Protein AF-A0A2H0A997-F1 (afdb_monomer)

pLDDT: mean 75.02, std 21.58, range [24.09, 98.62]

InterPro domains:
  IPR004137 Hydroxylamine reductase/Ni-containing CO dehydrogenase [PF03063] (21-68)
  IPR004137 Hydroxylamine reductase/Ni-containing CO dehydrogenase [PF03063] (237-419)
  IPR004137 Hydroxylamine reductase/Ni-containing CO dehydrogenase [PTHR30109] (268-456)
  IPR011254 Prismane-like superfamily [SSF56821] (10-433)
  IPR016099 Prismane-like, alpha/beta-sandwich [G3DSA:3.40.50.2030] (262-460)
  IPR016101 CO dehydrogenase, alpha-bundle [G3DSA:1.20.1270.30] (33-77)
  IPR016101 CO dehydrogenase, alpha-bundle [G3DSA:1.20.1270.30] (78-162)
  IPR026350 GxxExxY protein [PF13366] (475-545)
  IPR026350 GxxExxY protein [TIGR04256] (477-580)

Mean predicted aligned error: 15.92 Å

Solvent-accessible surface area (backbone atoms only — not comparable to full-atom values): 31860 Å² total; per-residue (Å²): 131,56,71,50,61,51,47,48,69,52,78,76,58,64,45,50,50,44,11,16,52,39,73,72,52,84,92,44,76,28,68,32,48,99,89,34,60,48,35,96,86,64,44,35,43,49,27,36,12,29,33,54,51,30,53,34,15,34,52,11,16,49,58,39,45,53,55,42,59,70,66,45,70,94,48,85,68,48,59,46,64,73,41,91,47,90,60,54,54,88,48,70,91,46,39,31,66,65,50,50,51,51,30,52,76,70,68,39,47,34,38,20,39,57,56,37,32,54,50,43,58,52,34,51,32,78,92,57,61,68,53,38,65,64,42,45,51,45,28,34,19,22,3,33,28,15,37,52,50,28,31,55,81,51,75,82,56,94,60,72,75,72,67,51,65,53,56,64,70,57,92,89,40,56,70,46,76,48,78,66,95,68,46,71,47,100,84,70,40,60,55,55,95,36,79,77,56,31,62,57,48,38,52,44,64,72,60,72,68,44,48,76,32,49,46,92,40,49,49,70,82,63,83,67,86,54,85,86,51,63,69,68,87,69,72,83,67,79,86,53,74,80,56,51,79,76,49,72,67,98,79,84,87,79,64,88,75,60,64,67,46,74,53,64,91,81,44,37,65,60,53,30,43,36,53,76,70,44,68,21,51,29,39,40,37,37,36,37,36,80,35,66,62,50,85,84,54,60,58,59,52,50,51,54,40,26,46,61,13,25,43,34,39,30,27,38,55,53,44,44,76,42,66,69,34,50,44,48,76,26,28,76,48,95,46,14,72,43,37,34,54,51,10,60,76,69,64,34,32,53,32,42,73,65,44,48,74,61,34,54,20,46,52,49,32,48,43,27,47,22,18,56,66,60,69,60,58,33,45,45,59,47,32,52,34,40,35,28,70,22,59,70,54,38,46,48,50,7,45,52,37,18,36,16,69,61,10,32,29,32,37,59,71,45,93,66,56,41,30,71,62,55,45,46,39,40,40,48,52,27,35,70,75,41,51,4,18,42,50,59,86,85,61,52,66,68,58,54,23,49,57,31,41,52,60,51,73,72,45,96,71,75,72,80,84,68,63,89,77,49,73,79,75,47,79,61,60,56,50,53,50,50,38,51,51,54,49,41,72,74,69,54,54,86,72,58,60,69,55,56,54,52,50,47,53,54,44,36,48,75,73,73,44,55,70,48,82,40,78,28,53,39,67,59,100,86,42,78,77,49,70,47,82,37,37,32,35,75,88,51,30,42,41,34,73,34,78,52,79,62,31,58,60,48,38,57,51,41,29,67,50,64,73,39,92,40,49,37,20,40,22,61,37,92,90,50,81,46,78,45,112

Sequence (581 aa):
MNFTEKLAKHKICPSYEEGGCCRACYMGPCRITDKVKEGVCGATGSTVSARNLGRMAAAGASSLSTAVLSILSKGQGMDWFSSQKEKGLDLSRILPTERVSLLNRLHLTPRNVHREIVELLHRVSIGVDQECDHILFQTIRTSLGGVLSAALLLMDEKSSIADIDTAVLSKEKPNVILFGNVQLSDDNRVNVVSVDSMLKLEALLTSGLVDVIFCDKIPLSVEYIVACYHTVCVSVSSEVVDKAIKSQSKRTQTMNFKGTISQPKLSPQILKNALMESNIRGIVWLAGCVNPRLEDERAKLVKELVSHDILVLVTGCSISQFIDSDLLHQPIAPTGEFLQEFCEKTGIPPVVYLGNCLKEGAVIKLLNELSGAAGIGDISSLPVSLILPSWRSERNISLLLGAIACGISVQVKSHLPINSEVRGFLENSCNEILLGHLLKEDVSILEYLNRKRERLSLSSSLNIYVPETVAIHDDYMDTVAAAAFSIYRELGHGLSMDVYRKALVVELKQLGLQSSTVKVPITYLGEIISECEELLVEDDAIICIGKDANVKKHLKNALAGTKKEKGMSIVFDREMLKIGR

Structure (mmCIF, N/CA/C/O backbone):
data_AF-A0A2H0A997-F1
#
_entry.id   AF-A0A2H0A997-F1
#
loop_
_atom_site.group_PDB
_atom_site.id
_atom_site.type_symbol
_atom_site.label_atom_id
_atom_site.label_alt_id
_atom_site.label_comp_id
_atom_site.label_asym_id
_atom_site.label_entity_id
_atom_site.label_seq_id
_atom_site.pdbx_PDB_ins_code
_atom_site.Cartn_x
_atom_site.Cartn_y
_atom_site.Cartn_z
_atom_site.occupancy
_atom_site.B_iso_or_equiv
_atom_site.auth_seq_id
_atom_site.auth_comp_id
_atom_site.auth_asym_id
_atom_site.auth_atom_id
_atom_site.pdbx_PDB_model_num
ATOM 1 N N . MET A 1 1 ? -1.963 36.386 5.181 1.00 52.53 1 MET A N 1
ATOM 2 C CA . MET A 1 1 ? -1.901 35.067 4.532 1.00 52.53 1 MET A CA 1
ATOM 3 C C . MET A 1 1 ? -1.035 34.155 5.385 1.00 52.53 1 MET A C 1
ATOM 5 O O . MET A 1 1 ? 0.165 34.426 5.482 1.00 52.53 1 MET A O 1
ATOM 9 N N . ASN A 1 2 ? -1.629 33.185 6.078 1.00 68.56 2 ASN A N 1
ATOM 10 C CA . ASN A 1 2 ? -0.889 32.236 6.918 1.00 68.56 2 ASN A CA 1
ATOM 11 C C . ASN A 1 2 ? -0.074 31.251 6.042 1.00 68.56 2 ASN A C 1
ATOM 13 O O . ASN A 1 2 ? -0.151 31.278 4.810 1.00 68.56 2 ASN A O 1
ATOM 17 N N . PHE A 1 3 ? 0.799 30.447 6.654 1.00 67.94 3 PHE A N 1
ATOM 18 C CA . PHE A 1 3 ? 1.685 29.530 5.921 1.00 67.94 3 PHE A CA 1
ATOM 19 C C . PHE A 1 3 ? 0.901 28.502 5.087 1.00 67.94 3 PHE A C 1
ATOM 21 O O . PHE A 1 3 ? 1.257 28.264 3.932 1.00 67.94 3 PHE A O 1
ATOM 28 N N . THR A 1 4 ? -0.198 27.978 5.630 1.00 66.19 4 THR A N 1
ATOM 29 C CA . THR A 1 4 ? -1.104 27.025 4.974 1.00 66.19 4 THR A CA 1
ATOM 30 C C . THR A 1 4 ? -1.745 27.635 3.721 1.00 66.19 4 THR A C 1
ATOM 32 O O . THR A 1 4 ? -1.656 27.067 2.636 1.00 66.19 4 THR A O 1
ATOM 35 N N . GLU A 1 5 ? -2.253 28.867 3.801 1.00 69.38 5 GLU A N 1
ATOM 36 C CA . GLU A 1 5 ? -2.812 29.604 2.658 1.00 69.38 5 GLU A CA 1
ATOM 37 C C . GLU A 1 5 ? -1.765 29.906 1.573 1.00 69.38 5 GLU A C 1
ATOM 39 O O . GLU A 1 5 ? -2.080 29.899 0.380 1.00 69.38 5 GLU A O 1
ATOM 44 N N . LYS A 1 6 ? -0.508 30.172 1.961 1.00 76.56 6 LYS A N 1
ATOM 45 C CA . LYS A 1 6 ? 0.597 30.340 1.000 1.00 76.56 6 LYS A CA 1
ATOM 46 C C . LYS A 1 6 ? 0.938 29.020 0.308 1.00 76.56 6 LYS A C 1
ATOM 48 O O . LYS A 1 6 ? 1.181 29.021 -0.897 1.00 76.56 6 LYS A O 1
ATOM 53 N N . LEU A 1 7 ? 0.954 27.910 1.049 1.00 76.31 7 LEU A N 1
ATOM 54 C CA . LEU A 1 7 ? 1.216 26.575 0.510 1.00 76.31 7 LEU A CA 1
ATOM 55 C C . LEU A 1 7 ? 0.119 26.110 -0.449 1.00 76.31 7 LEU A C 1
ATOM 57 O O . LEU A 1 7 ? 0.449 25.609 -1.524 1.00 76.31 7 LEU A O 1
ATOM 61 N N . ALA A 1 8 ? -1.150 26.315 -0.090 1.00 73.00 8 ALA A N 1
ATOM 62 C CA . ALA A 1 8 ? -2.303 25.965 -0.917 1.00 73.00 8 ALA A CA 1
ATOM 63 C C . ALA A 1 8 ? -2.297 26.709 -2.266 1.00 73.00 8 ALA A C 1
ATOM 65 O O . ALA A 1 8 ? -2.693 26.160 -3.288 1.00 73.00 8 ALA A O 1
ATOM 66 N N . LYS A 1 9 ? -1.773 27.943 -2.303 1.00 79.19 9 LYS A N 1
ATOM 67 C CA . LYS A 1 9 ? -1.643 28.738 -3.539 1.00 79.19 9 LYS A CA 1
ATOM 68 C C . LYS A 1 9 ? -0.388 28.423 -4.358 1.00 79.19 9 LYS A C 1
ATOM 70 O O . LYS A 1 9 ? -0.276 28.878 -5.498 1.00 79.19 9 LYS A O 1
ATOM 75 N N . HIS A 1 10 ? 0.575 27.688 -3.803 1.00 82.31 10 HIS A N 1
ATOM 76 C CA . HIS A 1 10 ? 1.838 27.416 -4.483 1.00 82.31 10 HIS A CA 1
ATOM 77 C C . HIS A 1 10 ? 1.711 26.232 -5.444 1.00 82.31 10 HIS A C 1
ATOM 79 O O . HIS A 1 10 ? 1.673 25.074 -5.013 1.00 82.31 10 HIS A O 1
ATOM 85 N N . LYS A 1 11 ? 1.713 26.534 -6.748 1.00 83.50 11 LYS A N 1
ATOM 86 C CA . LYS A 1 11 ? 1.660 25.537 -7.824 1.00 83.50 11 LYS A CA 1
ATOM 87 C C . LYS A 1 11 ? 2.831 24.560 -7.736 1.00 83.50 11 LYS A C 1
ATOM 89 O O . LYS A 1 11 ? 3.971 24.956 -7.491 1.00 83.50 11 LYS A O 1
ATOM 94 N N . ILE A 1 12 ? 2.541 23.281 -7.941 1.00 85.06 12 ILE A N 1
ATOM 95 C CA . ILE A 1 12 ? 3.562 22.238 -8.029 1.00 85.06 12 ILE A CA 1
ATOM 96 C C . ILE A 1 12 ? 4.287 22.379 -9.378 1.00 85.06 12 ILE A C 1
ATOM 98 O O . ILE A 1 12 ? 3.727 22.862 -10.360 1.00 85.06 12 ILE A O 1
ATOM 102 N N . CYS A 1 13 ? 5.574 22.024 -9.413 1.00 89.06 13 CYS A N 1
ATOM 103 C CA . CYS A 1 13 ? 6.336 21.978 -10.659 1.00 89.06 13 CYS A CA 1
ATOM 104 C C . CYS A 1 13 ? 5.739 20.893 -11.576 1.00 89.06 13 CYS A C 1
ATOM 106 O O . CYS A 1 13 ? 5.781 19.728 -11.172 1.00 89.06 13 CYS A O 1
ATOM 108 N N . PRO A 1 14 ? 5.286 21.217 -12.804 1.00 88.81 14 PRO A N 1
ATOM 109 C CA . PRO A 1 14 ? 4.594 20.254 -13.668 1.00 88.81 14 PRO A CA 1
ATOM 110 C C . PRO A 1 14 ? 5.412 18.989 -13.944 1.00 88.81 14 PRO A C 1
ATOM 112 O O . PRO A 1 14 ? 4.917 17.877 -13.877 1.00 88.81 14 PRO A O 1
ATOM 115 N N . SER A 1 15 ? 6.726 19.128 -14.131 1.00 87.88 15 SER A N 1
ATOM 116 C CA . SER A 1 15 ? 7.591 17.970 -14.391 1.00 87.88 15 SER A CA 1
ATOM 117 C C . SER A 1 15 ? 7.814 17.067 -13.181 1.00 87.88 15 SER A C 1
ATOM 119 O O . SER A 1 15 ? 8.237 15.929 -13.344 1.00 87.88 15 SER A O 1
ATOM 121 N N . TYR A 1 16 ? 7.616 17.577 -11.964 1.00 87.19 16 TYR A N 1
ATOM 122 C CA . TYR A 1 16 ? 7.563 16.722 -10.779 1.00 87.19 16 TYR A CA 1
ATOM 123 C C . TYR A 1 16 ? 6.187 16.068 -10.665 1.00 87.19 16 TYR A C 1
ATOM 125 O O . TYR A 1 16 ? 6.100 14.887 -10.360 1.00 87.19 16 TYR A O 1
ATOM 133 N N . GLU A 1 17 ? 5.133 16.837 -10.934 1.00 86.50 17 GLU A N 1
ATOM 134 C CA . GLU A 1 17 ? 3.747 16.376 -10.917 1.00 86.50 17 GLU A CA 1
ATOM 135 C C . GLU A 1 17 ? 3.529 15.193 -11.870 1.00 86.50 17 GLU A C 1
ATOM 137 O O . GLU A 1 17 ? 2.955 14.190 -11.472 1.00 86.50 17 GLU A O 1
ATOM 142 N N . GLU A 1 18 ? 4.096 15.239 -13.071 1.00 89.25 18 GLU A N 1
ATOM 143 C CA . GLU A 1 18 ? 4.025 14.156 -14.063 1.00 89.25 18 GLU A CA 1
ATOM 144 C C . GLU A 1 18 ? 5.049 13.027 -13.822 1.00 89.25 18 GLU A C 1
ATOM 146 O O . GLU A 1 18 ? 5.170 12.109 -14.629 1.00 89.25 18 GLU A O 1
ATOM 151 N N . GLY A 1 19 ? 5.857 13.103 -12.758 1.00 92.06 19 GLY A N 1
ATOM 152 C CA . GLY A 1 19 ? 6.913 12.125 -12.464 1.00 92.06 19 GLY A CA 1
ATOM 153 C C . GLY A 1 19 ? 8.135 12.179 -13.397 1.00 92.06 19 GLY A C 1
ATOM 154 O O . GLY A 1 19 ? 9.062 11.389 -13.229 1.00 92.06 19 GLY A O 1
ATOM 155 N N . GLY A 1 20 ? 8.189 13.122 -14.344 1.00 93.62 20 GLY A N 1
ATOM 156 C CA . GLY A 1 20 ? 9.201 13.219 -15.408 1.00 93.62 20 GLY A CA 1
ATOM 157 C C . GLY A 1 20 ? 10.516 13.930 -15.050 1.00 93.62 20 GLY A C 1
ATOM 158 O O . GLY A 1 20 ? 11.348 14.167 -15.925 1.0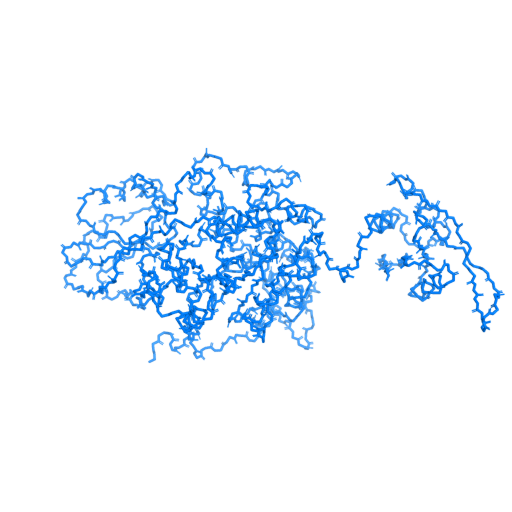0 93.62 20 GLY A O 1
ATOM 159 N N . CYS A 1 21 ? 10.743 14.317 -13.794 1.00 95.12 21 CYS A N 1
ATOM 160 C CA . CYS A 1 21 ? 11.973 14.994 -13.365 1.00 95.12 21 CYS A CA 1
ATOM 161 C C . CYS A 1 21 ? 12.979 14.001 -12.761 1.00 95.12 21 CYS A C 1
ATOM 163 O O . CYS A 1 21 ? 12.738 13.452 -11.686 1.00 95.12 21 CYS A O 1
ATOM 165 N N . CYS A 1 22 ? 14.136 13.810 -13.404 1.00 95.81 22 CYS A N 1
ATOM 166 C CA . CYS A 1 22 ? 15.206 12.936 -12.917 1.00 95.81 22 CYS A CA 1
ATOM 167 C C . CYS A 1 22 ? 16.392 13.738 -12.365 1.00 95.81 22 CYS A C 1
ATOM 169 O O . CYS A 1 22 ? 16.944 14.610 -13.040 1.00 95.81 22 CYS A O 1
ATOM 171 N N . ARG A 1 23 ? 16.826 13.391 -11.146 1.00 96.00 23 ARG A N 1
ATOM 172 C CA . ARG A 1 23 ? 17.987 13.980 -10.445 1.00 96.00 23 ARG A CA 1
ATOM 173 C C . ARG A 1 23 ? 18.983 12.923 -9.951 1.00 96.00 23 ARG A C 1
ATOM 175 O O . ARG A 1 23 ? 19.679 13.133 -8.967 1.00 96.00 23 ARG A O 1
ATOM 182 N N . ALA A 1 24 ? 19.026 11.765 -10.609 1.00 94.12 24 ALA A N 1
ATOM 183 C CA . ALA A 1 24 ? 19.813 10.619 -10.150 1.00 94.12 24 ALA A CA 1
ATOM 184 C C . ALA A 1 24 ? 21.336 10.763 -10.352 1.00 94.12 24 ALA A C 1
ATOM 186 O O . ALA A 1 24 ? 22.092 9.978 -9.788 1.00 94.12 24 ALA A O 1
ATOM 187 N N . CYS A 1 25 ? 21.800 11.721 -11.162 1.00 95.25 25 CYS A N 1
ATOM 188 C CA . CYS A 1 25 ? 23.223 11.926 -11.441 1.00 95.25 25 CYS A CA 1
ATOM 189 C C . CYS A 1 25 ? 23.536 13.382 -11.821 1.00 95.25 25 CYS A C 1
ATOM 191 O O . CYS A 1 25 ? 22.628 14.177 -12.072 1.00 95.25 25 CYS A O 1
ATOM 193 N N . TYR A 1 26 ? 24.830 13.690 -11.932 1.00 95.69 26 TYR A N 1
ATOM 194 C CA . TYR A 1 26 ? 25.345 15.012 -12.299 1.00 95.69 26 TYR A CA 1
ATOM 195 C C . TYR A 1 26 ? 25.114 15.405 -13.772 1.00 95.69 26 TYR A C 1
ATOM 197 O O . TYR A 1 26 ? 25.151 16.585 -14.091 1.00 95.69 26 TYR A O 1
ATOM 205 N N . MET A 1 27 ? 24.843 14.451 -14.674 1.00 95.31 27 MET A N 1
ATOM 206 C CA . MET A 1 27 ? 24.518 14.775 -16.078 1.00 95.31 27 MET A CA 1
ATOM 207 C C . MET A 1 27 ? 23.151 15.469 -16.217 1.00 95.31 27 MET A C 1
ATOM 209 O O . MET A 1 27 ? 22.865 16.067 -17.250 1.00 95.31 27 MET A O 1
ATOM 213 N N . GLY A 1 28 ? 22.287 15.335 -15.203 1.00 90.44 28 GLY A N 1
ATOM 214 C CA . GLY A 1 28 ? 20.998 16.018 -15.117 1.00 90.44 28 GLY A CA 1
ATOM 215 C C . GLY A 1 28 ? 21.085 17.407 -14.458 1.00 90.44 28 GLY A C 1
ATOM 216 O O . GLY A 1 28 ? 22.174 17.943 -14.279 1.00 90.44 28 GLY A O 1
ATOM 217 N N . PRO A 1 29 ? 19.945 18.000 -14.050 1.00 93.88 29 PRO A N 1
ATOM 218 C CA . PRO A 1 29 ? 18.608 17.406 -14.004 1.00 93.88 29 PRO A CA 1
ATOM 219 C C . PRO A 1 29 ? 18.025 17.161 -15.402 1.00 93.88 29 PRO A C 1
ATOM 221 O O . PRO A 1 29 ? 18.021 18.052 -16.244 1.00 93.88 29 PRO A O 1
ATOM 224 N N . CYS A 1 30 ? 17.495 15.959 -15.639 1.00 95.38 30 CYS A N 1
ATOM 225 C CA . CYS A 1 30 ? 16.752 15.661 -16.867 1.00 95.38 30 CYS A CA 1
ATOM 226 C C . CYS A 1 30 ? 15.263 15.941 -16.641 1.00 95.38 30 CYS A C 1
ATOM 228 O O . CYS A 1 30 ? 14.713 15.581 -15.596 1.00 95.38 30 CYS A O 1
ATOM 230 N N . ARG A 1 31 ? 14.609 16.553 -17.629 1.00 95.25 31 ARG A N 1
ATOM 231 C CA . ARG A 1 31 ? 13.170 16.826 -17.618 1.00 95.25 31 ARG A CA 1
ATOM 232 C C . ARG A 1 31 ? 12.524 16.152 -18.824 1.00 95.25 31 ARG A C 1
ATOM 234 O O . ARG A 1 31 ? 12.668 16.637 -19.943 1.00 95.25 31 ARG A O 1
ATOM 241 N N . ILE A 1 32 ? 11.819 15.058 -18.568 1.00 93.31 32 ILE A N 1
ATOM 242 C CA . ILE A 1 32 ? 11.063 14.315 -19.573 1.00 93.31 32 ILE A CA 1
ATOM 243 C C . ILE A 1 32 ? 9.743 15.045 -19.818 1.00 93.31 32 ILE A C 1
ATOM 245 O O . ILE A 1 32 ? 9.068 15.447 -18.873 1.00 93.31 32 ILE A O 1
ATOM 249 N N . THR A 1 33 ? 9.427 15.283 -21.086 1.00 89.56 33 THR A N 1
ATOM 250 C CA . THR A 1 33 ? 8.222 15.985 -21.552 1.00 89.56 33 THR A CA 1
ATOM 251 C C . THR A 1 33 ? 7.756 15.364 -22.862 1.00 89.56 33 THR A C 1
ATOM 253 O O . THR A 1 33 ? 8.440 14.521 -23.442 1.00 89.56 33 THR A O 1
ATOM 256 N N . ASP A 1 34 ? 6.658 15.857 -23.428 1.00 85.19 34 ASP A N 1
ATOM 257 C CA . ASP A 1 34 ? 6.242 15.425 -24.762 1.00 85.19 34 ASP A CA 1
ATOM 258 C C . ASP A 1 34 ? 7.247 15.721 -25.875 1.00 85.19 34 ASP A C 1
ATOM 260 O O . ASP A 1 34 ? 7.247 15.029 -26.890 1.00 85.19 34 ASP A O 1
ATOM 264 N N . LYS A 1 35 ? 8.128 16.708 -25.684 1.00 88.88 35 LYS A N 1
ATOM 265 C CA . LYS A 1 35 ? 9.177 17.057 -26.652 1.00 88.88 35 LYS A CA 1
ATOM 266 C C . LYS A 1 35 ? 10.503 16.350 -26.378 1.00 88.88 35 LYS A C 1
ATOM 268 O O . LYS A 1 35 ? 11.290 16.162 -27.296 1.00 88.88 35 LYS A O 1
ATOM 273 N N . VAL A 1 36 ? 10.757 15.986 -25.123 1.00 90.38 36 VAL A N 1
ATOM 274 C CA . VAL A 1 36 ? 12.004 15.357 -24.665 1.00 90.38 36 VAL A CA 1
ATOM 275 C C . VAL A 1 36 ? 11.639 14.016 -24.057 1.00 90.38 36 VAL A C 1
ATOM 277 O O . VAL A 1 36 ? 11.219 13.967 -22.906 1.00 90.38 36 VAL A O 1
ATOM 280 N N . LYS A 1 37 ? 11.749 12.943 -24.842 1.00 90.75 37 LYS A N 1
ATOM 281 C CA . LYS A 1 37 ? 11.238 11.616 -24.464 1.00 90.75 37 LYS A CA 1
ATOM 282 C C . LYS A 1 37 ? 12.174 10.823 -23.546 1.00 90.75 37 LYS A C 1
ATOM 284 O O . LYS A 1 37 ? 11.709 9.925 -22.848 1.00 90.75 37 LYS A O 1
ATOM 289 N N . GLU A 1 38 ? 13.453 11.190 -23.499 1.00 94.81 38 GLU A N 1
ATOM 290 C CA . GLU A 1 38 ? 14.491 10.468 -22.760 1.00 94.81 38 GLU A CA 1
ATOM 291 C C . GLU A 1 38 ? 15.449 11.420 -22.035 1.00 94.81 38 GLU A C 1
ATOM 293 O O . GLU A 1 38 ? 15.637 12.577 -22.421 1.00 94.81 38 GLU A O 1
ATOM 298 N N . GLY A 1 39 ? 16.046 10.931 -20.947 1.00 94.50 39 GLY A N 1
ATOM 299 C CA . GLY A 1 39 ? 17.133 11.609 -20.247 1.00 94.50 39 GLY A CA 1
ATOM 300 C C . GLY A 1 39 ? 18.477 11.422 -20.952 1.00 94.50 39 GLY A C 1
ATOM 301 O O . GLY A 1 39 ? 18.605 10.623 -21.871 1.00 94.50 39 GLY A O 1
ATOM 302 N N . VAL A 1 40 ? 19.521 12.100 -20.463 1.00 95.25 40 VAL A N 1
ATOM 303 C CA . VAL A 1 40 ? 20.876 12.045 -21.059 1.00 95.25 40 VAL A CA 1
ATOM 304 C C . VAL A 1 40 ? 21.440 10.615 -21.133 1.00 95.25 40 VAL A C 1
ATOM 306 O O . VAL A 1 40 ? 22.225 10.308 -22.021 1.00 95.25 40 VAL A O 1
ATOM 309 N N . CYS A 1 41 ? 21.026 9.727 -20.225 1.00 94.38 41 CYS A N 1
ATOM 310 C CA . CYS A 1 41 ? 21.433 8.320 -20.201 1.00 94.38 41 CYS A CA 1
ATOM 311 C C . CYS A 1 41 ? 20.462 7.358 -20.918 1.00 94.38 41 CYS A C 1
ATOM 313 O O . CYS A 1 41 ? 20.545 6.153 -20.687 1.00 94.38 41 CYS A O 1
ATOM 315 N N . GLY A 1 42 ? 19.505 7.871 -21.700 1.00 95.00 42 GLY A N 1
ATOM 316 C CA . GLY A 1 42 ? 18.492 7.075 -22.408 1.00 95.00 42 GLY A CA 1
ATOM 317 C C . GLY A 1 42 ? 17.300 6.624 -21.553 1.00 95.00 42 GLY A C 1
ATOM 318 O O . GLY A 1 42 ? 16.437 5.900 -22.028 1.00 95.00 42 GLY A O 1
ATOM 319 N N . ALA A 1 43 ? 17.218 7.029 -20.280 1.00 95.50 43 ALA A N 1
ATOM 320 C CA . ALA A 1 43 ? 16.079 6.667 -19.432 1.00 95.50 43 ALA A CA 1
ATOM 321 C C . ALA A 1 43 ? 14.788 7.344 -19.927 1.00 95.50 43 ALA A C 1
ATOM 323 O O . ALA A 1 43 ? 14.741 8.576 -20.008 1.00 95.50 43 ALA A O 1
ATOM 324 N N . THR A 1 44 ? 13.748 6.556 -20.201 1.00 95.12 44 THR A N 1
ATOM 325 C CA . THR A 1 44 ? 12.444 7.047 -20.667 1.00 95.12 44 THR A CA 1
ATOM 326 C C . THR A 1 44 ? 11.648 7.706 -19.535 1.00 95.12 44 THR A C 1
ATOM 328 O O . THR A 1 44 ? 12.006 7.632 -18.353 1.00 95.12 44 THR A O 1
ATOM 331 N N . GLY A 1 45 ? 10.522 8.339 -19.879 1.00 94.12 45 GLY A N 1
ATOM 332 C CA . GLY A 1 45 ? 9.590 8.893 -18.893 1.00 94.12 45 GLY A CA 1
ATOM 333 C C . GLY A 1 45 ? 9.085 7.864 -17.874 1.00 94.12 45 GLY A C 1
ATOM 334 O O . GLY A 1 45 ? 9.007 8.185 -16.687 1.00 94.12 45 GLY A O 1
ATOM 335 N N . SER A 1 46 ? 8.798 6.630 -18.299 1.00 94.44 46 SER A N 1
ATOM 336 C CA . SER A 1 46 ? 8.314 5.572 -17.407 1.00 94.44 46 SER A CA 1
ATOM 337 C C . SER A 1 46 ? 9.406 5.015 -16.508 1.00 94.44 46 SER A C 1
ATOM 339 O O . SER A 1 46 ? 9.176 4.870 -15.307 1.00 94.44 46 SER A O 1
ATOM 341 N N . THR A 1 47 ? 10.625 4.838 -17.021 1.00 96.12 47 THR A N 1
ATOM 342 C CA . THR A 1 47 ? 11.790 4.501 -16.196 1.00 96.12 47 THR A CA 1
ATOM 343 C C . THR A 1 47 ? 12.043 5.578 -15.139 1.00 96.12 47 THR A C 1
ATOM 345 O O . THR A 1 47 ? 12.235 5.270 -13.964 1.00 96.12 47 THR A O 1
ATOM 348 N N . VAL A 1 48 ? 12.028 6.863 -15.518 1.00 97.50 48 VAL A N 1
ATOM 349 C CA . VAL A 1 48 ? 12.234 7.977 -14.574 1.00 97.50 48 VAL A CA 1
ATOM 350 C C . VAL A 1 48 ? 11.134 8.016 -13.510 1.00 97.50 48 VAL A C 1
ATOM 352 O O . VAL A 1 48 ? 11.448 8.108 -12.322 1.00 97.50 48 VAL A O 1
ATOM 355 N N . SER A 1 49 ? 9.870 7.891 -13.918 1.00 97.38 49 SER A N 1
ATOM 356 C CA . SER A 1 49 ? 8.716 7.858 -13.015 1.00 97.38 49 SER A CA 1
ATOM 357 C C . SER A 1 49 ? 8.799 6.680 -12.031 1.00 97.38 49 SER A C 1
ATOM 359 O O . SER A 1 49 ? 8.691 6.878 -10.819 1.00 97.38 49 SER A O 1
ATOM 361 N N . ALA A 1 50 ? 9.109 5.472 -12.514 1.00 98.06 50 ALA A N 1
ATOM 362 C CA . ALA A 1 50 ? 9.272 4.284 -11.677 1.00 98.06 50 ALA A CA 1
ATOM 363 C C . ALA A 1 50 ? 10.444 4.417 -10.696 1.00 98.06 50 ALA A C 1
ATOM 365 O O . ALA A 1 50 ? 10.306 4.083 -9.521 1.00 98.06 50 ALA A O 1
ATOM 366 N N . ARG A 1 51 ? 11.585 4.978 -11.123 1.00 98.19 51 ARG A N 1
ATOM 367 C CA . ARG A 1 51 ? 12.725 5.248 -10.228 1.00 98.19 51 ARG A CA 1
ATOM 368 C C . ARG A 1 51 ? 12.379 6.250 -9.136 1.00 98.19 51 ARG A C 1
ATOM 370 O O . ARG A 1 51 ? 12.808 6.081 -7.995 1.00 98.19 51 ARG A O 1
ATOM 377 N N . ASN A 1 52 ? 11.628 7.295 -9.475 1.00 97.81 52 ASN A N 1
ATOM 378 C CA . ASN A 1 52 ? 11.174 8.289 -8.508 1.00 97.81 52 ASN A CA 1
ATOM 379 C C . ASN A 1 52 ? 10.250 7.646 -7.465 1.00 97.81 52 ASN A C 1
ATOM 381 O O . ASN A 1 52 ? 10.498 7.799 -6.267 1.00 97.81 52 ASN A O 1
ATOM 385 N N . LEU A 1 53 ? 9.272 6.848 -7.907 1.00 98.25 53 LEU A N 1
ATOM 386 C CA . LEU A 1 53 ? 8.406 6.074 -7.016 1.00 98.25 53 LEU A CA 1
ATOM 387 C C . LEU A 1 53 ? 9.212 5.094 -6.147 1.00 98.25 53 LEU A C 1
ATOM 389 O O . LEU A 1 53 ? 9.008 5.040 -4.937 1.00 98.25 53 LEU A O 1
ATOM 393 N N . GLY A 1 54 ? 10.181 4.385 -6.730 1.00 98.31 54 GLY A N 1
ATOM 394 C CA . GLY A 1 54 ? 11.054 3.451 -6.020 1.00 98.31 54 GLY A CA 1
ATOM 395 C C . GLY A 1 54 ? 11.906 4.120 -4.938 1.00 98.31 54 GLY A C 1
ATOM 396 O O . GLY A 1 54 ? 12.048 3.588 -3.840 1.00 98.31 54 GLY A O 1
ATOM 397 N N . ARG A 1 55 ? 12.418 5.336 -5.179 1.00 98.25 55 ARG A N 1
ATOM 398 C CA . ARG A 1 55 ? 13.131 6.117 -4.147 1.00 98.25 55 ARG A CA 1
ATOM 399 C C . ARG A 1 55 ? 12.215 6.508 -2.990 1.00 98.25 55 ARG A C 1
ATOM 401 O O . ARG A 1 55 ? 12.641 6.438 -1.838 1.00 98.25 55 ARG A O 1
ATOM 408 N N . MET A 1 56 ? 10.968 6.880 -3.281 1.00 97.50 56 MET A N 1
ATOM 409 C CA . MET A 1 56 ? 9.972 7.163 -2.245 1.00 97.50 56 MET A CA 1
ATOM 410 C C . MET A 1 56 ? 9.645 5.893 -1.453 1.00 97.50 56 MET A C 1
ATOM 412 O O . MET A 1 56 ? 9.728 5.889 -0.230 1.00 97.50 56 MET A O 1
ATOM 416 N N . ALA A 1 57 ? 9.374 4.779 -2.128 1.00 97.75 57 ALA A N 1
ATOM 417 C CA . ALA A 1 57 ? 9.134 3.493 -1.483 1.00 97.75 57 ALA A CA 1
ATOM 418 C C . ALA A 1 57 ? 10.302 3.059 -0.581 1.00 97.75 57 ALA A C 1
ATOM 420 O O . ALA A 1 57 ? 10.076 2.671 0.565 1.00 97.75 57 ALA A O 1
ATOM 421 N N . ALA A 1 58 ? 11.549 3.198 -1.048 1.00 97.31 58 ALA A N 1
ATOM 422 C CA . ALA A 1 58 ? 12.745 2.906 -0.259 1.00 97.31 58 ALA A CA 1
ATOM 423 C C . ALA A 1 58 ? 12.840 3.780 1.002 1.00 97.31 58 ALA A C 1
ATOM 425 O O . ALA A 1 58 ? 13.143 3.265 2.079 1.00 97.31 58 ALA A O 1
ATOM 426 N N . ALA A 1 59 ? 12.553 5.083 0.900 1.00 92.31 59 ALA A N 1
ATOM 427 C CA . ALA A 1 59 ? 12.547 5.993 2.047 1.00 92.31 59 ALA A CA 1
ATOM 428 C C . ALA A 1 59 ? 11.445 5.635 3.062 1.00 92.31 59 ALA A C 1
ATOM 430 O O . ALA A 1 59 ? 11.696 5.593 4.269 1.00 92.31 59 ALA A O 1
ATOM 431 N N . GLY A 1 60 ? 10.243 5.310 2.576 1.00 88.31 60 GLY A N 1
ATOM 432 C CA . GLY A 1 60 ? 9.128 4.857 3.404 1.00 88.31 60 GLY A CA 1
ATOM 433 C C . GLY A 1 60 ? 9.438 3.553 4.142 1.00 88.31 60 GLY A C 1
ATOM 434 O O . GLY A 1 60 ? 9.303 3.492 5.365 1.00 88.31 60 GLY A O 1
ATOM 435 N N . ALA A 1 61 ? 9.931 2.545 3.418 1.00 90.00 61 ALA A N 1
ATOM 436 C CA . ALA A 1 61 ? 10.337 1.261 3.982 1.00 90.00 61 ALA A CA 1
ATOM 437 C C . ALA A 1 61 ? 11.486 1.411 4.993 1.00 90.00 61 ALA A C 1
ATOM 439 O O . ALA A 1 61 ? 11.426 0.807 6.060 1.00 90.00 61 ALA A O 1
ATOM 440 N N . SER A 1 62 ? 12.479 2.269 4.717 1.00 85.25 62 SER A N 1
ATOM 441 C CA . SER A 1 62 ? 13.578 2.567 5.655 1.00 85.25 62 SER A CA 1
ATOM 442 C C . SER A 1 62 ? 13.075 3.186 6.956 1.00 85.25 62 SER A C 1
ATOM 444 O O . SER A 1 62 ? 13.546 2.853 8.044 1.00 85.25 62 SER A O 1
ATOM 446 N N . SER A 1 63 ? 12.102 4.098 6.860 1.00 78.88 63 SER A N 1
ATOM 447 C CA . SER A 1 63 ? 11.516 4.726 8.042 1.00 78.88 63 SER A CA 1
ATOM 448 C C . SER A 1 63 ? 10.755 3.726 8.915 1.00 78.88 63 SER A C 1
ATOM 450 O O . SER A 1 63 ? 10.769 3.885 10.135 1.00 78.88 63 SER A O 1
ATOM 452 N N . LEU A 1 64 ? 10.085 2.737 8.316 1.00 75.44 64 LEU A N 1
ATOM 453 C CA . LEU A 1 64 ? 9.403 1.660 9.038 1.00 75.44 64 LEU A CA 1
ATOM 454 C C . LEU A 1 64 ? 10.416 0.690 9.653 1.00 75.44 64 LEU A C 1
ATOM 456 O O . LEU A 1 64 ? 10.376 0.457 10.859 1.00 75.44 64 LEU A O 1
ATOM 460 N N . SER A 1 65 ? 11.370 0.199 8.855 1.00 77.56 65 SER A N 1
ATOM 461 C CA . SER A 1 65 ? 12.363 -0.791 9.286 1.00 77.56 65 SER A CA 1
ATOM 462 C C . SER A 1 65 ? 13.196 -0.300 10.468 1.00 77.56 65 SER A C 1
ATOM 464 O O . SER A 1 65 ? 13.409 -1.037 11.426 1.00 77.56 65 SER A O 1
ATOM 466 N N . THR A 1 66 ? 13.613 0.969 10.434 1.00 68.50 66 THR A N 1
ATOM 467 C CA . THR A 1 66 ? 14.418 1.586 11.497 1.00 68.50 66 THR A CA 1
ATOM 468 C C . THR A 1 66 ? 13.632 1.681 12.802 1.00 68.50 66 THR A C 1
ATOM 470 O O . THR A 1 66 ? 14.163 1.375 13.868 1.00 68.50 66 THR A O 1
ATOM 473 N N . ALA A 1 67 ? 12.355 2.071 12.726 1.00 64.38 67 ALA A N 1
ATOM 474 C CA . ALA A 1 67 ? 11.490 2.156 13.896 1.00 64.38 67 ALA A CA 1
ATOM 475 C C . ALA A 1 67 ? 11.242 0.767 14.506 1.00 64.38 67 ALA A C 1
ATOM 477 O O . ALA A 1 67 ? 11.427 0.587 15.706 1.00 64.38 67 ALA A O 1
ATOM 478 N N . VAL A 1 68 ? 10.923 -0.231 13.679 1.00 68.88 68 VAL A N 1
ATOM 479 C CA . VAL A 1 68 ? 10.712 -1.618 14.124 1.00 68.88 68 VAL A CA 1
ATOM 480 C C . VAL A 1 68 ? 11.969 -2.190 14.784 1.00 68.88 68 VAL A C 1
ATOM 482 O O . VAL A 1 68 ? 11.899 -2.702 15.899 1.00 68.88 68 VAL A O 1
ATOM 485 N N . LEU A 1 69 ? 13.135 -2.048 14.149 1.00 67.12 69 LEU A N 1
ATOM 486 C CA . LEU A 1 69 ? 14.407 -2.526 14.699 1.00 67.12 69 LEU A CA 1
ATOM 487 C C . LEU A 1 69 ? 14.764 -1.895 16.040 1.00 67.12 69 LEU A C 1
ATOM 489 O O . LEU A 1 69 ? 15.338 -2.567 16.894 1.00 67.12 69 LEU A O 1
ATOM 493 N N . SER A 1 70 ? 14.435 -0.615 16.225 1.00 60.69 70 SER A N 1
ATOM 494 C CA . SER A 1 70 ? 14.688 0.064 17.495 1.00 60.69 70 SER A CA 1
ATOM 495 C C . SER A 1 70 ? 13.865 -0.519 18.650 1.00 60.69 70 SER A C 1
ATOM 497 O O . SER A 1 70 ? 14.323 -0.486 19.787 1.00 60.69 70 SER A O 1
ATOM 499 N N . ILE A 1 71 ? 12.696 -1.101 18.354 1.00 61.56 71 ILE A N 1
ATOM 500 C CA . ILE A 1 71 ? 11.784 -1.691 19.343 1.00 61.56 71 ILE A CA 1
ATOM 501 C C . ILE A 1 71 ? 12.114 -3.170 19.595 1.00 61.56 71 ILE A C 1
ATOM 503 O O . ILE A 1 71 ? 12.112 -3.614 20.740 1.00 61.56 71 ILE A O 1
ATOM 507 N N . LEU A 1 72 ? 12.484 -3.930 18.556 1.00 64.94 72 LEU A N 1
ATOM 508 C CA . LEU A 1 72 ? 12.734 -5.381 18.630 1.00 64.94 72 LEU A CA 1
ATOM 509 C C . LEU A 1 72 ? 13.944 -5.813 19.493 1.00 64.94 72 LEU A C 1
ATOM 511 O O . LEU A 1 72 ? 14.281 -6.993 19.482 1.00 64.94 72 LEU A O 1
ATOM 515 N N . SER A 1 73 ? 14.606 -4.891 20.210 1.00 51.84 73 SER A N 1
ATOM 516 C CA . SER A 1 73 ? 15.636 -5.103 21.252 1.00 51.84 73 SER A CA 1
ATOM 517 C C . SER A 1 73 ? 16.235 -6.530 21.340 1.00 51.84 73 SER A C 1
ATOM 519 O O . SER A 1 73 ? 16.042 -7.262 22.301 1.00 51.84 73 SER A O 1
ATOM 521 N N . LYS A 1 74 ? 17.007 -6.936 20.315 1.00 51.12 74 LYS A N 1
ATOM 522 C CA . LYS A 1 74 ? 17.711 -8.239 20.211 1.00 51.12 74 LYS A CA 1
ATOM 523 C C . LYS A 1 74 ? 16.835 -9.500 20.429 1.00 51.12 74 LYS A C 1
ATOM 525 O O . LYS A 1 74 ? 17.303 -10.463 21.035 1.00 51.12 74 LYS A O 1
ATOM 530 N N . GLY A 1 75 ? 15.612 -9.524 19.895 1.00 55.88 75 GLY A N 1
ATOM 531 C CA . GLY A 1 75 ? 14.665 -10.646 20.009 1.00 55.88 75 GLY A CA 1
ATOM 532 C C . GLY A 1 75 ? 14.240 -11.318 18.690 1.00 55.88 75 GLY A C 1
ATOM 533 O O . GLY A 1 75 ? 14.963 -11.301 17.687 1.00 55.88 75 GLY A O 1
ATOM 534 N N . GLN A 1 76 ? 13.054 -11.947 18.711 1.00 59.66 76 GLN A N 1
ATOM 535 C CA . GLN A 1 76 ? 12.415 -12.597 17.554 1.00 59.66 76 GLN A CA 1
ATOM 536 C C . GLN A 1 76 ? 12.149 -11.593 16.417 1.00 59.66 76 GLN A C 1
ATOM 538 O O . GLN A 1 76 ? 11.919 -10.412 16.654 1.00 59.66 76 GLN A O 1
ATOM 543 N N . GLY A 1 77 ? 12.208 -12.047 15.162 1.00 71.94 77 GLY A N 1
ATOM 544 C CA . GLY A 1 77 ? 12.020 -11.190 13.983 1.00 71.94 77 GLY A CA 1
ATOM 545 C C . GLY A 1 77 ? 13.276 -10.435 13.531 1.00 71.94 77 GLY A C 1
ATOM 546 O O . GLY A 1 77 ? 13.290 -9.877 12.437 1.00 71.94 77 GLY A O 1
ATOM 547 N N . MET A 1 78 ? 14.376 -10.466 14.299 1.00 76.94 78 MET A N 1
ATOM 548 C CA . MET A 1 78 ? 15.670 -9.914 13.861 1.00 76.94 78 MET A CA 1
ATOM 549 C C . MET A 1 78 ? 16.187 -10.551 12.566 1.00 76.94 78 MET A C 1
ATOM 551 O O . MET A 1 78 ? 16.920 -9.911 11.811 1.00 76.94 78 MET A O 1
ATOM 555 N N . ASP A 1 79 ? 15.795 -11.791 12.277 1.00 79.56 79 ASP A N 1
ATOM 556 C CA . ASP A 1 79 ? 16.163 -12.499 11.056 1.00 79.56 79 ASP A CA 1
ATOM 557 C C . ASP A 1 79 ? 15.601 -11.835 9.787 1.00 79.56 79 ASP A C 1
ATOM 559 O O . ASP A 1 79 ? 16.210 -11.982 8.725 1.00 79.56 79 ASP A O 1
ATOM 563 N N . TRP A 1 80 ? 14.540 -11.026 9.897 1.00 86.00 80 TRP A N 1
ATOM 564 C CA . TRP A 1 80 ? 14.017 -10.196 8.803 1.00 86.00 80 TRP A CA 1
ATOM 565 C C . TRP A 1 80 ? 14.984 -9.087 8.363 1.00 86.00 80 TRP A C 1
ATOM 567 O O . TRP A 1 80 ? 14.856 -8.559 7.254 1.00 86.00 80 TRP A O 1
ATOM 577 N N . PHE A 1 81 ? 15.966 -8.753 9.208 1.00 84.06 81 PHE A N 1
ATOM 578 C CA . PHE A 1 81 ? 16.902 -7.647 9.001 1.00 84.06 81 PHE A CA 1
ATOM 579 C C . PHE A 1 81 ? 18.368 -8.082 8.958 1.00 84.06 81 PHE A C 1
ATOM 581 O O . PHE A 1 81 ? 19.153 -7.504 8.208 1.00 84.06 81 PHE A O 1
ATOM 588 N N . SER A 1 82 ? 18.763 -9.095 9.732 1.00 72.06 82 SER A N 1
ATOM 589 C CA . SER A 1 82 ? 20.172 -9.478 9.906 1.00 72.06 82 SER A CA 1
ATOM 590 C C . SER A 1 82 ? 20.637 -10.610 8.991 1.00 72.06 82 SER A C 1
ATOM 592 O O . SER A 1 82 ? 21.833 -10.734 8.735 1.00 72.06 82 SER A O 1
ATOM 594 N N . SER A 1 83 ? 19.720 -11.437 8.481 1.00 66.94 83 SER A N 1
ATOM 595 C CA . SER A 1 83 ? 20.091 -12.630 7.718 1.00 66.94 83 SER A CA 1
ATOM 596 C C . SER A 1 83 ? 20.095 -12.367 6.209 1.00 66.94 83 SER A C 1
ATOM 598 O O . SER A 1 83 ? 19.114 -11.877 5.646 1.00 66.94 83 SER A O 1
ATOM 600 N N . GLN A 1 84 ? 21.200 -12.691 5.530 1.00 64.56 84 GLN A N 1
ATOM 601 C CA . GLN A 1 84 ? 21.227 -12.770 4.067 1.00 64.56 84 GLN A CA 1
ATOM 602 C C . GLN A 1 84 ? 20.729 -14.150 3.639 1.00 64.56 84 GLN A C 1
ATOM 604 O O . GLN A 1 84 ? 21.511 -15.062 3.393 1.00 64.56 84 GLN A O 1
ATOM 609 N N . LYS A 1 85 ? 19.406 -14.321 3.600 1.00 61.41 85 LYS A N 1
ATOM 610 C CA . LYS A 1 85 ? 18.787 -15.549 3.095 1.00 61.41 85 LYS A CA 1
ATOM 611 C C . LYS A 1 85 ? 18.643 -15.466 1.569 1.00 61.41 85 LYS A C 1
ATOM 613 O O . LYS A 1 85 ? 18.263 -14.426 1.026 1.00 61.41 85 LYS A O 1
ATOM 618 N N . GLU A 1 86 ? 18.960 -16.557 0.869 1.00 60.12 86 GLU A N 1
ATOM 619 C CA . GLU A 1 86 ? 18.547 -16.745 -0.533 1.00 60.12 86 GLU A CA 1
ATOM 620 C C . GLU A 1 86 ? 17.056 -17.095 -0.625 1.00 60.12 86 GLU A C 1
ATOM 622 O O . GLU A 1 86 ? 16.370 -16.651 -1.543 1.00 60.12 86 GLU A O 1
ATOM 627 N N . LYS A 1 87 ? 16.538 -17.821 0.375 1.00 69.00 87 LYS A N 1
ATOM 628 C CA . LYS A 1 87 ? 15.104 -18.084 0.550 1.00 69.00 87 LYS A CA 1
ATOM 629 C C . LYS A 1 87 ? 14.393 -16.841 1.105 1.00 69.00 87 LYS A C 1
ATOM 631 O O . LYS A 1 87 ? 14.952 -16.136 1.943 1.00 69.00 87 LYS A O 1
ATOM 636 N N . GLY A 1 88 ? 13.177 -16.570 0.628 1.00 82.25 88 GLY A N 1
ATOM 637 C CA . GLY A 1 88 ? 12.346 -15.450 1.088 1.00 82.25 88 GLY A CA 1
ATOM 638 C C . GLY A 1 88 ? 12.008 -15.511 2.586 1.00 82.25 88 GLY A C 1
ATOM 639 O O . GLY A 1 88 ? 12.156 -16.554 3.225 1.00 82.25 88 GLY A O 1
ATOM 640 N N . LEU A 1 89 ? 11.559 -14.385 3.145 1.00 87.81 89 LEU A N 1
ATOM 641 C CA . LEU A 1 89 ? 11.031 -14.293 4.507 1.00 87.81 89 LEU A CA 1
ATOM 642 C C . LEU A 1 89 ? 9.765 -15.142 4.646 1.00 87.81 89 LEU A C 1
ATOM 644 O O . LEU A 1 89 ? 8.973 -15.253 3.711 1.00 87.81 89 LEU A O 1
ATOM 648 N N . ASP A 1 90 ? 9.569 -15.725 5.828 1.00 87.19 90 ASP A N 1
ATOM 649 C CA . ASP A 1 90 ? 8.352 -16.472 6.130 1.00 87.19 90 ASP A CA 1
ATOM 650 C C . ASP A 1 90 ? 7.205 -15.503 6.436 1.00 87.19 90 ASP A C 1
ATOM 652 O O . ASP A 1 90 ? 7.146 -14.890 7.502 1.00 87.19 90 ASP A O 1
ATOM 656 N N . LEU A 1 91 ? 6.296 -15.365 5.473 1.00 90.44 91 LEU A N 1
ATOM 657 C CA . LEU A 1 91 ? 5.133 -14.486 5.562 1.00 90.44 91 LEU A CA 1
ATOM 658 C C . LEU A 1 91 ? 3.876 -15.205 6.081 1.00 90.44 91 LEU A C 1
ATOM 660 O O . LEU A 1 91 ? 2.850 -14.554 6.276 1.00 90.44 91 LEU A O 1
ATOM 664 N N . SER A 1 92 ? 3.935 -16.521 6.323 1.00 87.00 92 SER A N 1
ATOM 665 C CA . SER A 1 92 ? 2.763 -17.363 6.629 1.00 87.00 92 SER A CA 1
ATOM 666 C C . SER A 1 92 ? 2.028 -16.976 7.915 1.00 87.00 92 SER A C 1
ATOM 668 O O . SER A 1 92 ? 0.838 -17.236 8.060 1.00 87.00 92 SER A O 1
ATOM 670 N N . ARG A 1 93 ? 2.720 -16.313 8.848 1.00 83.19 93 ARG A N 1
ATOM 671 C CA . ARG A 1 93 ? 2.125 -15.814 10.098 1.00 83.19 93 ARG A CA 1
ATOM 672 C C . ARG A 1 93 ? 1.341 -14.511 9.936 1.00 83.19 93 ARG A C 1
ATOM 674 O O . ARG A 1 93 ? 0.644 -14.114 10.865 1.00 83.19 93 ARG A O 1
ATOM 681 N N . ILE A 1 94 ? 1.504 -13.813 8.812 1.00 87.94 94 ILE A N 1
ATOM 682 C CA . ILE A 1 94 ? 0.934 -12.476 8.591 1.00 87.94 94 ILE A CA 1
ATOM 683 C C . ILE A 1 94 ? -0.042 -12.480 7.413 1.00 87.94 94 ILE A C 1
ATOM 685 O O . ILE A 1 94 ? -1.031 -11.752 7.456 1.00 87.94 94 ILE A O 1
ATOM 689 N N . LEU A 1 95 ? 0.207 -13.302 6.392 1.00 92.06 95 LEU A N 1
ATOM 690 C CA . LEU A 1 95 ? -0.586 -13.372 5.167 1.00 92.06 95 LEU A CA 1
ATOM 691 C C . LEU A 1 95 ? -1.190 -14.766 4.938 1.00 92.06 95 LEU A C 1
ATOM 693 O O . LEU A 1 95 ? -0.612 -15.753 5.402 1.00 92.06 95 LEU A O 1
ATOM 697 N N . PRO A 1 96 ? -2.296 -14.862 4.175 1.00 89.06 96 PRO A N 1
ATOM 698 C CA . PRO A 1 96 ? -2.893 -16.149 3.840 1.00 89.06 96 PRO A CA 1
ATOM 699 C C . PRO A 1 96 ? -1.973 -17.028 2.990 1.00 89.06 96 PRO A C 1
ATOM 701 O O . PRO A 1 96 ? -1.136 -16.527 2.235 1.00 89.06 96 PRO A O 1
ATOM 704 N N . THR A 1 97 ? -2.136 -18.349 3.068 1.00 86.06 97 THR A N 1
ATOM 705 C CA . THR A 1 97 ? -1.272 -19.308 2.360 1.00 86.06 97 THR A CA 1
ATOM 706 C C . THR A 1 97 ? -1.293 -19.101 0.844 1.00 86.06 97 THR A C 1
ATOM 708 O O . THR A 1 97 ? -0.241 -19.119 0.201 1.00 86.06 97 THR A O 1
ATOM 711 N N . GLU A 1 98 ? -2.462 -18.824 0.273 1.00 81.50 98 GLU A N 1
ATOM 712 C CA . GLU A 1 98 ? -2.666 -18.532 -1.146 1.00 81.50 98 GLU A CA 1
ATOM 713 C C . GLU A 1 98 ? -1.912 -17.264 -1.558 1.00 81.50 98 GLU A C 1
ATOM 715 O O . GLU A 1 98 ? -1.223 -17.252 -2.583 1.00 81.50 98 GLU A O 1
ATOM 720 N N . ARG A 1 99 ? -1.961 -16.224 -0.714 1.00 89.31 99 ARG A N 1
ATOM 721 C CA . ARG A 1 99 ? -1.232 -14.967 -0.914 1.00 89.31 99 ARG A CA 1
ATOM 722 C C . ARG A 1 99 ? 0.272 -15.180 -0.902 1.00 89.31 99 ARG A C 1
ATOM 724 O O . ARG A 1 99 ? 0.974 -14.678 -1.776 1.00 89.31 99 ARG A O 1
ATOM 731 N N . VAL A 1 100 ? 0.774 -15.929 0.079 1.00 87.56 100 VAL A N 1
ATOM 732 C CA . VAL A 1 100 ? 2.203 -16.256 0.186 1.00 87.56 100 VAL A CA 1
ATOM 733 C C . VAL A 1 100 ? 2.661 -17.062 -1.031 1.00 87.56 100 VAL A C 1
ATOM 735 O O . VAL A 1 100 ? 3.715 -16.776 -1.596 1.00 87.56 100 VAL A O 1
ATOM 738 N N . SER A 1 101 ? 1.851 -18.022 -1.483 1.00 81.94 101 SER A N 1
ATOM 739 C CA . SER A 1 101 ? 2.118 -18.811 -2.690 1.00 81.94 101 SER A CA 1
ATOM 740 C C . SER A 1 101 ? 2.200 -17.930 -3.942 1.00 81.94 101 SER A C 1
ATOM 742 O O . SER A 1 101 ? 3.163 -18.030 -4.703 1.00 81.94 101 SER A O 1
ATOM 744 N N . LEU A 1 102 ? 1.255 -16.998 -4.115 1.00 80.25 102 LEU A N 1
ATOM 745 C CA . LEU A 1 102 ? 1.267 -16.022 -5.208 1.00 80.25 102 LEU A CA 1
ATOM 746 C C . LEU A 1 102 ? 2.525 -15.141 -5.181 1.00 80.25 102 LEU A C 1
ATOM 748 O O . LEU A 1 102 ? 3.219 -15.028 -6.188 1.00 80.25 102 LEU A O 1
ATOM 752 N N . LEU A 1 103 ? 2.858 -14.558 -4.027 1.00 85.00 103 LEU A N 1
ATOM 753 C CA . LEU A 1 103 ? 4.038 -13.699 -3.877 1.00 85.00 103 LEU A CA 1
ATOM 754 C C . LEU A 1 103 ? 5.348 -14.452 -4.146 1.00 85.00 103 LEU A C 1
ATOM 756 O O . LEU A 1 103 ? 6.272 -13.879 -4.725 1.00 85.00 103 LEU A O 1
ATOM 760 N N . ASN A 1 104 ? 5.425 -15.733 -3.775 1.00 82.50 104 ASN A N 1
ATOM 761 C CA . ASN A 1 104 ? 6.573 -16.584 -4.079 1.00 82.50 104 ASN A CA 1
ATOM 762 C C . ASN A 1 104 ? 6.712 -16.840 -5.585 1.00 82.50 104 ASN A C 1
ATOM 764 O O . ASN A 1 104 ? 7.814 -16.678 -6.108 1.00 82.50 104 ASN A O 1
ATOM 768 N N . ARG A 1 105 ? 5.614 -17.182 -6.281 1.00 78.31 105 ARG A N 1
ATOM 769 C CA . ARG A 1 105 ? 5.611 -17.393 -7.743 1.00 78.31 105 ARG A CA 1
ATOM 770 C C . ARG A 1 105 ? 6.018 -16.138 -8.511 1.00 78.31 105 ARG A C 1
ATOM 772 O O . ARG A 1 105 ? 6.753 -16.225 -9.482 1.00 78.31 105 ARG A O 1
ATOM 779 N N . LEU A 1 106 ? 5.588 -14.970 -8.040 1.00 78.69 106 LEU A N 1
ATOM 780 C CA . LEU A 1 106 ? 5.924 -13.676 -8.640 1.00 78.69 106 LEU A CA 1
ATOM 781 C C . LEU A 1 106 ? 7.295 -13.131 -8.206 1.00 78.69 106 LEU A C 1
ATOM 783 O O . LEU A 1 106 ? 7.651 -12.012 -8.565 1.00 78.69 106 LEU A O 1
ATOM 787 N N . HIS A 1 107 ? 8.053 -13.869 -7.386 1.00 85.00 107 HIS A N 1
ATOM 788 C CA . HIS A 1 107 ? 9.319 -13.421 -6.793 1.00 85.00 107 HIS A CA 1
ATOM 789 C C . HIS A 1 107 ? 9.230 -12.102 -5.993 1.00 85.00 107 HIS A C 1
ATOM 791 O O . HIS A 1 107 ? 10.228 -11.402 -5.800 1.00 85.00 107 HIS A O 1
ATOM 797 N N . LEU A 1 108 ? 8.045 -11.792 -5.461 1.00 89.25 108 LEU A N 1
ATOM 798 C CA . LEU A 1 108 ? 7.760 -10.601 -4.658 1.00 89.25 108 LEU A CA 1
ATOM 799 C C . LEU A 1 108 ? 7.953 -10.812 -3.158 1.00 89.25 108 LEU A C 1
ATOM 801 O O . LEU A 1 108 ? 7.970 -9.840 -2.405 1.00 89.25 108 LEU A O 1
ATOM 805 N N . THR A 1 109 ? 8.146 -12.049 -2.702 1.00 93.12 109 THR A N 1
ATOM 806 C CA . THR A 1 109 ? 8.479 -12.323 -1.299 1.00 93.12 109 THR A CA 1
ATOM 807 C C . THR A 1 109 ? 9.812 -11.648 -0.934 1.00 93.12 109 THR A C 1
ATOM 809 O O . THR A 1 109 ? 10.847 -11.957 -1.544 1.00 93.12 109 THR A O 1
ATOM 812 N N . PRO A 1 110 ? 9.845 -10.712 0.035 1.00 93.56 110 PRO A N 1
ATOM 813 C CA . PRO A 1 110 ? 11.080 -10.051 0.454 1.00 93.56 110 PRO A CA 1
ATOM 814 C C . PRO A 1 110 ? 12.059 -11.082 1.019 1.00 93.56 110 PRO A C 1
ATOM 816 O O . PRO A 1 110 ? 11.632 -12.027 1.670 1.00 93.56 110 PRO A O 1
ATOM 819 N N . ARG A 1 111 ? 13.367 -10.929 0.791 1.00 90.69 111 ARG A N 1
ATO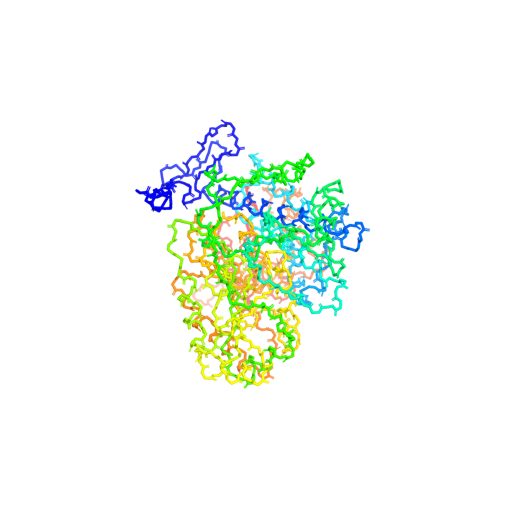M 820 C CA . ARG A 1 111 ? 14.400 -11.805 1.392 1.00 90.69 111 ARG A CA 1
ATOM 821 C C . ARG A 1 111 ? 14.891 -11.271 2.725 1.00 90.69 111 ARG A C 1
ATOM 823 O O . ARG A 1 111 ? 15.239 -12.035 3.615 1.00 90.69 111 ARG A O 1
ATOM 830 N N . ASN A 1 112 ? 14.970 -9.949 2.816 1.00 91.75 112 ASN A N 1
ATOM 831 C CA . ASN A 1 112 ? 15.431 -9.203 3.976 1.00 91.75 112 ASN A CA 1
ATOM 832 C C . ASN A 1 112 ? 15.071 -7.728 3.767 1.00 91.75 112 ASN A C 1
ATOM 834 O O . ASN A 1 112 ? 15.348 -7.180 2.701 1.00 91.75 112 ASN A O 1
ATOM 838 N N . VAL A 1 113 ? 14.488 -7.073 4.771 1.00 91.31 113 VAL A N 1
ATOM 839 C CA . VAL A 1 113 ? 13.942 -5.712 4.635 1.00 91.31 113 VAL A CA 1
ATOM 840 C C . VAL A 1 113 ? 15.011 -4.707 4.194 1.00 91.31 113 VAL A C 1
ATOM 842 O O . VAL A 1 113 ? 14.804 -3.952 3.246 1.00 91.31 113 VAL A O 1
ATOM 845 N N . HIS A 1 114 ? 16.187 -4.725 4.825 1.00 91.81 114 HIS A N 1
ATOM 846 C CA . HIS A 1 114 ? 17.287 -3.822 4.477 1.00 91.81 114 HIS A CA 1
ATOM 847 C C . HIS A 1 114 ? 17.918 -4.162 3.130 1.00 91.81 114 HIS A C 1
ATOM 849 O O . HIS A 1 114 ? 18.276 -3.256 2.378 1.00 91.81 114 HIS A O 1
ATOM 855 N N . ARG A 1 115 ? 18.008 -5.452 2.790 1.00 92.94 115 ARG A N 1
ATOM 856 C CA . ARG A 1 115 ? 18.476 -5.884 1.469 1.00 92.94 115 ARG A CA 1
ATOM 857 C C . ARG A 1 115 ? 17.582 -5.333 0.365 1.00 92.94 115 ARG A C 1
ATOM 859 O O . ARG A 1 115 ? 18.111 -4.795 -0.599 1.00 92.94 115 ARG A O 1
ATOM 866 N N . GLU A 1 116 ? 16.260 -5.427 0.509 1.00 95.81 116 GLU A N 1
ATOM 867 C CA . GLU A 1 116 ? 15.339 -4.927 -0.519 1.00 95.81 116 GLU A CA 1
ATOM 868 C C . GLU A 1 116 ? 15.401 -3.400 -0.661 1.00 95.81 116 GLU A C 1
ATOM 870 O O . GLU A 1 116 ? 15.285 -2.882 -1.772 1.00 95.81 116 GLU A O 1
ATOM 875 N N . ILE A 1 117 ? 15.629 -2.668 0.434 1.00 95.81 117 ILE A N 1
ATOM 876 C CA . ILE A 1 117 ? 15.854 -1.215 0.401 1.00 95.81 117 ILE A CA 1
ATOM 877 C C . ILE A 1 117 ? 17.136 -0.884 -0.370 1.00 95.81 117 ILE A C 1
ATOM 879 O O . ILE A 1 117 ? 17.110 -0.063 -1.287 1.00 95.81 117 ILE A O 1
ATOM 883 N N . VAL A 1 118 ? 18.255 -1.522 -0.016 1.00 95.94 118 VAL A N 1
ATOM 884 C CA . VAL A 1 118 ? 19.558 -1.263 -0.647 1.00 95.94 118 VAL A CA 1
ATOM 885 C C . VAL A 1 118 ? 19.550 -1.681 -2.117 1.00 95.94 118 VAL A C 1
ATOM 887 O O . VAL A 1 118 ? 20.033 -0.929 -2.961 1.00 95.94 118 VAL A O 1
ATOM 890 N N . GLU A 1 119 ? 18.961 -2.833 -2.449 1.00 96.19 119 GLU A N 1
ATOM 891 C CA . GLU A 1 119 ? 18.831 -3.284 -3.836 1.00 96.19 119 GLU A CA 1
ATOM 892 C C . GLU A 1 119 ? 17.962 -2.329 -4.658 1.00 96.19 119 GLU A C 1
ATOM 894 O O . GLU A 1 119 ? 18.340 -1.979 -5.774 1.00 96.19 119 GLU A O 1
ATOM 899 N N . LEU A 1 120 ? 16.841 -1.844 -4.113 1.00 98.31 120 LEU A N 1
ATOM 900 C CA . LEU A 1 120 ? 16.013 -0.866 -4.816 1.00 98.31 120 LEU A CA 1
ATOM 901 C C . LEU A 1 120 ? 16.781 0.437 -5.063 1.00 98.31 120 LEU A C 1
ATOM 903 O O . LEU A 1 120 ? 16.775 0.938 -6.184 1.00 98.31 120 LEU A O 1
ATOM 907 N N . LEU A 1 121 ? 17.500 0.956 -4.059 1.00 98.12 121 LEU A N 1
ATOM 908 C CA . LEU A 1 121 ? 18.349 2.145 -4.216 1.00 98.12 121 LEU A CA 1
ATOM 909 C C . LEU A 1 121 ? 19.457 1.942 -5.261 1.00 98.12 121 LEU A C 1
ATOM 911 O O . LEU A 1 121 ? 19.765 2.865 -6.023 1.00 98.12 121 LEU A O 1
ATOM 915 N N . HIS A 1 122 ? 20.025 0.738 -5.336 1.00 98.12 122 HIS A N 1
ATOM 916 C CA . HIS A 1 122 ? 20.970 0.365 -6.382 1.00 98.12 122 HIS A CA 1
ATOM 917 C C . HIS A 1 122 ? 20.303 0.376 -7.767 1.00 98.12 122 HIS A C 1
ATOM 919 O O . HIS A 1 122 ? 20.766 1.093 -8.651 1.00 98.12 122 HIS A O 1
ATOM 925 N N . ARG A 1 123 ? 19.172 -0.317 -7.944 1.00 97.31 123 ARG A N 1
ATOM 926 C CA . ARG A 1 123 ? 18.432 -0.393 -9.220 1.00 97.31 123 ARG A CA 1
ATOM 927 C C . ARG A 1 123 ? 17.996 0.965 -9.759 1.00 97.31 123 ARG A C 1
ATOM 929 O O . ARG A 1 123 ? 18.087 1.207 -10.958 1.00 97.31 123 ARG A O 1
ATOM 936 N N . VAL A 1 124 ? 17.574 1.882 -8.886 1.00 97.56 124 VAL A N 1
ATOM 937 C CA . VAL A 1 124 ? 17.140 3.236 -9.286 1.00 97.56 124 VAL A CA 1
ATOM 938 C C . VAL A 1 124 ? 18.295 4.223 -9.498 1.00 97.56 124 VAL A C 1
ATOM 940 O O . VAL A 1 124 ? 18.063 5.427 -9.683 1.00 97.56 124 VAL A O 1
ATOM 943 N N . SER A 1 125 ? 19.542 3.754 -9.440 1.00 95.69 125 SER A N 1
ATOM 944 C CA . SER A 1 125 ? 20.729 4.539 -9.784 1.00 95.69 125 SER A CA 1
ATOM 945 C C . SER A 1 125 ? 20.938 4.605 -11.299 1.00 95.69 125 SER A C 1
ATOM 947 O O . SER A 1 125 ? 20.380 3.824 -12.069 1.00 95.69 125 SER A O 1
ATOM 949 N N . ILE A 1 126 ? 21.714 5.594 -11.746 1.00 95.00 126 ILE A N 1
ATOM 950 C CA . ILE A 1 126 ? 22.011 5.763 -13.171 1.00 95.00 126 ILE A CA 1
ATOM 951 C C . ILE A 1 126 ? 22.703 4.515 -13.738 1.00 95.00 126 ILE A C 1
ATOM 953 O O . ILE A 1 126 ? 23.661 4.021 -13.153 1.00 95.00 126 ILE A O 1
ATOM 957 N N . GLY A 1 127 ? 22.234 4.045 -14.897 1.00 91.00 127 GLY A N 1
ATOM 958 C CA . GLY A 1 127 ? 22.874 2.956 -15.641 1.00 91.00 127 GLY A CA 1
ATOM 959 C C . GLY A 1 127 ? 22.680 1.562 -15.043 1.00 91.00 127 GLY A C 1
ATOM 960 O O . GLY A 1 127 ? 23.393 0.654 -15.452 1.00 91.00 127 GLY A O 1
ATOM 961 N N . VAL A 1 128 ? 21.755 1.395 -14.089 1.00 95.75 128 VAL A N 1
ATOM 962 C CA . VAL A 1 128 ? 21.435 0.088 -13.495 1.00 95.75 128 VAL A CA 1
ATOM 963 C C . VAL A 1 128 ? 20.156 -0.471 -14.122 1.00 95.75 128 VAL A C 1
ATOM 965 O O . VAL A 1 128 ? 20.198 -0.940 -15.254 1.00 95.75 128 VAL A O 1
ATOM 968 N N . ASP A 1 129 ? 19.011 -0.393 -13.445 1.00 93.94 129 ASP A N 1
ATOM 969 C CA . ASP A 1 129 ? 17.762 -0.955 -13.960 1.00 93.94 129 ASP A CA 1
ATOM 970 C C . ASP A 1 129 ? 17.047 0.085 -14.825 1.00 93.94 129 ASP A C 1
ATOM 972 O O . ASP A 1 129 ? 16.772 1.192 -14.348 1.00 93.94 129 ASP A O 1
ATOM 976 N N . GLN A 1 130 ? 16.821 -0.221 -16.103 1.00 92.19 130 GLN A N 1
ATOM 977 C CA . GLN A 1 130 ? 16.192 0.682 -17.078 1.00 92.19 130 GLN A CA 1
ATOM 978 C C . GLN A 1 130 ? 14.751 0.279 -17.412 1.00 92.19 130 GLN A C 1
ATOM 980 O O . GLN A 1 130 ? 14.027 1.093 -17.983 1.00 92.19 130 GLN A O 1
ATOM 985 N N . GLU A 1 131 ? 14.314 -0.915 -17.011 1.00 90.62 131 GLU A N 1
ATOM 986 C CA . GLU A 1 131 ? 12.986 -1.433 -17.335 1.00 90.62 131 GLU A CA 1
ATOM 987 C C . GLU A 1 131 ? 11.969 -0.998 -16.278 1.00 90.62 131 GLU A C 1
ATOM 989 O O . GLU A 1 131 ? 12.160 -1.223 -15.080 1.00 90.62 131 GLU A O 1
ATOM 994 N N . CYS A 1 132 ? 10.876 -0.362 -16.712 1.00 89.06 132 CYS A N 1
ATOM 995 C CA . CYS A 1 132 ? 9.863 0.181 -15.806 1.00 89.06 132 CYS A CA 1
ATOM 996 C C . CYS A 1 132 ? 9.290 -0.915 -14.891 1.00 89.06 132 CYS A C 1
ATOM 998 O O . CYS A 1 132 ? 9.348 -0.787 -13.667 1.00 89.06 132 CYS A O 1
ATOM 1000 N N . ASP A 1 133 ? 8.843 -2.028 -15.474 1.00 85.31 133 ASP A N 1
ATOM 1001 C CA . ASP A 1 133 ? 8.196 -3.121 -14.745 1.00 85.31 133 ASP A CA 1
ATOM 1002 C C . ASP A 1 133 ? 9.127 -3.769 -13.715 1.00 85.31 133 ASP A C 1
ATOM 1004 O O . ASP A 1 133 ? 8.721 -4.009 -12.578 1.00 85.31 133 ASP A O 1
ATOM 1008 N N . HIS A 1 134 ? 10.402 -3.987 -14.056 1.00 91.25 134 HIS A N 1
ATOM 1009 C CA . HIS A 1 134 ? 11.386 -4.551 -13.124 1.00 91.25 134 HIS A CA 1
ATOM 1010 C C . HIS A 1 134 ? 11.570 -3.662 -11.888 1.00 91.25 134 HIS A C 1
ATOM 1012 O O . HIS A 1 134 ? 11.587 -4.148 -10.750 1.00 91.25 134 HIS A O 1
ATOM 1018 N N . ILE A 1 135 ? 11.650 -2.345 -12.101 1.00 96.44 135 ILE A N 1
ATOM 1019 C CA . ILE A 1 135 ? 11.748 -1.363 -11.022 1.00 96.44 135 ILE A CA 1
ATOM 1020 C C . ILE A 1 135 ? 10.471 -1.377 -10.182 1.00 96.44 135 ILE A C 1
ATOM 1022 O O . ILE A 1 135 ? 10.565 -1.324 -8.955 1.00 96.44 135 ILE A O 1
ATOM 1026 N N . LEU A 1 136 ? 9.291 -1.467 -10.803 1.00 96.56 136 LEU A N 1
ATOM 1027 C CA . LEU A 1 136 ? 8.007 -1.478 -10.099 1.00 96.56 136 LEU A CA 1
ATOM 1028 C C . LEU A 1 136 ? 7.805 -2.754 -9.273 1.00 96.56 136 LEU A C 1
ATOM 1030 O O . LEU A 1 136 ? 7.409 -2.653 -8.112 1.00 96.56 136 LEU A O 1
ATOM 1034 N N . PHE A 1 137 ? 8.168 -3.932 -9.785 1.00 94.62 137 PHE A N 1
ATOM 1035 C CA . PHE A 1 137 ? 8.134 -5.171 -9.002 1.00 94.62 137 PHE A CA 1
ATOM 1036 C C . PHE A 1 137 ? 9.089 -5.116 -7.804 1.00 94.62 137 PHE A C 1
ATOM 1038 O O . PHE A 1 137 ? 8.680 -5.429 -6.683 1.00 94.62 137 PHE A O 1
ATOM 1045 N N . GLN A 1 138 ? 10.329 -4.636 -7.982 1.00 98.06 138 GLN A N 1
ATOM 1046 C CA . GLN A 1 138 ? 11.228 -4.444 -6.838 1.00 98.06 138 GLN A CA 1
ATOM 1047 C C . GLN A 1 138 ? 10.687 -3.384 -5.867 1.00 98.06 138 GLN A C 1
ATOM 1049 O O . GLN A 1 138 ? 10.799 -3.545 -4.655 1.00 98.06 138 GLN A O 1
ATOM 1054 N N . THR A 1 139 ? 10.067 -2.321 -6.377 1.00 98.62 139 THR A N 1
ATOM 1055 C CA . THR A 1 139 ? 9.441 -1.267 -5.569 1.00 98.62 139 THR A CA 1
ATOM 1056 C C . THR A 1 139 ? 8.334 -1.836 -4.678 1.00 98.62 139 THR A C 1
ATOM 1058 O O . THR A 1 139 ? 8.333 -1.590 -3.471 1.00 98.62 139 THR A O 1
ATOM 1061 N N . ILE A 1 140 ? 7.455 -2.676 -5.234 1.00 98.38 140 ILE A N 1
ATOM 1062 C CA . ILE A 1 140 ? 6.409 -3.388 -4.492 1.00 98.38 140 ILE A CA 1
ATOM 1063 C C . ILE A 1 140 ? 7.019 -4.331 -3.448 1.00 98.38 140 ILE A C 1
ATOM 1065 O O . ILE A 1 140 ? 6.610 -4.302 -2.287 1.00 98.38 140 ILE A O 1
ATOM 1069 N N . ARG A 1 141 ? 8.034 -5.119 -3.819 1.00 97.44 141 ARG A N 1
ATOM 1070 C CA . ARG A 1 141 ? 8.741 -6.031 -2.905 1.00 97.44 141 ARG A CA 1
ATOM 1071 C C . ARG A 1 141 ? 9.367 -5.302 -1.715 1.00 97.44 141 ARG A C 1
ATOM 1073 O O . ARG A 1 141 ? 9.213 -5.736 -0.572 1.00 97.44 141 ARG A O 1
ATOM 1080 N N . THR A 1 142 ? 10.053 -4.187 -1.958 1.00 98.06 142 THR A N 1
ATOM 1081 C CA . THR A 1 142 ? 10.657 -3.364 -0.900 1.00 98.06 142 THR A CA 1
ATOM 1082 C C . THR A 1 142 ? 9.590 -2.802 0.035 1.00 98.06 142 THR A C 1
ATOM 1084 O O . THR A 1 142 ? 9.747 -2.860 1.257 1.00 98.06 142 THR A O 1
ATOM 1087 N N . SER A 1 143 ? 8.480 -2.308 -0.518 1.00 98.12 143 SER A N 1
ATOM 1088 C CA . SER A 1 143 ? 7.358 -1.799 0.270 1.00 98.12 143 SER A CA 1
ATOM 1089 C C . SER A 1 143 ? 6.669 -2.875 1.105 1.00 98.12 143 SER A C 1
ATOM 1091 O O . SER A 1 143 ? 6.399 -2.638 2.282 1.00 98.12 143 SER A O 1
ATOM 1093 N N . LEU A 1 144 ? 6.453 -4.067 0.541 1.00 96.81 144 LEU A N 1
ATOM 1094 C CA . LEU A 1 144 ? 5.913 -5.224 1.251 1.00 96.81 144 LEU A CA 1
ATOM 1095 C C . LEU A 1 144 ? 6.789 -5.587 2.458 1.00 96.81 144 LEU A C 1
ATOM 1097 O O . LEU A 1 144 ? 6.277 -5.735 3.565 1.00 96.81 144 LEU A O 1
ATOM 1101 N N . GLY A 1 145 ? 8.113 -5.657 2.275 1.00 93.94 145 GLY A N 1
ATOM 1102 C CA . GLY A 1 145 ? 9.052 -5.920 3.370 1.00 93.94 145 GLY A CA 1
ATOM 1103 C C . GLY A 1 145 ? 8.982 -4.867 4.478 1.00 93.94 145 GLY A C 1
ATOM 1104 O O . GLY A 1 145 ? 8.903 -5.216 5.654 1.00 93.94 145 GLY A O 1
ATOM 1105 N N . GLY A 1 146 ? 8.954 -3.582 4.110 1.00 90.38 146 GLY A N 1
ATOM 1106 C CA . GLY A 1 146 ? 8.834 -2.482 5.068 1.00 90.38 146 GLY A CA 1
ATOM 1107 C C . GLY A 1 146 ? 7.537 -2.537 5.880 1.00 90.38 146 GLY A C 1
ATOM 1108 O O . GLY A 1 146 ? 7.581 -2.486 7.108 1.00 90.38 146 GLY A O 1
ATOM 1109 N N . VAL A 1 147 ? 6.392 -2.692 5.212 1.00 91.19 147 VAL A N 1
ATOM 1110 C CA . VAL A 1 147 ? 5.069 -2.704 5.858 1.00 91.19 147 VAL A CA 1
ATOM 1111 C C . VAL A 1 147 ? 4.883 -3.938 6.738 1.00 91.19 147 VAL A C 1
ATOM 1113 O O . VAL A 1 147 ? 4.482 -3.807 7.893 1.00 91.19 147 VAL A O 1
ATOM 1116 N N . LEU A 1 148 ? 5.215 -5.134 6.241 1.00 91.44 148 LEU A N 1
ATOM 1117 C CA . LEU A 1 148 ? 5.040 -6.363 7.020 1.00 91.44 148 LEU A CA 1
ATOM 1118 C C . LEU A 1 148 ? 6.005 -6.459 8.202 1.00 91.44 148 LEU A C 1
ATOM 1120 O O . LEU A 1 148 ? 5.665 -7.086 9.201 1.00 91.44 148 LEU A O 1
ATOM 1124 N N . SER A 1 149 ? 7.162 -5.789 8.147 1.00 85.69 149 SER A N 1
ATOM 1125 C CA . SER A 1 149 ? 8.056 -5.716 9.307 1.00 85.69 149 SER A CA 1
ATOM 1126 C C . SER A 1 149 ? 7.376 -5.082 10.526 1.00 85.69 149 SER A C 1
ATOM 1128 O O . SER A 1 149 ? 7.640 -5.483 11.654 1.00 85.69 149 SER A O 1
ATOM 1130 N N . ALA A 1 150 ? 6.428 -4.164 10.316 1.00 77.25 150 ALA A N 1
ATOM 1131 C CA . ALA A 1 150 ? 5.666 -3.549 11.397 1.00 77.25 150 ALA A CA 1
ATOM 1132 C C . ALA A 1 150 ? 4.734 -4.549 12.109 1.00 77.25 150 ALA A C 1
ATOM 1134 O O . ALA A 1 150 ? 4.457 -4.396 13.296 1.00 77.25 150 ALA A O 1
ATOM 1135 N N . ALA A 1 151 ? 4.310 -5.620 11.426 1.00 77.44 151 ALA A N 1
ATOM 1136 C CA . ALA A 1 151 ? 3.522 -6.688 12.040 1.00 77.44 151 ALA A CA 1
ATOM 1137 C C . ALA A 1 151 ? 4.338 -7.538 13.035 1.00 77.44 151 ALA A C 1
ATOM 1139 O O . ALA A 1 151 ? 3.749 -8.200 13.889 1.00 77.44 151 ALA A O 1
ATOM 1140 N N . LEU A 1 152 ? 5.679 -7.504 12.973 1.00 72.75 152 LEU A N 1
ATOM 1141 C CA . LEU A 1 152 ? 6.551 -8.223 13.914 1.00 72.75 152 LEU A CA 1
ATOM 1142 C C . LEU A 1 152 ? 6.407 -7.714 15.349 1.00 72.75 152 LEU A C 1
ATOM 1144 O O . LEU A 1 152 ? 6.540 -8.497 16.283 1.00 72.75 152 LEU A O 1
ATOM 1148 N N . LEU A 1 153 ? 6.067 -6.433 15.523 1.00 65.94 153 LEU A N 1
ATOM 1149 C CA . LEU A 1 153 ? 5.849 -5.814 16.837 1.00 65.94 153 LEU A CA 1
ATOM 1150 C C . LEU A 1 153 ? 4.659 -6.413 17.605 1.00 65.94 153 LEU A C 1
ATOM 1152 O O . LEU A 1 153 ? 4.416 -6.039 18.742 1.00 65.94 153 LEU A O 1
ATOM 1156 N N . LEU A 1 154 ? 3.900 -7.310 16.977 1.00 61.44 154 LEU A N 1
ATOM 1157 C CA . LEU A 1 154 ? 2.669 -7.894 17.508 1.00 61.44 154 LEU A CA 1
ATOM 1158 C C . LEU A 1 154 ? 2.778 -9.410 17.678 1.00 61.44 154 LEU A C 1
ATOM 1160 O O . LEU A 1 154 ? 1.814 -10.048 18.088 1.00 61.44 154 LEU A O 1
ATOM 1164 N N . MET A 1 155 ? 3.915 -10.012 17.309 1.00 51.59 155 MET A N 1
ATOM 1165 C CA . MET A 1 155 ? 4.092 -11.465 17.375 1.00 51.59 155 MET A CA 1
ATOM 1166 C C . MET A 1 155 ? 4.281 -11.988 18.808 1.00 51.59 155 MET A C 1
ATOM 1168 O O . MET A 1 155 ? 4.105 -13.187 19.014 1.00 51.59 155 MET A O 1
ATOM 1172 N N . ASP A 1 156 ? 4.569 -11.108 19.775 1.00 40.97 156 ASP A N 1
ATOM 1173 C CA . ASP A 1 156 ? 4.710 -11.441 21.205 1.00 40.97 156 ASP A CA 1
ATOM 1174 C C . ASP A 1 156 ? 3.533 -10.963 22.084 1.00 40.97 156 ASP A C 1
ATOM 1176 O O . ASP A 1 156 ? 3.379 -11.426 23.216 1.00 40.97 156 ASP A O 1
ATOM 1180 N N . GLU A 1 157 ? 2.650 -10.087 21.590 1.00 40.56 157 GLU A N 1
ATOM 1181 C CA . GLU A 1 157 ? 1.510 -9.602 22.376 1.00 40.56 157 GLU A CA 1
ATOM 1182 C C . GLU A 1 157 ? 0.360 -10.630 22.337 1.00 40.56 157 GLU A C 1
ATOM 1184 O O . GLU A 1 157 ? -0.389 -10.738 21.368 1.00 40.56 157 GLU A O 1
ATOM 1189 N N . LYS A 1 158 ? 0.156 -11.358 23.449 1.00 31.72 158 LYS A N 1
ATOM 1190 C CA . LYS A 1 158 ? -1.161 -11.949 23.798 1.00 31.72 158 LYS A CA 1
ATOM 1191 C C . LYS A 1 158 ? -2.207 -10.873 24.143 1.00 31.72 158 LYS A C 1
ATOM 1193 O O . LYS A 1 158 ? -3.336 -11.197 24.510 1.00 31.72 158 LYS A O 1
ATOM 1198 N N . SER A 1 159 ? -1.818 -9.609 24.065 1.00 30.25 159 SER A N 1
ATOM 1199 C CA . SER A 1 159 ? -2.532 -8.449 24.560 1.00 30.25 159 SER A CA 1
ATOM 1200 C C . SER A 1 159 ? -3.329 -7.802 23.435 1.00 30.25 159 SER A C 1
ATOM 1202 O O . SER A 1 159 ? -2.833 -7.569 22.336 1.00 30.25 159 SER A O 1
ATOM 1204 N N . SER A 1 160 ? -4.584 -7.494 23.736 1.00 33.81 160 SER A N 1
ATOM 1205 C CA . SER A 1 160 ? -5.378 -6.488 23.039 1.00 33.81 160 SER A CA 1
ATOM 1206 C C . SER A 1 160 ? -4.560 -5.230 22.745 1.00 33.81 160 SER A C 1
ATOM 1208 O O . SER A 1 160 ? -3.747 -4.824 23.572 1.00 33.81 160 SER A O 1
ATOM 1210 N N . ILE A 1 161 ? -4.835 -4.602 21.598 1.00 36.59 161 ILE A N 1
ATOM 1211 C CA . ILE A 1 161 ? -4.368 -3.256 21.240 1.00 36.59 161 ILE A CA 1
ATOM 1212 C C . ILE A 1 161 ? -4.534 -2.365 22.484 1.00 36.59 161 ILE A C 1
ATOM 1214 O O . ILE A 1 161 ? -5.648 -2.225 22.979 1.00 36.59 161 ILE A O 1
ATOM 1218 N N . ALA A 1 162 ? -3.432 -1.875 23.053 1.00 31.02 162 ALA A N 1
ATOM 1219 C CA . ALA A 1 162 ? -3.432 -1.157 24.327 1.00 31.02 162 ALA A CA 1
ATOM 1220 C C . ALA A 1 162 ? -4.161 0.197 24.233 1.00 31.02 162 ALA A C 1
ATOM 1222 O O . ALA A 1 162 ? -4.071 0.880 23.208 1.00 31.02 162 ALA A O 1
ATOM 1223 N N . ASP A 1 163 ? -4.861 0.580 25.307 1.00 30.27 163 ASP A N 1
ATOM 1224 C CA . ASP A 1 163 ? -5.628 1.826 25.414 1.00 30.27 163 ASP A CA 1
ATOM 1225 C C . ASP A 1 163 ? -4.767 3.067 25.129 1.00 30.27 163 ASP A C 1
ATOM 1227 O O . ASP A 1 163 ? -3.654 3.227 25.639 1.00 30.27 163 ASP A O 1
ATOM 1231 N N . ILE A 1 164 ? -5.295 3.981 24.311 1.00 34.53 164 ILE A N 1
ATOM 1232 C CA . ILE A 1 164 ? -4.624 5.239 23.975 1.00 34.53 164 ILE A CA 1
ATOM 1233 C C . ILE A 1 164 ? -5.376 6.364 24.685 1.00 34.53 164 ILE A C 1
ATOM 1235 O O . ILE A 1 164 ? -6.345 6.915 24.171 1.00 34.53 164 ILE A O 1
ATOM 1239 N N . ASP A 1 165 ? -4.907 6.734 25.877 1.00 33.03 165 ASP A N 1
ATOM 1240 C CA . ASP A 1 165 ? -5.372 7.947 26.561 1.00 33.03 165 ASP A CA 1
ATOM 1241 C C . ASP A 1 165 ? -5.061 9.181 25.710 1.00 33.03 165 ASP A C 1
ATOM 1243 O O . ASP A 1 165 ? -3.888 9.449 25.449 1.00 33.03 165 ASP A O 1
ATOM 1247 N N . THR A 1 166 ? -6.059 9.968 25.309 1.00 33.56 166 THR A N 1
ATOM 1248 C CA . THR A 1 166 ? -5.825 11.314 24.767 1.00 33.56 166 THR A CA 1
ATOM 1249 C C . THR A 1 166 ? -5.349 12.209 25.904 1.00 33.56 166 THR A C 1
ATOM 1251 O O . THR A 1 166 ? -6.063 12.397 26.888 1.00 33.56 166 THR A O 1
ATOM 1254 N N . ALA A 1 167 ? -4.137 12.751 25.810 1.00 37.41 167 ALA A N 1
ATOM 1255 C CA . ALA A 1 167 ? -3.598 13.554 26.899 1.00 37.41 167 ALA A CA 1
ATOM 1256 C C . ALA A 1 167 ? -4.068 15.014 26.790 1.00 37.41 167 ALA A C 1
ATOM 1258 O O . ALA A 1 167 ? -3.949 15.653 25.743 1.00 37.41 167 ALA A O 1
ATOM 1259 N N . VAL A 1 168 ? -4.595 15.540 27.895 1.00 38.47 168 VAL A N 1
ATOM 1260 C CA . VAL A 1 168 ? -5.016 16.937 28.047 1.00 38.47 168 VAL A CA 1
ATOM 1261 C C . VAL A 1 168 ? -3.839 17.745 28.594 1.00 38.47 168 VAL A C 1
ATOM 1263 O O . VAL A 1 168 ? -3.199 17.329 29.557 1.00 38.47 168 VAL A O 1
ATOM 1266 N N . LEU A 1 169 ? -3.551 18.910 28.001 1.00 43.22 169 LEU A N 1
ATOM 1267 C CA . LEU A 1 169 ? -2.551 19.838 28.541 1.00 43.22 169 LEU A CA 1
ATOM 1268 C C . LEU A 1 169 ? -3.010 20.352 29.911 1.00 43.22 169 LEU A C 1
ATOM 1270 O O . LEU A 1 169 ? -4.001 21.081 30.012 1.00 43.22 169 LEU A O 1
ATOM 1274 N N . SER A 1 170 ? -2.266 20.015 30.958 1.00 40.41 170 SER A N 1
ATOM 1275 C CA . SER A 1 170 ? -2.541 20.484 32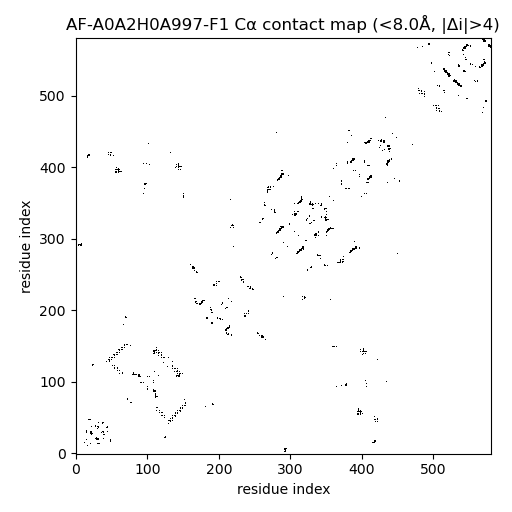.311 1.00 40.41 170 SER A CA 1
ATOM 1276 C C . SER A 1 170 ? -2.170 21.949 32.480 1.00 40.41 170 SER A C 1
ATOM 1278 O O . SER A 1 170 ? -1.147 22.428 31.984 1.00 40.41 170 SER A O 1
ATOM 1280 N N . LYS A 1 171 ? -3.012 22.677 33.216 1.00 43.84 171 LYS A N 1
ATOM 1281 C CA . LYS A 1 171 ? -2.722 24.048 33.655 1.00 43.84 171 LYS A CA 1
ATOM 1282 C C . LYS A 1 171 ? -1.841 24.092 34.904 1.00 43.84 171 LYS A C 1
ATOM 1284 O O . LYS A 1 171 ? -1.251 25.133 35.180 1.00 43.84 171 LYS A O 1
ATOM 1289 N N . GLU A 1 172 ? -1.803 23.004 35.667 1.00 44.88 172 GLU A N 1
ATOM 1290 C CA . GLU A 1 172 ? -1.228 22.961 37.016 1.00 44.88 172 GLU A CA 1
ATOM 1291 C C . GLU A 1 172 ? 0.192 22.390 37.030 1.00 44.88 172 GLU A C 1
ATOM 1293 O O . GLU A 1 172 ? 0.952 22.659 37.961 1.00 44.88 172 GLU A O 1
ATOM 1298 N N . LYS A 1 173 ? 0.570 21.652 35.978 1.00 49.47 173 LYS A N 1
ATOM 1299 C CA . LYS A 1 173 ? 1.884 21.021 35.833 1.00 49.47 173 LYS A CA 1
ATOM 1300 C C . LYS A 1 173 ? 2.569 21.425 34.520 1.00 49.47 173 LYS A C 1
ATOM 1302 O O . LYS A 1 173 ? 1.895 21.767 33.546 1.00 49.47 173 LYS A O 1
ATOM 1307 N N . PRO A 1 174 ? 3.912 21.386 34.462 1.00 44.75 174 PRO A N 1
ATOM 1308 C CA . PRO A 1 174 ? 4.647 21.448 33.205 1.00 44.75 174 PRO A CA 1
ATOM 1309 C C . PRO A 1 174 ? 4.177 20.343 32.252 1.00 44.75 174 PRO A C 1
ATOM 1311 O O . PRO A 1 174 ? 3.969 19.211 32.679 1.00 44.75 174 PRO A O 1
ATOM 1314 N N . ASN A 1 175 ? 4.053 20.666 30.964 1.00 49.59 175 ASN A N 1
ATOM 1315 C CA . ASN A 1 175 ? 3.685 19.704 29.926 1.00 49.59 175 ASN A CA 1
ATOM 1316 C C . ASN A 1 175 ? 4.906 19.397 29.052 1.00 49.59 175 ASN A C 1
ATOM 1318 O O . ASN A 1 175 ? 5.553 20.321 28.553 1.00 49.59 175 ASN A O 1
ATOM 1322 N N . VAL A 1 176 ? 5.198 18.119 28.832 1.00 49.72 176 VAL A N 1
ATOM 1323 C CA . VAL A 1 176 ? 6.243 17.644 27.919 1.00 49.72 176 VAL A CA 1
ATOM 1324 C C . VAL A 1 176 ? 5.580 16.947 26.744 1.00 49.72 176 VAL A C 1
ATOM 1326 O O . VAL A 1 176 ? 4.929 15.923 26.907 1.00 49.72 176 VAL A O 1
ATOM 1329 N N . ILE A 1 177 ? 5.762 17.493 25.545 1.00 51.53 177 ILE A N 1
ATOM 1330 C CA . ILE A 1 177 ? 5.245 16.893 24.316 1.00 51.53 177 ILE A CA 1
ATOM 1331 C C . ILE A 1 177 ? 6.339 16.028 23.684 1.00 51.53 177 ILE A C 1
ATOM 1333 O O . ILE A 1 177 ? 7.391 16.533 23.293 1.00 51.53 177 ILE A O 1
ATOM 1337 N N . LEU A 1 178 ? 6.080 14.731 23.557 1.00 48.88 178 LEU A N 1
ATOM 1338 C CA . LEU A 1 178 ? 6.925 13.776 22.853 1.00 48.88 178 LEU A CA 1
ATOM 1339 C C . LEU A 1 178 ? 6.528 13.722 21.382 1.00 48.88 178 LEU A C 1
ATOM 1341 O O . LEU A 1 178 ? 5.511 13.140 21.006 1.00 48.88 178 LEU A O 1
ATOM 1345 N N . PHE A 1 179 ? 7.359 14.341 20.545 1.00 48.62 179 PHE A N 1
ATOM 1346 C CA . PHE A 1 179 ? 7.176 14.393 19.099 1.00 48.62 179 PHE A CA 1
ATOM 1347 C C . PHE A 1 179 ? 8.022 13.325 18.391 1.00 48.62 179 PHE A C 1
ATOM 1349 O O . PHE A 1 179 ? 9.246 13.338 18.503 1.00 48.62 179 PHE A O 1
ATOM 1356 N N . GLY A 1 180 ? 7.388 12.398 17.662 1.00 48.19 180 GLY A N 1
ATOM 1357 C CA . GLY A 1 180 ? 8.067 11.312 16.939 1.00 48.19 180 GLY A CA 1
ATOM 1358 C C . GLY A 1 180 ? 7.330 9.967 16.998 1.00 48.19 180 GLY A C 1
ATOM 1359 O O . GLY A 1 180 ? 6.237 9.874 17.548 1.00 48.19 180 GLY A O 1
ATOM 1360 N N . ASN A 1 181 ? 7.933 8.915 16.432 1.00 46.75 181 ASN A N 1
ATOM 1361 C CA . ASN A 1 181 ? 7.430 7.537 16.530 1.00 46.75 181 ASN A CA 1
ATOM 1362 C C . ASN A 1 181 ? 7.871 6.919 17.868 1.00 46.75 181 ASN A C 1
ATOM 1364 O O . ASN A 1 181 ? 8.806 6.124 17.904 1.00 46.75 181 ASN A O 1
ATOM 1368 N N . VAL A 1 182 ? 7.251 7.341 18.964 1.00 42.78 182 VAL A N 1
ATOM 1369 C CA . VAL A 1 182 ? 7.557 6.856 20.313 1.00 42.78 182 VAL A CA 1
ATOM 1370 C C . VAL A 1 182 ? 6.494 5.843 20.742 1.00 42.78 182 VAL A C 1
ATOM 1372 O O . VAL A 1 182 ? 5.312 6.149 20.632 1.00 42.78 182 VAL A O 1
ATOM 1375 N N . GLN A 1 183 ? 6.891 4.668 21.240 1.00 40.72 183 GLN A N 1
ATOM 1376 C CA . GLN A 1 183 ? 5.974 3.708 21.875 1.00 40.72 183 GLN A CA 1
ATOM 1377 C C . GLN A 1 183 ? 6.305 3.551 23.363 1.00 40.72 183 GLN A C 1
ATOM 1379 O O . GLN A 1 183 ? 7.477 3.553 23.740 1.00 40.72 183 GLN A O 1
ATOM 1384 N N . LEU A 1 184 ? 5.272 3.417 24.197 1.00 37.69 184 LEU A N 1
ATOM 1385 C CA . LEU A 1 184 ? 5.399 2.954 25.580 1.00 37.69 184 LEU A CA 1
ATOM 1386 C C . LEU A 1 184 ? 5.251 1.429 25.610 1.00 37.69 184 LEU A C 1
ATOM 1388 O O . LEU A 1 184 ? 4.412 0.897 24.886 1.00 37.69 184 LEU A O 1
ATOM 1392 N N . SER A 1 185 ? 6.043 0.735 26.421 1.00 38.47 185 SER A N 1
ATOM 1393 C CA . SER A 1 185 ? 5.772 -0.658 26.798 1.00 38.47 185 SER A CA 1
ATOM 1394 C C . SER A 1 185 ? 4.768 -0.735 27.953 1.00 38.47 185 SER A C 1
ATOM 1396 O O . SER A 1 185 ? 4.559 0.244 28.671 1.00 38.47 185 SER A O 1
ATOM 1398 N N . ASP A 1 186 ? 4.178 -1.919 28.150 1.00 35.78 186 ASP A N 1
ATOM 1399 C CA . ASP A 1 186 ? 3.175 -2.220 29.188 1.00 35.78 186 ASP A CA 1
ATOM 1400 C C . ASP A 1 186 ? 3.635 -1.902 30.630 1.00 35.78 186 ASP A C 1
ATOM 1402 O O . ASP A 1 186 ? 2.816 -1.775 31.538 1.00 35.78 186 ASP A O 1
ATOM 1406 N N . ASP A 1 187 ? 4.942 -1.742 30.858 1.00 32.62 187 ASP A N 1
ATOM 1407 C CA . ASP A 1 187 ? 5.556 -1.348 32.132 1.00 32.62 187 ASP A CA 1
ATOM 1408 C C . ASP A 1 187 ? 5.838 0.167 32.249 1.00 32.62 187 ASP A C 1
ATOM 1410 O O . ASP A 1 187 ? 6.624 0.582 33.101 1.00 32.62 187 ASP A O 1
ATOM 1414 N N . ASN A 1 188 ? 5.197 1.005 31.420 1.00 34.50 188 ASN A N 1
ATOM 1415 C CA . ASN A 1 188 ? 5.394 2.462 31.344 1.00 34.50 188 ASN A CA 1
ATOM 1416 C C . ASN A 1 188 ? 6.813 2.906 30.932 1.00 34.50 188 ASN A C 1
ATOM 1418 O O . ASN A 1 188 ? 7.182 4.068 31.140 1.00 34.50 188 ASN A O 1
ATOM 1422 N N . ARG A 1 189 ? 7.612 2.035 30.301 1.00 30.11 189 ARG A N 1
ATOM 1423 C CA . ARG A 1 189 ? 8.912 2.442 29.745 1.00 30.11 189 ARG A CA 1
ATOM 1424 C C . ARG A 1 189 ? 8.779 3.038 28.355 1.00 30.11 189 ARG A C 1
ATOM 1426 O O . ARG A 1 189 ? 7.977 2.606 27.535 1.00 30.11 189 ARG A O 1
ATOM 1433 N N . VAL A 1 190 ? 9.594 4.052 28.084 1.00 33.66 190 VAL A N 1
ATOM 1434 C CA . VAL A 1 190 ? 9.625 4.774 26.807 1.00 33.66 190 VAL A CA 1
ATOM 1435 C C . VAL A 1 190 ? 10.612 4.104 25.862 1.00 33.66 190 VAL A C 1
ATOM 1437 O O . VAL A 1 190 ? 11.817 4.214 26.056 1.00 33.66 190 VAL A O 1
ATOM 1440 N N . ASN A 1 191 ? 10.124 3.491 24.787 1.00 33.66 191 ASN A N 1
ATOM 1441 C CA . ASN A 1 191 ? 10.968 2.956 23.722 1.00 33.66 191 ASN A CA 1
ATOM 1442 C C . ASN A 1 191 ? 11.282 4.081 22.714 1.00 33.66 191 ASN A C 1
ATOM 1444 O O . ASN A 1 191 ? 10.559 4.288 21.738 1.00 33.66 191 ASN A O 1
ATOM 1448 N N . VAL A 1 192 ? 12.338 4.867 22.984 1.00 33.75 192 VAL A N 1
ATOM 1449 C CA . VAL A 1 192 ? 12.867 5.928 22.092 1.00 33.75 192 VAL A CA 1
ATOM 1450 C C . VAL A 1 192 ? 14.367 5.764 21.864 1.00 33.75 192 VAL A C 1
ATOM 1452 O O . VAL A 1 192 ? 15.104 5.307 22.729 1.00 33.75 192 VAL A O 1
ATOM 1455 N N . VAL A 1 193 ? 14.797 6.207 20.680 1.00 34.88 193 VAL A N 1
ATOM 1456 C CA . VAL A 1 193 ? 16.067 6.037 19.942 1.00 34.88 193 VAL A CA 1
ATOM 1457 C C . VAL A 1 193 ? 17.381 6.433 20.668 1.00 34.88 193 VAL A C 1
ATOM 1459 O O . VAL A 1 193 ? 18.429 6.500 20.036 1.00 34.88 193 VAL A O 1
ATOM 1462 N N . SER A 1 194 ? 17.436 6.624 21.989 1.00 33.19 194 SER A N 1
ATOM 1463 C CA . SER A 1 194 ? 18.742 6.622 22.682 1.00 33.19 194 SER A CA 1
ATOM 1464 C C . SER A 1 194 ? 18.646 6.162 24.135 1.00 33.19 194 SER A C 1
ATOM 1466 O O . SER A 1 194 ? 17.869 6.708 24.918 1.00 33.19 194 SER A O 1
ATOM 1468 N N . VAL A 1 195 ? 19.491 5.187 24.485 1.00 29.88 195 VAL A N 1
ATOM 1469 C CA . VAL A 1 195 ? 19.550 4.517 25.797 1.00 29.88 195 VAL A CA 1
ATOM 1470 C C . VAL A 1 195 ? 19.755 5.515 26.951 1.00 29.88 195 VAL A C 1
ATOM 1472 O O . VAL A 1 195 ? 19.118 5.382 27.992 1.00 29.88 195 VAL A O 1
ATOM 1475 N N . ASP A 1 196 ? 20.542 6.578 26.746 1.00 31.67 196 ASP A N 1
ATOM 1476 C CA . ASP A 1 196 ? 20.812 7.602 27.774 1.00 31.67 196 ASP A CA 1
ATOM 1477 C C . ASP A 1 196 ? 19.648 8.575 28.020 1.00 31.67 196 ASP A C 1
ATOM 1479 O O . ASP A 1 196 ? 19.465 9.072 29.134 1.00 31.67 196 ASP A O 1
ATOM 1483 N N . SER A 1 197 ? 18.831 8.856 27.002 1.00 40.44 197 SER A N 1
ATOM 1484 C CA . SER A 1 197 ? 17.658 9.728 27.171 1.00 40.44 197 SER A CA 1
ATOM 1485 C C . SER A 1 197 ? 16.481 8.985 27.809 1.00 40.44 197 SER A C 1
ATOM 1487 O O . SER A 1 197 ? 15.592 9.624 28.367 1.00 40.44 197 SER A O 1
ATOM 1489 N N . MET A 1 198 ? 16.500 7.650 27.749 1.00 37.50 198 MET A N 1
ATOM 1490 C CA . MET A 1 198 ? 15.448 6.745 28.210 1.00 37.50 198 MET A CA 1
ATOM 1491 C C . MET A 1 198 ? 15.281 6.779 29.735 1.00 37.50 198 MET A C 1
ATOM 1493 O O . MET A 1 198 ? 14.187 7.048 30.221 1.00 37.50 198 MET A O 1
ATOM 1497 N N . LEU A 1 199 ? 16.379 6.635 30.489 1.00 38.50 199 LEU A N 1
ATOM 1498 C CA . LEU A 1 199 ? 16.366 6.640 31.961 1.00 38.50 199 LEU A CA 1
ATOM 1499 C C . LEU A 1 199 ? 15.884 7.979 32.541 1.00 38.50 199 LEU A C 1
ATOM 1501 O O . LEU A 1 199 ? 15.179 8.011 33.547 1.00 38.50 199 LEU A O 1
ATOM 1505 N N . LYS A 1 200 ? 16.228 9.099 31.889 1.00 45.31 200 LYS A N 1
ATOM 1506 C CA . LYS A 1 200 ? 15.776 10.440 32.296 1.00 45.31 200 LYS A CA 1
ATOM 1507 C C . LYS A 1 200 ? 14.291 10.668 31.993 1.00 45.31 200 LYS A C 1
ATOM 1509 O O . LYS A 1 200 ? 13.606 11.320 32.776 1.00 45.31 200 LYS A O 1
ATOM 1514 N N . LEU A 1 201 ? 13.794 10.135 30.875 1.00 45.31 201 LEU A N 1
ATOM 1515 C CA . LEU A 1 201 ? 12.381 10.204 30.487 1.00 45.31 201 LEU A CA 1
ATOM 1516 C C . LEU A 1 201 ? 11.492 9.311 31.357 1.00 45.31 201 LEU A C 1
ATOM 1518 O O . LEU A 1 201 ? 10.433 9.754 31.790 1.00 45.31 201 LEU A O 1
ATOM 1522 N N . GLU A 1 202 ? 11.944 8.098 31.660 1.00 41.06 202 GLU A N 1
ATOM 1523 C CA . GLU A 1 202 ? 11.275 7.157 32.563 1.00 41.06 202 GLU A CA 1
ATOM 1524 C C . GLU A 1 202 ? 11.212 7.721 33.993 1.00 41.06 202 GLU A C 1
ATOM 1526 O O . GLU A 1 202 ? 10.152 7.697 34.618 1.00 41.06 202 GLU A O 1
ATOM 1531 N N . ALA A 1 203 ? 12.293 8.352 34.474 1.00 44.97 203 ALA A N 1
ATOM 1532 C CA . ALA A 1 203 ? 12.311 9.072 35.752 1.00 44.97 203 ALA A CA 1
ATOM 1533 C C . ALA A 1 203 ? 11.339 10.270 35.784 1.00 44.97 203 ALA A C 1
ATOM 1535 O O . ALA A 1 203 ? 10.712 10.536 36.808 1.00 44.97 203 ALA A O 1
ATOM 1536 N N . LEU A 1 204 ? 11.177 10.992 34.669 1.00 48.56 204 LEU A N 1
ATOM 1537 C CA . LEU A 1 204 ? 10.205 12.085 34.557 1.00 48.56 204 LEU A CA 1
ATOM 1538 C C . LEU A 1 204 ? 8.759 11.581 34.546 1.00 48.56 204 LEU A C 1
ATOM 1540 O O . LEU A 1 204 ? 7.933 12.131 35.273 1.00 48.56 204 LEU A O 1
ATOM 1544 N N . LEU A 1 205 ? 8.468 10.527 33.781 1.00 44.94 205 LEU A N 1
ATOM 1545 C CA . LEU A 1 205 ? 7.150 9.883 33.729 1.00 44.94 205 LEU A CA 1
ATOM 1546 C C . LEU A 1 205 ? 6.721 9.332 35.091 1.00 44.94 205 LEU A C 1
ATOM 1548 O O . LEU A 1 205 ? 5.577 9.509 35.499 1.00 44.94 205 LEU A O 1
ATOM 1552 N N . THR A 1 206 ? 7.651 8.721 35.823 1.00 40.97 206 THR A N 1
ATOM 1553 C CA . THR A 1 206 ? 7.395 8.172 37.164 1.00 40.97 206 THR A CA 1
ATOM 1554 C C . THR A 1 206 ? 7.353 9.236 38.264 1.00 40.97 206 THR A C 1
ATOM 1556 O O . THR A 1 206 ? 6.801 8.980 39.331 1.00 40.97 206 THR A O 1
ATOM 1559 N N . SER A 1 207 ? 7.873 10.448 38.021 1.00 50.38 207 SER A N 1
ATOM 1560 C CA . SER A 1 207 ? 7.915 11.514 39.035 1.00 50.38 207 SER A CA 1
ATOM 1561 C C . SER A 1 207 ? 6.551 12.133 39.366 1.00 50.38 207 SER A C 1
ATOM 1563 O O . SER A 1 207 ? 6.401 12.747 40.420 1.00 50.38 207 SER A O 1
ATOM 1565 N N . GLY A 1 208 ? 5.570 12.047 38.458 1.00 50.16 208 GLY A N 1
ATOM 1566 C CA . GLY A 1 208 ? 4.264 12.708 38.594 1.00 50.16 208 GLY A CA 1
ATOM 1567 C C . GLY A 1 208 ? 4.305 14.248 38.591 1.00 50.16 208 GLY A C 1
ATOM 1568 O O . GLY A 1 208 ? 3.258 14.886 38.750 1.00 50.16 208 GLY A O 1
ATOM 1569 N N . LEU A 1 209 ? 5.490 14.849 38.404 1.00 43.78 209 LEU A N 1
ATOM 1570 C CA . LEU A 1 209 ? 5.736 16.296 38.428 1.00 43.78 209 LEU A CA 1
ATOM 1571 C C . LEU A 1 209 ? 5.438 16.988 37.090 1.00 43.78 209 LEU A C 1
ATOM 1573 O O . LEU A 1 209 ? 5.403 18.215 37.044 1.00 43.78 209 LEU A O 1
ATOM 1577 N N . VAL A 1 210 ? 5.255 16.225 36.011 1.00 43.91 210 VAL A N 1
ATOM 1578 C CA . VAL A 1 210 ? 5.120 16.701 34.627 1.00 43.91 210 VAL A CA 1
ATOM 1579 C C . VAL A 1 210 ? 4.076 15.845 33.913 1.00 43.91 210 VAL A C 1
ATOM 1581 O O . VAL A 1 210 ? 4.064 14.632 34.104 1.00 43.91 210 VAL A O 1
ATOM 1584 N N . ASP A 1 211 ? 3.246 16.454 33.069 1.00 45.19 211 ASP A N 1
ATOM 1585 C CA . ASP A 1 211 ? 2.321 15.727 32.195 1.00 45.19 211 ASP A CA 1
ATOM 1586 C C . ASP A 1 211 ? 2.968 15.490 30.826 1.00 45.19 211 ASP A C 1
ATOM 1588 O O . ASP A 1 211 ? 3.413 16.424 30.156 1.00 45.19 211 ASP A O 1
ATOM 1592 N N . VAL A 1 212 ? 3.066 14.224 30.415 1.00 44.56 212 VAL A N 1
ATOM 1593 C CA . VAL A 1 212 ? 3.730 13.817 29.170 1.00 44.56 212 VAL A CA 1
ATOM 1594 C C . VAL A 1 212 ? 2.690 13.477 28.104 1.00 44.56 212 VAL A C 1
ATOM 1596 O O . VAL A 1 212 ? 1.814 12.643 28.314 1.00 44.56 212 VAL A O 1
ATOM 1599 N N . ILE A 1 213 ? 2.799 14.113 26.939 1.00 46.91 213 ILE A N 1
ATOM 1600 C CA . ILE A 1 213 ? 1.832 14.040 25.841 1.00 46.91 213 ILE A CA 1
ATOM 1601 C C . ILE A 1 213 ? 2.522 13.502 24.592 1.00 46.91 213 ILE A C 1
ATOM 1603 O O . ILE A 1 213 ? 3.478 14.100 24.113 1.00 46.91 213 ILE A O 1
ATOM 1607 N N . PHE A 1 214 ? 2.031 12.406 24.023 1.00 47.69 214 PHE A N 1
ATOM 1608 C CA . PHE A 1 214 ? 2.599 11.828 22.802 1.00 47.69 214 PHE A CA 1
ATOM 1609 C C . PHE A 1 214 ? 1.996 12.470 21.547 1.00 47.69 214 PHE A C 1
ATOM 1611 O O . PHE A 1 214 ? 0.841 12.883 21.537 1.00 47.69 214 PHE A O 1
ATOM 1618 N N . CYS A 1 215 ? 2.773 12.567 20.469 1.00 43.47 215 CYS A N 1
ATOM 1619 C CA . CYS A 1 215 ? 2.341 13.199 19.219 1.00 43.47 215 CYS A CA 1
ATOM 1620 C C . CYS A 1 215 ? 1.139 12.522 18.557 1.00 43.47 215 CYS A C 1
ATOM 1622 O O . CYS A 1 215 ? 0.363 13.193 17.884 1.00 43.47 215 CYS A O 1
ATOM 1624 N N . ASP A 1 216 ? 0.981 11.211 18.726 1.00 41.81 216 ASP A N 1
ATOM 1625 C CA . ASP A 1 216 ? -0.191 10.467 18.260 1.00 41.81 216 ASP A CA 1
ATOM 1626 C C . ASP A 1 216 ? -1.444 10.725 19.114 1.00 41.81 216 ASP A C 1
ATOM 1628 O O . ASP A 1 216 ? -2.545 10.372 18.700 1.00 41.81 216 ASP A O 1
ATOM 1632 N N . LYS A 1 217 ? -1.280 11.396 20.262 1.00 41.78 217 LYS A N 1
ATOM 1633 C CA . LYS A 1 217 ? -2.340 11.856 21.169 1.00 41.78 217 LYS A CA 1
ATOM 1634 C C . LYS A 1 217 ? -2.674 13.344 21.007 1.00 41.78 217 LYS A C 1
ATOM 1636 O O . LYS A 1 217 ? -3.573 13.830 21.686 1.00 41.78 217 LYS A O 1
ATOM 1641 N N . ILE A 1 218 ? -1.972 14.074 20.132 1.00 39.22 218 ILE A N 1
ATOM 1642 C CA . ILE A 1 218 ? -2.254 15.484 19.828 1.00 39.22 218 ILE A CA 1
ATOM 1643 C C . ILE A 1 218 ? -2.980 15.557 18.482 1.00 39.22 218 ILE A C 1
ATOM 1645 O O . ILE A 1 218 ? -2.397 15.188 17.458 1.00 39.22 218 ILE A O 1
ATOM 1649 N N . PRO A 1 219 ? -4.216 16.075 18.419 1.00 36.47 219 PRO A N 1
ATOM 1650 C CA . PRO A 1 219 ? -4.817 16.391 17.136 1.00 36.47 219 PRO A CA 1
ATOM 1651 C C . PRO A 1 219 ? -3.997 17.486 16.445 1.00 36.47 219 PRO A C 1
ATOM 1653 O O . PRO A 1 219 ? -3.685 18.531 17.016 1.00 36.47 219 PRO A O 1
ATOM 1656 N N . LEU A 1 220 ? -3.651 17.247 15.179 1.00 35.44 220 LEU A N 1
ATOM 1657 C CA . LEU A 1 220 ? -2.853 18.144 14.328 1.00 35.44 220 LEU A CA 1
ATOM 1658 C C . LEU A 1 220 ? -3.489 19.530 14.093 1.00 35.44 220 LEU A C 1
ATOM 1660 O O . LEU A 1 220 ? -2.880 20.367 13.435 1.00 35.44 220 LEU A O 1
ATOM 1664 N N . SER A 1 221 ? -4.663 19.807 14.672 1.00 32.50 221 SER A N 1
ATOM 1665 C CA . SER A 1 221 ? -5.242 21.149 14.788 1.00 32.50 221 SER A CA 1
ATOM 1666 C C . SER A 1 221 ? -4.386 22.116 15.616 1.00 32.50 221 SER A C 1
ATOM 1668 O O . SER A 1 221 ? -4.667 23.313 15.635 1.00 32.50 221 SER A O 1
ATOM 1670 N N . VAL A 1 222 ? -3.315 21.647 16.269 1.00 33.00 222 VAL A N 1
ATOM 1671 C CA . VAL A 1 222 ? -2.254 22.518 16.794 1.00 33.00 222 VAL A CA 1
ATOM 1672 C C . VAL A 1 222 ? -1.365 22.995 15.633 1.00 33.00 222 VAL A C 1
ATOM 1674 O O . VAL A 1 222 ? -0.186 22.665 15.538 1.00 33.00 222 VAL A O 1
ATOM 1677 N N . GLU A 1 223 ? -1.923 23.821 14.742 1.00 28.31 223 GLU A N 1
ATOM 1678 C CA . GLU A 1 223 ? -1.197 24.495 13.646 1.00 28.31 223 GLU A CA 1
ATOM 1679 C C . GLU A 1 223 ? -0.138 25.505 14.146 1.00 28.31 223 GLU A C 1
ATOM 1681 O O . GLU A 1 223 ? 0.557 26.142 13.355 1.00 28.31 223 GLU A O 1
ATOM 1686 N N . TYR A 1 224 ? 0.028 25.659 15.461 1.00 28.77 224 TYR A N 1
ATOM 1687 C CA . TYR A 1 224 ? 0.837 26.716 16.053 1.00 28.77 224 TYR A CA 1
ATOM 1688 C C . TYR A 1 224 ? 1.532 26.265 17.349 1.00 28.77 224 TYR A C 1
ATOM 1690 O O . TYR A 1 224 ? 1.326 26.858 18.405 1.00 28.77 224 TYR A O 1
ATOM 1698 N N . ILE A 1 225 ? 2.456 25.295 17.286 1.00 29.08 225 ILE A N 1
ATOM 1699 C CA . ILE A 1 225 ? 3.596 25.318 18.228 1.00 29.08 225 ILE A CA 1
ATOM 1700 C C . ILE A 1 225 ? 4.597 26.329 17.671 1.00 29.08 225 ILE A C 1
ATOM 1702 O O . ILE A 1 225 ? 5.588 26.011 17.016 1.00 29.08 225 ILE A O 1
ATOM 1706 N N . VAL A 1 226 ? 4.247 27.599 17.847 1.00 25.14 226 VAL A N 1
ATOM 1707 C CA . VAL A 1 226 ? 5.066 28.732 17.433 1.00 25.14 226 VAL A CA 1
ATOM 1708 C C . VAL A 1 226 ? 6.268 28.801 18.361 1.00 25.14 226 VAL A C 1
ATOM 1710 O O . VAL A 1 226 ? 6.107 28.833 19.581 1.00 25.14 226 VAL A O 1
ATOM 1713 N N . ALA A 1 227 ? 7.463 28.954 17.796 1.00 24.89 227 ALA A N 1
ATOM 1714 C CA . ALA A 1 227 ? 8.694 29.304 18.511 1.00 24.89 227 ALA A CA 1
ATOM 1715 C C . ALA A 1 227 ? 8.630 30.664 19.262 1.00 24.89 227 ALA A C 1
ATOM 1717 O O . ALA A 1 227 ? 9.641 31.154 19.750 1.00 24.89 227 ALA A O 1
ATOM 1718 N N . CYS A 1 228 ? 7.451 31.292 19.347 1.00 24.36 228 CYS A N 1
ATOM 1719 C CA . CYS A 1 228 ? 7.190 32.552 20.044 1.00 24.36 228 CYS A CA 1
ATOM 1720 C C . CYS A 1 228 ? 6.766 32.372 21.517 1.00 24.36 228 CYS A C 1
ATOM 1722 O O . CYS A 1 228 ? 6.440 33.360 22.171 1.00 24.36 228 CYS A O 1
ATOM 1724 N N . TYR A 1 229 ? 6.760 31.144 22.046 1.00 34.78 229 TYR A N 1
ATOM 1725 C CA . TYR A 1 229 ? 6.493 30.847 23.461 1.00 34.78 229 TYR A CA 1
ATOM 1726 C C . TYR A 1 229 ? 7.735 30.259 24.147 1.00 34.78 229 TYR A C 1
ATOM 1728 O O . TYR A 1 229 ? 8.700 29.889 23.487 1.00 34.78 229 TYR A O 1
ATOM 1736 N N . HIS A 1 230 ? 7.688 30.078 25.470 1.00 36.06 230 HIS A N 1
ATOM 1737 C CA . HIS A 1 230 ? 8.725 29.396 26.270 1.00 36.06 230 HIS A CA 1
ATOM 1738 C C . HIS A 1 230 ? 8.816 27.878 25.992 1.00 36.06 230 HIS A C 1
ATOM 1740 O O . HIS A 1 230 ? 9.292 27.117 26.829 1.00 36.06 230 HIS A O 1
ATOM 1746 N N . THR A 1 231 ? 8.305 27.414 24.847 1.00 38.78 231 THR A N 1
ATOM 1747 C CA . THR A 1 231 ? 8.321 26.002 24.456 1.00 38.78 231 THR A CA 1
ATOM 1748 C C . THR A 1 231 ? 9.716 25.653 23.959 1.00 38.78 231 THR A C 1
ATOM 1750 O O . THR A 1 231 ? 10.152 26.149 22.921 1.00 38.78 231 THR A O 1
ATOM 1753 N N . VAL A 1 232 ? 10.422 24.795 24.692 1.00 41.12 232 VAL A N 1
ATOM 1754 C CA . VAL A 1 232 ? 11.741 24.306 24.284 1.00 41.12 232 VAL A CA 1
ATOM 1755 C C . VAL A 1 232 ? 11.559 23.056 23.436 1.00 41.12 232 VAL A C 1
ATOM 1757 O O . VAL A 1 232 ? 11.172 22.004 23.936 1.00 41.12 232 VAL A O 1
ATOM 1760 N N . CYS A 1 233 ? 11.857 23.171 22.143 1.00 38.34 233 CYS A N 1
ATOM 1761 C CA . CYS A 1 233 ? 11.941 22.015 21.261 1.00 38.34 233 CYS A CA 1
ATOM 1762 C C . CYS A 1 233 ? 13.271 21.297 21.507 1.00 38.34 233 CYS A C 1
ATOM 1764 O O . CYS A 1 233 ? 14.341 21.859 21.270 1.00 38.34 233 CYS A O 1
ATOM 1766 N N . VAL A 1 234 ? 13.201 20.056 21.982 1.00 44.47 234 VAL A N 1
ATOM 1767 C CA . VAL A 1 234 ? 14.372 19.231 22.279 1.00 44.47 234 VAL A CA 1
ATOM 1768 C C . VAL A 1 234 ? 14.422 18.054 21.310 1.00 44.47 234 VAL A C 1
ATOM 1770 O O . VAL A 1 234 ? 13.556 17.186 21.346 1.00 44.47 234 VAL A O 1
ATOM 1773 N N . SER A 1 235 ? 15.445 18.010 20.452 1.00 40.62 235 SER A N 1
ATOM 1774 C CA . SER A 1 235 ? 15.755 16.802 19.679 1.00 40.62 235 SER A CA 1
ATOM 1775 C C . SER A 1 235 ? 16.364 15.765 20.617 1.00 40.62 235 SER A C 1
ATOM 1777 O O . SER A 1 235 ? 17.416 16.009 21.209 1.00 40.62 235 SER A O 1
ATOM 1779 N N . VAL A 1 236 ? 15.718 14.608 20.756 1.00 46.81 236 VAL A N 1
ATOM 1780 C CA . VAL A 1 236 ? 16.234 13.481 21.546 1.00 46.81 236 VAL A CA 1
ATOM 1781 C C . VAL A 1 236 ? 17.213 12.673 20.690 1.00 46.81 236 VAL A C 1
ATOM 1783 O O . VAL A 1 236 ? 16.995 11.515 20.356 1.00 46.81 236 VAL A O 1
ATOM 1786 N N . SER A 1 237 ? 18.302 13.324 20.303 1.00 37.78 237 SER A N 1
ATOM 1787 C CA . SER A 1 237 ? 19.542 12.673 19.898 1.00 37.78 237 SER A CA 1
ATOM 1788 C C . SER A 1 237 ? 20.579 13.141 20.911 1.00 37.78 237 SER A C 1
ATOM 1790 O O . SER A 1 237 ? 21.114 14.228 20.726 1.00 37.78 237 SER A O 1
ATOM 1792 N N . SER A 1 238 ? 20.709 12.387 22.017 1.00 36.22 238 SER A N 1
ATOM 1793 C CA . SER A 1 238 ? 21.663 12.548 23.138 1.00 36.22 238 SER A CA 1
ATOM 1794 C C . SER A 1 238 ? 21.959 14.001 23.542 1.00 36.22 238 SER A C 1
ATOM 1796 O O . SER A 1 238 ? 22.677 14.679 22.814 1.00 36.22 238 SER A O 1
ATOM 1798 N N . GLU A 1 239 ? 21.465 14.491 24.696 1.00 40.56 239 GLU A N 1
ATOM 1799 C CA . GLU A 1 239 ? 21.746 15.892 25.076 1.00 40.56 239 GLU A CA 1
ATOM 1800 C C . GLU A 1 239 ? 20.867 16.664 26.098 1.00 40.56 239 GLU A C 1
ATOM 1802 O O . GLU A 1 239 ? 21.418 17.432 26.865 1.00 40.56 239 GLU A O 1
ATOM 1807 N N . VAL A 1 240 ? 19.520 16.702 26.067 1.00 44.31 240 VAL A N 1
ATOM 1808 C CA . VAL A 1 240 ? 18.881 18.033 26.375 1.00 44.31 240 VAL A CA 1
ATOM 1809 C C . VAL A 1 240 ? 17.637 18.070 27.295 1.00 44.31 240 VAL A C 1
ATOM 1811 O O . VAL A 1 240 ? 17.029 19.125 27.473 1.00 44.31 240 VAL A O 1
ATOM 1814 N N . VAL A 1 241 ? 17.277 16.994 27.997 1.00 42.19 241 VAL A N 1
ATOM 1815 C CA . VAL A 1 241 ? 16.074 16.981 28.875 1.00 42.19 241 VAL A CA 1
ATOM 1816 C C . VAL A 1 241 ? 16.126 18.030 30.013 1.00 42.19 241 VAL A C 1
ATOM 1818 O O . VAL A 1 241 ? 15.129 18.698 30.293 1.00 42.19 241 VAL A O 1
ATOM 1821 N N . ASP A 1 242 ? 17.303 18.287 30.594 1.00 42.44 242 ASP A N 1
ATOM 1822 C CA . ASP A 1 242 ? 17.470 19.201 31.740 1.00 42.44 242 ASP A CA 1
ATOM 1823 C C . ASP A 1 242 ? 17.243 20.695 31.410 1.00 42.44 242 ASP A C 1
ATOM 1825 O O . ASP A 1 242 ? 17.023 21.511 32.311 1.00 42.44 242 ASP A O 1
ATOM 1829 N N . LYS A 1 243 ? 17.278 21.088 30.126 1.00 46.09 243 LYS A N 1
ATOM 1830 C CA . LYS A 1 243 ? 17.044 22.484 29.698 1.00 46.09 243 LYS A CA 1
ATOM 1831 C C . LYS A 1 243 ? 15.561 22.833 29.578 1.00 46.09 243 LYS A C 1
ATOM 1833 O O . LYS A 1 243 ? 15.201 23.981 29.835 1.00 46.09 243 LYS A O 1
ATOM 1838 N N . ALA A 1 244 ? 14.709 21.871 29.222 1.00 42.84 244 ALA A N 1
ATOM 1839 C CA . ALA A 1 244 ? 13.274 22.107 29.062 1.00 42.84 244 ALA A CA 1
ATOM 1840 C C . ALA A 1 244 ? 12.618 22.499 30.399 1.00 42.84 244 ALA A C 1
ATOM 1842 O O . ALA A 1 244 ? 11.883 23.485 30.458 1.00 42.84 244 ALA A O 1
ATOM 1843 N N . ILE A 1 245 ? 12.989 21.817 31.489 1.00 44.22 245 ILE A N 1
ATOM 1844 C CA . ILE A 1 245 ? 12.451 22.038 32.844 1.00 44.22 245 ILE A CA 1
ATOM 1845 C C . ILE A 1 245 ? 12.749 23.456 33.364 1.00 44.22 245 ILE A C 1
ATOM 1847 O O . ILE A 1 245 ? 11.930 24.055 34.055 1.00 44.22 245 ILE A O 1
ATOM 1851 N N . LYS A 1 246 ? 13.900 24.036 33.005 1.00 45.84 246 LYS A N 1
ATOM 1852 C CA . LYS A 1 246 ? 14.364 25.331 33.540 1.00 45.84 246 LYS A CA 1
ATOM 1853 C C . LYS A 1 246 ? 13.772 26.566 32.844 1.00 45.84 246 LYS A C 1
ATOM 1855 O O . LYS A 1 246 ? 14.046 27.681 33.272 1.00 45.84 246 LYS A O 1
ATOM 1860 N N . SER A 1 247 ? 13.014 26.395 31.762 1.00 45.69 247 SER A N 1
ATOM 1861 C CA . SER A 1 247 ? 12.764 27.469 30.785 1.00 45.69 247 SER A CA 1
ATOM 1862 C C . SER A 1 247 ? 11.380 28.134 30.822 1.00 45.69 247 SER A C 1
ATOM 1864 O O . SER A 1 247 ? 11.170 29.115 30.108 1.00 45.69 247 SER A O 1
ATOM 1866 N N . GLN A 1 248 ? 10.419 27.658 31.622 1.00 41.16 248 GLN A N 1
ATOM 1867 C CA . GLN A 1 248 ? 9.044 28.163 31.518 1.00 41.16 248 GLN A CA 1
ATOM 1868 C C . GLN A 1 248 ? 8.791 29.483 32.260 1.00 41.16 248 GLN A C 1
ATOM 1870 O O . GLN A 1 248 ? 9.010 29.598 33.465 1.00 41.16 248 GLN A O 1
ATOM 1875 N N . SER A 1 249 ? 8.196 30.445 31.541 1.00 33.91 249 SER A N 1
ATOM 1876 C CA . SER A 1 249 ? 7.459 31.567 32.123 1.00 33.91 249 SER A CA 1
ATOM 1877 C C . SER A 1 249 ? 5.974 31.534 31.719 1.00 33.91 249 SER A C 1
ATOM 1879 O O . SER A 1 249 ? 5.587 31.021 30.666 1.00 33.91 249 SER A O 1
ATOM 1881 N N . LYS A 1 250 ? 5.142 32.035 32.639 1.00 33.28 250 LYS A N 1
ATOM 1882 C CA . LYS A 1 250 ? 3.683 31.885 32.745 1.00 33.28 250 LYS A CA 1
ATOM 1883 C C . LYS A 1 250 ? 2.922 32.442 31.532 1.00 33.28 250 LYS A C 1
ATOM 1885 O O . LYS A 1 250 ? 2.658 33.640 31.496 1.00 33.28 250 LYS A O 1
ATOM 1890 N N . ARG A 1 251 ? 2.502 31.591 30.588 1.00 27.72 251 ARG A N 1
ATOM 1891 C CA . ARG A 1 251 ? 1.330 31.798 29.703 1.00 27.72 251 ARG A CA 1
ATOM 1892 C C . ARG A 1 251 ? 1.038 30.502 28.938 1.00 27.72 251 ARG A C 1
ATOM 1894 O O . ARG A 1 251 ? 1.792 30.152 28.036 1.00 27.72 251 ARG A O 1
ATOM 1901 N N . THR A 1 252 ? -0.066 29.833 29.273 1.00 28.88 252 THR A N 1
ATOM 1902 C CA . THR A 1 252 ? -0.502 28.580 28.628 1.00 28.88 252 THR A CA 1
ATOM 1903 C C . THR A 1 252 ? -1.984 28.683 28.258 1.00 28.88 252 THR A C 1
ATOM 1905 O O . THR A 1 252 ? -2.787 29.154 29.065 1.00 28.88 252 THR A O 1
ATOM 1908 N N . GLN A 1 253 ? -2.339 28.277 27.035 1.00 25.34 253 GLN A N 1
ATOM 1909 C CA . GLN A 1 253 ? -3.722 28.087 26.576 1.00 25.34 253 GLN A CA 1
ATOM 1910 C C . GLN A 1 253 ? -4.140 26.624 26.773 1.00 25.34 253 GLN A C 1
ATOM 1912 O O . GLN A 1 253 ? -3.300 25.730 26.744 1.00 25.34 253 GLN A O 1
ATOM 1917 N N . THR A 1 254 ? -5.436 26.382 26.961 1.00 25.38 254 THR A N 1
ATOM 1918 C CA . THR A 1 254 ? -6.002 25.047 27.213 1.00 25.38 254 THR A CA 1
ATOM 1919 C C . THR A 1 254 ? -6.913 24.638 26.073 1.00 25.38 254 THR A C 1
ATOM 1921 O O . THR A 1 254 ? -7.743 25.436 25.645 1.00 25.38 254 THR A O 1
ATOM 1924 N N . MET A 1 255 ? -6.782 23.389 25.631 1.00 29.42 255 MET A N 1
ATOM 1925 C CA . MET A 1 255 ? -7.747 22.707 24.772 1.00 29.42 255 MET A CA 1
ATOM 1926 C C . MET A 1 255 ? -8.207 21.454 25.523 1.00 29.42 255 MET A C 1
ATOM 1928 O O . MET A 1 255 ? -7.373 20.652 25.938 1.00 29.42 255 MET A O 1
ATOM 1932 N N . ASN A 1 256 ? -9.513 21.338 25.762 1.00 28.75 256 ASN A N 1
ATOM 1933 C CA . ASN A 1 256 ? -10.120 20.161 26.382 1.00 28.75 256 ASN A CA 1
ATOM 1934 C C . ASN A 1 256 ? -10.553 19.206 25.265 1.00 28.75 256 ASN A C 1
ATOM 1936 O O . ASN A 1 256 ? -11.357 19.607 24.427 1.00 28.75 256 ASN A O 1
ATOM 1940 N N . PHE A 1 257 ? -10.048 17.973 25.285 1.00 35.94 257 PHE A N 1
ATOM 1941 C CA . PHE A 1 257 ? -10.476 16.883 24.402 1.00 35.94 257 PHE A CA 1
ATOM 1942 C C . PHE A 1 257 ? -11.402 15.927 25.175 1.00 35.94 257 PHE A C 1
ATOM 1944 O O . PHE A 1 257 ? -11.265 15.780 26.394 1.00 35.94 257 PHE A O 1
ATOM 1951 N N . LYS A 1 258 ? -12.382 15.322 24.500 1.00 35.03 258 LYS A N 1
ATOM 1952 C CA . LYS A 1 258 ? -13.327 14.360 25.084 1.00 35.03 258 LYS A CA 1
ATOM 1953 C C . LYS A 1 258 ? -12.678 12.968 25.178 1.00 35.03 258 LYS A C 1
ATOM 1955 O O . LYS A 1 258 ? -12.554 12.300 24.164 1.00 35.03 258 LYS A O 1
ATOM 1960 N N . GLY A 1 259 ? -12.411 12.515 26.408 1.00 41.34 259 GLY A N 1
ATOM 1961 C CA . GLY A 1 259 ? -12.385 11.094 26.806 1.00 41.34 259 GLY A CA 1
ATOM 1962 C C . GLY A 1 259 ? -11.185 10.234 26.374 1.00 41.34 259 GLY A C 1
ATOM 1963 O O . GLY A 1 259 ? -10.598 10.416 25.318 1.00 41.34 259 GLY A O 1
ATOM 1964 N N . THR A 1 260 ? -10.847 9.242 27.202 1.00 42.72 260 THR A N 1
ATOM 1965 C CA . THR A 1 260 ? -9.930 8.138 26.867 1.00 42.72 260 THR A CA 1
ATOM 1966 C C . THR A 1 260 ? -10.471 7.338 25.677 1.00 42.72 260 THR A C 1
ATOM 1968 O O . THR A 1 260 ? -11.631 6.930 25.703 1.00 42.72 260 THR A O 1
ATOM 1971 N N . ILE A 1 261 ? -9.644 7.071 24.656 1.00 49.88 261 ILE A N 1
ATOM 1972 C CA . ILE A 1 261 ? -10.018 6.169 23.556 1.00 49.88 261 ILE A CA 1
ATOM 1973 C C . ILE A 1 261 ? -9.858 4.739 24.071 1.00 49.88 261 ILE A C 1
ATOM 1975 O O . ILE A 1 261 ? -8.744 4.209 24.118 1.00 49.88 261 ILE A O 1
ATOM 1979 N N . SER A 1 262 ? -10.972 4.124 24.465 1.00 50.06 262 SER A N 1
ATOM 1980 C CA . SER A 1 262 ? -11.005 2.705 24.817 1.00 50.06 262 SER A CA 1
ATOM 1981 C C . SER A 1 262 ? -10.793 1.859 23.566 1.00 50.06 262 SER A C 1
ATOM 1983 O O . SER A 1 262 ? -11.527 2.024 22.587 1.00 50.06 262 SER A O 1
ATOM 1985 N N . GLN A 1 263 ? -9.829 0.942 23.585 1.00 57.53 263 GLN A N 1
ATOM 1986 C CA . GLN A 1 263 ? -9.600 0.049 22.452 1.00 57.53 263 GLN A CA 1
ATOM 1987 C C . GLN A 1 263 ? -10.662 -1.059 22.421 1.00 57.53 263 GLN A C 1
ATOM 1989 O O . GLN A 1 263 ? -10.727 -1.884 23.340 1.00 57.53 263 GLN A O 1
ATOM 1994 N N . PRO A 1 264 ? -11.520 -1.123 21.386 1.00 59.62 264 PRO A N 1
ATOM 1995 C CA . PRO A 1 264 ? -12.529 -2.166 21.319 1.00 59.62 264 PRO A CA 1
ATOM 1996 C C . PRO A 1 264 ? -11.860 -3.533 21.141 1.00 59.62 264 PRO A C 1
ATOM 1998 O O . PRO A 1 264 ? -10.875 -3.676 20.413 1.00 59.62 264 PRO A O 1
ATOM 2001 N N . LYS A 1 265 ? -12.428 -4.575 21.765 1.00 66.12 265 LYS A N 1
ATOM 2002 C CA . LYS A 1 265 ? -12.026 -5.975 21.542 1.00 66.12 265 LYS A CA 1
ATOM 2003 C C . LYS A 1 265 ? -12.467 -6.432 20.149 1.00 66.12 265 LYS A C 1
ATOM 2005 O O . LYS A 1 265 ? -13.428 -7.182 19.992 1.00 66.12 265 LYS A O 1
ATOM 2010 N N . LEU A 1 266 ? -11.761 -5.957 19.130 1.00 75.25 266 LEU A N 1
ATOM 2011 C CA . LEU A 1 266 ? -11.964 -6.345 17.744 1.00 75.25 266 LEU A CA 1
ATOM 2012 C C . LEU A 1 266 ? -11.427 -7.773 17.566 1.00 75.25 266 LEU A C 1
ATOM 2014 O O . LEU A 1 266 ? -10.238 -8.018 17.761 1.00 75.25 266 LEU A O 1
ATOM 2018 N N . SER A 1 267 ? -12.298 -8.726 17.226 1.00 81.31 267 SER A N 1
ATOM 2019 C CA . SER A 1 267 ? -11.884 -10.095 16.897 1.00 81.31 267 SER A CA 1
ATOM 2020 C C . SER A 1 267 ? -12.273 -10.452 15.461 1.00 81.31 267 SER A C 1
ATOM 2022 O O . SER A 1 267 ? -13.304 -9.971 14.976 1.00 81.31 267 SER A O 1
ATOM 2024 N N . PRO A 1 268 ? -11.509 -11.333 14.789 1.00 83.06 268 PRO A N 1
ATOM 2025 C CA . PRO A 1 268 ? -11.846 -11.813 13.450 1.00 83.06 268 PRO A CA 1
ATOM 2026 C C . PRO A 1 268 ? -13.263 -12.390 13.360 1.00 83.06 268 PRO A C 1
ATOM 2028 O O . PRO A 1 268 ? -13.959 -12.172 12.375 1.00 83.06 268 PRO A O 1
ATOM 2031 N N . GLN A 1 269 ? -13.725 -13.068 14.416 1.00 83.81 269 GLN A N 1
ATOM 2032 C CA . GLN A 1 269 ? -15.065 -13.651 14.466 1.00 83.81 269 GLN A CA 1
ATOM 2033 C C . GLN A 1 269 ? -16.166 -12.583 14.523 1.00 83.81 269 GLN A C 1
ATOM 2035 O O . GLN A 1 269 ? -17.175 -12.711 13.837 1.00 83.81 269 GLN A O 1
ATOM 2040 N N . ILE A 1 270 ? -15.967 -11.514 15.301 1.00 85.62 270 ILE A N 1
ATOM 2041 C CA . ILE A 1 270 ? -16.922 -10.397 15.366 1.00 85.62 270 ILE A CA 1
ATOM 2042 C C . ILE A 1 270 ? -17.015 -9.703 14.002 1.00 85.62 270 ILE A C 1
ATOM 2044 O O . ILE A 1 270 ? -18.115 -9.459 13.511 1.00 85.62 270 ILE A O 1
ATOM 2048 N N . LEU A 1 271 ? -15.871 -9.436 13.362 1.00 85.06 271 LEU A N 1
ATOM 2049 C CA . LEU A 1 271 ? -15.823 -8.803 12.040 1.00 85.06 271 LEU A CA 1
ATOM 2050 C C . LEU A 1 271 ? -16.402 -9.695 10.934 1.00 85.06 271 LEU A C 1
ATOM 2052 O O . LEU A 1 271 ? -17.054 -9.197 10.019 1.00 85.06 271 LEU A O 1
ATOM 2056 N N . LYS A 1 272 ? -16.207 -11.015 11.021 1.00 85.38 272 LYS A N 1
ATOM 2057 C CA . LYS A 1 272 ? -16.841 -11.973 10.112 1.00 85.38 272 LYS A CA 1
ATOM 2058 C C . LYS A 1 272 ? -18.358 -11.868 10.205 1.00 85.38 272 LYS A C 1
ATOM 2060 O O . LYS A 1 272 ? -19.009 -11.701 9.179 1.00 85.38 272 LYS A O 1
ATOM 2065 N N . ASN A 1 273 ? -18.910 -11.952 11.415 1.00 79.69 273 ASN A N 1
ATOM 2066 C CA . ASN A 1 273 ? -20.355 -11.875 11.617 1.00 79.69 273 ASN A CA 1
ATOM 2067 C C . ASN A 1 273 ? -20.894 -10.527 11.107 1.00 79.69 273 ASN A C 1
ATOM 2069 O O . ASN A 1 273 ? -21.915 -10.489 10.432 1.00 79.69 273 ASN A O 1
ATOM 2073 N N . ALA A 1 274 ? -20.152 -9.436 11.317 1.00 76.75 274 ALA A N 1
ATOM 2074 C CA . ALA A 1 274 ? -20.491 -8.117 10.787 1.00 76.75 274 ALA A CA 1
ATOM 2075 C C . ALA A 1 274 ? -20.665 -8.117 9.256 1.00 76.75 274 ALA A C 1
ATOM 2077 O O . ALA A 1 274 ? -21.681 -7.664 8.731 1.00 76.75 274 ALA A O 1
ATOM 2078 N N . LEU A 1 275 ? -19.671 -8.650 8.538 1.00 81.12 275 LEU A N 1
ATOM 2079 C CA . LEU A 1 275 ? -19.634 -8.630 7.075 1.00 81.12 275 LEU A CA 1
ATOM 2080 C C . LEU A 1 275 ? -20.602 -9.626 6.431 1.00 81.12 275 LEU A C 1
ATOM 2082 O O . LEU A 1 275 ? -21.180 -9.318 5.383 1.00 81.12 275 LEU A O 1
ATOM 2086 N N . MET A 1 276 ? -20.745 -10.802 7.047 1.00 75.38 276 MET A N 1
ATOM 2087 C CA . MET A 1 276 ? -21.455 -11.949 6.478 1.00 75.38 276 MET A CA 1
ATOM 2088 C C . MET A 1 276 ? -22.899 -12.080 6.983 1.00 75.38 276 MET A C 1
ATOM 2090 O O . MET A 1 276 ? -23.739 -12.576 6.242 1.00 75.38 276 MET A O 1
ATOM 2094 N N . GLU A 1 277 ? -23.202 -11.642 8.210 1.00 67.62 277 GLU A N 1
ATOM 2095 C CA . GLU A 1 277 ? -24.514 -11.824 8.859 1.00 67.62 277 GLU A CA 1
ATOM 2096 C C . GLU A 1 277 ? -25.246 -10.490 9.090 1.00 67.62 277 GLU A C 1
ATOM 2098 O O . GLU A 1 277 ? -26.447 -10.406 8.853 1.00 67.62 277 GLU A O 1
ATOM 2103 N N . SER A 1 278 ? -24.544 -9.433 9.521 1.00 59.81 278 SER A N 1
ATOM 2104 C CA . SER A 1 278 ? -25.142 -8.141 9.918 1.00 59.81 278 SER A CA 1
ATOM 2105 C C . SER A 1 278 ? -25.289 -7.120 8.782 1.00 59.81 278 SER A C 1
ATOM 2107 O O . SER A 1 278 ? -25.481 -5.943 9.053 1.00 59.81 278 SER A O 1
ATOM 2109 N N . ASN A 1 279 ? -25.177 -7.526 7.513 1.00 73.81 279 ASN A N 1
ATOM 2110 C CA . ASN A 1 279 ? -25.325 -6.660 6.328 1.00 73.81 279 ASN A CA 1
ATOM 2111 C C . ASN A 1 279 ? -24.430 -5.399 6.253 1.00 73.81 279 ASN A C 1
ATOM 2113 O O . ASN A 1 279 ? -24.612 -4.595 5.336 1.00 73.81 279 ASN A O 1
ATOM 2117 N N . ILE A 1 280 ? -23.414 -5.243 7.113 1.00 85.69 280 ILE A N 1
ATOM 2118 C CA . ILE A 1 280 ? -22.416 -4.165 6.987 1.00 85.69 280 ILE A CA 1
ATOM 2119 C C . ILE A 1 280 ? -21.737 -4.295 5.631 1.00 85.69 280 ILE A C 1
ATOM 2121 O O . ILE A 1 280 ? -21.196 -5.354 5.312 1.00 85.69 280 ILE A O 1
ATOM 2125 N N . ARG A 1 281 ? -21.742 -3.224 4.828 1.00 87.06 281 ARG A N 1
ATOM 2126 C CA . ARG A 1 281 ? -21.325 -3.282 3.418 1.00 87.06 281 ARG A CA 1
ATOM 2127 C C . ARG A 1 281 ? -19.861 -3.664 3.262 1.00 87.06 281 ARG A C 1
ATOM 2129 O O . ARG A 1 281 ? -19.496 -4.417 2.363 1.00 87.06 281 ARG A O 1
ATOM 2136 N N . GLY A 1 282 ? -19.012 -3.173 4.144 1.00 92.31 282 GLY A N 1
ATOM 2137 C CA . GLY A 1 282 ? -17.596 -3.463 4.076 1.00 92.31 282 GLY A CA 1
ATOM 2138 C C . GLY A 1 282 ? -16.820 -2.754 5.159 1.00 92.31 282 GLY A C 1
ATOM 2139 O O . GLY A 1 282 ? -17.383 -2.113 6.049 1.00 92.31 282 GLY A O 1
ATOM 2140 N N . ILE A 1 283 ? -15.505 -2.868 5.041 1.00 95.12 283 ILE A N 1
ATOM 2141 C CA . ILE A 1 283 ? -14.557 -2.194 5.914 1.00 95.12 283 ILE A CA 1
ATOM 2142 C C . ILE A 1 283 ? -13.718 -1.238 5.071 1.00 95.12 283 ILE A C 1
ATOM 2144 O O . ILE A 1 283 ? -13.127 -1.626 4.063 1.00 95.12 283 ILE A O 1
ATOM 2148 N N . VAL A 1 284 ? -13.619 0.013 5.508 1.00 97.50 284 VAL A N 1
ATOM 2149 C CA . VAL A 1 284 ? -12.664 0.968 4.942 1.00 97.50 284 VAL A CA 1
ATOM 2150 C C . VAL A 1 284 ? -11.559 1.218 5.949 1.00 97.50 284 VAL A C 1
ATOM 2152 O O . VAL A 1 284 ? -11.801 1.696 7.054 1.00 97.50 284 VAL A O 1
ATOM 2155 N N . TRP A 1 285 ? -10.327 0.925 5.547 1.00 97.00 285 TRP A N 1
ATOM 2156 C CA . TRP A 1 285 ? -9.142 1.318 6.289 1.00 97.00 285 TRP A CA 1
ATOM 2157 C C . TRP A 1 285 ? -8.714 2.720 5.854 1.00 97.00 285 TRP A C 1
ATOM 2159 O O . TRP A 1 285 ? -8.280 2.930 4.728 1.00 97.00 285 TRP A O 1
ATOM 2169 N N . LEU A 1 286 ? -8.842 3.693 6.747 1.00 94.12 286 LEU A N 1
ATOM 2170 C CA . LEU A 1 286 ? -8.418 5.069 6.556 1.00 94.12 286 LEU A CA 1
ATOM 2171 C C . LEU A 1 286 ? -7.027 5.288 7.167 1.00 94.12 286 LEU A C 1
ATOM 2173 O O . LEU A 1 286 ? -6.870 5.357 8.388 1.00 94.12 286 LEU A O 1
ATOM 2177 N N . ALA A 1 287 ? -6.021 5.472 6.318 1.00 89.69 287 ALA A N 1
ATOM 2178 C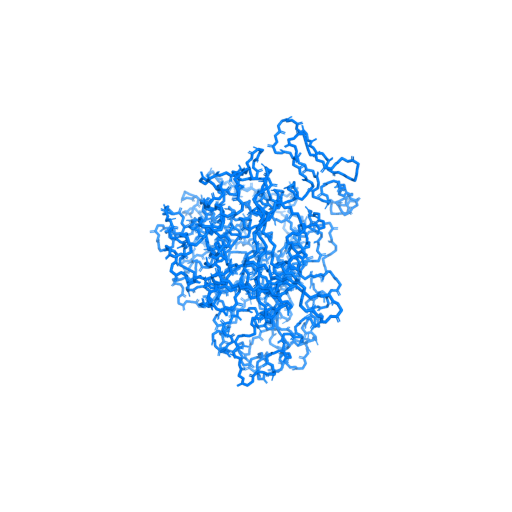 CA . ALA A 1 287 ? -4.664 5.844 6.723 1.00 89.69 287 ALA A CA 1
ATOM 2179 C C . ALA A 1 287 ? -4.236 7.130 6.003 1.00 89.69 287 ALA A C 1
ATOM 2181 O O . ALA A 1 287 ? -4.977 7.667 5.179 1.00 89.69 287 ALA A O 1
ATOM 2182 N N . GLY A 1 288 ? -3.052 7.653 6.311 1.00 80.62 288 GLY A N 1
ATOM 2183 C CA . GLY A 1 288 ? -2.534 8.842 5.635 1.00 80.62 288 GLY A CA 1
ATOM 2184 C C . GLY A 1 288 ? -1.954 9.892 6.568 1.00 80.62 288 GLY A C 1
ATOM 2185 O O . GLY A 1 288 ? -1.827 9.711 7.779 1.00 80.62 288 GLY A O 1
ATOM 2186 N N . CYS A 1 289 ? -1.583 11.016 5.966 1.00 78.88 289 CYS A N 1
ATOM 2187 C CA . CYS A 1 289 ? -1.082 12.197 6.660 1.00 78.88 289 CYS A CA 1
ATOM 2188 C C . CYS A 1 289 ? -2.038 13.371 6.459 1.00 78.88 289 CYS A C 1
ATOM 2190 O O . CYS A 1 289 ? -2.845 13.366 5.534 1.00 78.88 289 CYS A O 1
ATOM 2192 N N . VAL A 1 290 ? -1.877 14.428 7.254 1.00 75.25 290 VAL A N 1
ATOM 2193 C CA . VAL A 1 290 ? -2.448 15.741 6.928 1.00 75.25 290 VAL A CA 1
ATOM 2194 C C . VAL A 1 290 ? -1.587 16.396 5.846 1.00 75.25 290 VAL A C 1
ATOM 2196 O O . VAL A 1 290 ? -0.360 16.466 5.974 1.00 75.25 290 VAL A O 1
ATOM 2199 N N . ASN A 1 291 ? -2.221 16.870 4.773 1.00 78.62 291 ASN A N 1
ATOM 2200 C CA . ASN A 1 291 ? -1.552 17.627 3.722 1.00 78.62 291 ASN A CA 1
ATOM 2201 C C . ASN A 1 291 ? -2.061 19.078 3.721 1.00 78.62 291 ASN A C 1
ATOM 2203 O O . ASN A 1 291 ? -3.174 19.311 3.264 1.00 78.62 291 ASN A O 1
ATOM 2207 N N . PRO A 1 292 ? -1.251 20.062 4.154 1.00 77.19 292 PRO A N 1
ATOM 2208 C CA . PRO A 1 292 ? -1.678 21.462 4.263 1.00 77.19 292 PRO A CA 1
ATOM 2209 C C . PRO A 1 292 ? -1.971 22.138 2.912 1.00 77.19 292 PRO A C 1
ATOM 2211 O O . PRO A 1 292 ? -2.379 23.294 2.882 1.00 77.19 292 PRO A O 1
ATOM 2214 N N . ARG A 1 293 ? -1.714 21.465 1.782 1.00 77.62 293 ARG A N 1
ATOM 2215 C CA . ARG A 1 293 ? -2.104 21.954 0.451 1.00 77.62 293 ARG A CA 1
ATOM 2216 C C . ARG A 1 293 ? -3.548 21.639 0.091 1.00 77.62 293 ARG A C 1
ATOM 2218 O O . ARG A 1 293 ? -4.057 22.233 -0.853 1.00 77.62 293 ARG A O 1
ATOM 2225 N N . LEU A 1 294 ? -4.149 20.672 0.773 1.00 79.31 294 LEU A N 1
ATOM 2226 C CA . LEU A 1 294 ? -5.482 20.176 0.480 1.00 79.31 294 LEU A CA 1
ATOM 2227 C C . LEU A 1 294 ? -6.413 20.564 1.618 1.00 79.31 294 LEU A C 1
ATOM 2229 O O . LEU A 1 294 ? -6.006 20.619 2.779 1.00 79.31 294 LEU A O 1
ATOM 2233 N N . GLU A 1 295 ? -7.665 20.820 1.268 1.00 80.81 295 GLU A N 1
ATOM 2234 C CA . GLU A 1 295 ? -8.718 20.887 2.265 1.00 80.81 295 GLU A CA 1
ATOM 2235 C C . GLU A 1 295 ? -8.881 19.505 2.905 1.00 80.81 295 GLU A C 1
ATOM 2237 O O . GLU A 1 295 ? -8.853 18.472 2.231 1.00 80.81 295 GLU A O 1
ATOM 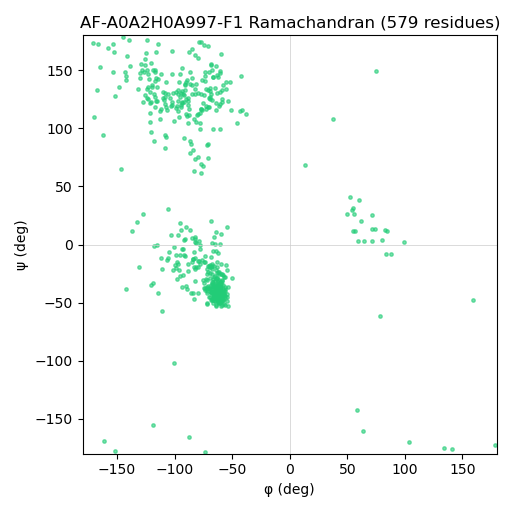2242 N N . ASP A 1 296 ? -8.986 19.476 4.229 1.00 79.19 296 ASP A N 1
ATOM 2243 C CA . ASP A 1 296 ? -9.057 18.228 4.970 1.00 79.19 296 ASP A CA 1
ATOM 2244 C C . ASP A 1 296 ? -10.510 17.745 5.066 1.00 79.19 296 ASP A C 1
ATOM 2246 O O . ASP A 1 296 ? -11.236 18.074 6.004 1.00 79.19 296 ASP A O 1
ATOM 2250 N N . GLU A 1 297 ? -10.934 16.963 4.072 1.00 84.62 297 GLU A N 1
ATOM 2251 C CA . GLU A 1 297 ? -12.291 16.411 3.972 1.00 84.62 297 GLU A CA 1
ATOM 2252 C C . GLU A 1 297 ? -12.483 15.074 4.721 1.00 84.62 297 GLU A C 1
ATOM 2254 O O . GLU A 1 297 ? -13.504 14.405 4.540 1.00 84.62 297 GLU A O 1
ATOM 2259 N N . ARG A 1 298 ? -11.541 14.644 5.579 1.00 86.38 298 ARG A N 1
ATOM 2260 C CA . ARG A 1 298 ? -11.620 13.325 6.244 1.00 86.38 298 ARG A CA 1
ATOM 2261 C C . ARG A 1 298 ? -12.896 13.136 7.058 1.00 86.38 298 ARG A C 1
ATOM 2263 O O . ARG A 1 298 ? -13.518 12.084 6.960 1.00 86.38 298 ARG A O 1
ATOM 2270 N N . ALA A 1 299 ? -13.315 14.137 7.826 1.00 86.69 299 ALA A N 1
ATOM 2271 C CA . ALA A 1 299 ? -14.533 14.068 8.627 1.00 86.69 299 ALA A CA 1
ATOM 2272 C C . ALA A 1 299 ? -15.785 13.894 7.758 1.00 86.69 299 ALA A C 1
ATOM 2274 O O . ALA A 1 299 ? -16.696 13.159 8.133 1.00 86.69 299 ALA A O 1
ATOM 2275 N N . LYS A 1 300 ? -15.828 14.555 6.596 1.00 91.00 300 LYS A N 1
ATOM 2276 C CA . LYS A 1 300 ? -16.923 14.427 5.627 1.00 91.00 300 LYS A CA 1
ATOM 2277 C C . LYS A 1 300 ? -16.941 13.025 5.021 1.00 91.00 300 LYS A C 1
ATOM 2279 O O . LYS A 1 300 ? -17.987 12.387 5.045 1.00 91.00 300 LYS A O 1
ATOM 2284 N N . LEU A 1 301 ? -15.782 12.527 4.587 1.00 92.25 301 LEU A N 1
ATOM 2285 C CA . LEU A 1 301 ? -15.631 11.167 4.067 1.00 92.25 301 LEU A CA 1
ATOM 2286 C C . LEU A 1 301 ? -16.057 10.112 5.098 1.00 92.25 301 LEU A C 1
ATOM 2288 O O . LEU A 1 301 ? -16.820 9.215 4.771 1.00 92.25 301 LEU A O 1
ATOM 2292 N N . VAL A 1 302 ? -15.610 10.218 6.353 1.00 93.62 302 VAL A N 1
ATOM 2293 C CA . VAL A 1 302 ? -15.988 9.259 7.406 1.00 93.62 302 VAL A CA 1
ATOM 2294 C C . VAL A 1 302 ? -17.491 9.286 7.660 1.00 93.62 302 VAL A C 1
ATOM 2296 O O . VAL A 1 302 ? -18.098 8.222 7.713 1.00 93.62 302 VAL A O 1
ATOM 2299 N N . LYS A 1 303 ? -18.105 10.473 7.763 1.00 94.00 303 LYS A N 1
ATOM 2300 C CA . LYS A 1 303 ? -19.564 10.608 7.923 1.00 94.00 303 LYS A CA 1
ATOM 2301 C C . LYS A 1 303 ? -20.329 9.966 6.766 1.00 94.00 303 LYS A C 1
ATOM 2303 O O . LYS A 1 303 ? -21.317 9.280 7.000 1.00 94.00 303 LYS A O 1
ATOM 2308 N N . GLU A 1 304 ? -19.859 10.160 5.537 1.00 94.31 304 GLU A N 1
ATOM 2309 C CA . GLU A 1 304 ? -20.438 9.518 4.358 1.00 94.31 304 GLU A CA 1
ATOM 2310 C C . GLU A 1 304 ? -20.329 7.991 4.455 1.00 94.31 304 GLU A C 1
ATOM 2312 O O . GLU A 1 304 ? -21.339 7.304 4.335 1.00 94.31 304 GLU A O 1
ATOM 2317 N N . LEU A 1 305 ? -19.146 7.451 4.752 1.00 95.38 305 LEU A N 1
ATOM 2318 C CA . LEU A 1 305 ? -18.924 6.005 4.855 1.00 95.38 305 LEU A CA 1
ATOM 2319 C C . LEU A 1 305 ? -19.814 5.356 5.923 1.00 95.38 305 LEU A C 1
ATOM 2321 O O . LEU A 1 305 ? -20.542 4.411 5.621 1.00 95.38 305 LEU A O 1
ATOM 2325 N N . VAL A 1 306 ? -19.812 5.883 7.150 1.00 95.56 306 VAL A N 1
ATOM 2326 C CA . VAL A 1 306 ? -20.592 5.296 8.254 1.00 95.56 306 VAL A CA 1
ATOM 2327 C C . VAL A 1 306 ? -22.101 5.409 8.024 1.00 95.56 306 VAL A C 1
ATOM 2329 O O . VAL A 1 306 ? -22.842 4.526 8.447 1.00 95.56 306 VAL A O 1
ATOM 2332 N N . SER A 1 307 ? -22.568 6.443 7.309 1.00 94.81 307 SER A N 1
ATOM 2333 C CA . SER A 1 307 ? -23.981 6.569 6.910 1.00 94.81 307 SER A CA 1
ATOM 2334 C C . SER A 1 307 ? -24.426 5.514 5.888 1.00 94.81 307 SER A C 1
ATOM 2336 O O . SER A 1 307 ? -25.617 5.257 5.755 1.00 94.81 307 SER A O 1
ATOM 2338 N N . HIS A 1 308 ? -23.473 4.871 5.205 1.00 93.62 308 HIS A N 1
ATOM 2339 C CA . HIS A 1 308 ? -23.702 3.788 4.248 1.00 93.62 308 HIS A CA 1
ATOM 2340 C C . HIS A 1 308 ? -23.299 2.419 4.813 1.00 93.62 308 HIS A C 1
ATOM 2342 O O . HIS A 1 308 ? -22.899 1.535 4.058 1.00 93.62 308 HIS A O 1
ATOM 2348 N N . ASP A 1 309 ? -23.400 2.221 6.127 1.00 93.31 309 ASP A N 1
ATOM 2349 C CA . ASP A 1 309 ? -23.150 0.932 6.783 1.00 93.31 309 ASP A CA 1
ATOM 2350 C C . ASP A 1 309 ? -21.723 0.391 6.570 1.00 93.31 309 ASP A C 1
ATOM 2352 O O . ASP A 1 309 ? -21.526 -0.807 6.351 1.00 93.31 309 ASP A O 1
ATOM 2356 N N . ILE A 1 310 ? -20.716 1.269 6.573 1.00 94.50 310 ILE A N 1
ATOM 2357 C CA . ILE A 1 310 ? -19.302 0.889 6.442 1.00 94.50 310 ILE A CA 1
ATOM 2358 C C . ILE A 1 310 ? -18.587 1.100 7.769 1.00 94.50 310 ILE A C 1
ATOM 2360 O O . ILE A 1 310 ? -18.533 2.217 8.284 1.00 94.50 310 ILE A O 1
ATOM 2364 N N . LEU A 1 311 ? -17.965 0.034 8.274 1.00 94.25 311 LEU A N 1
ATOM 2365 C CA . LEU A 1 311 ? -17.078 0.109 9.431 1.00 94.25 311 LEU A CA 1
ATOM 2366 C C . LEU A 1 311 ? -15.748 0.751 9.015 1.00 94.25 311 LEU A C 1
ATOM 2368 O O . LEU A 1 311 ? -15.112 0.313 8.051 1.00 94.25 311 LEU A O 1
ATOM 2372 N N . VAL A 1 312 ? -15.299 1.769 9.750 1.00 95.12 312 VAL A N 1
ATOM 2373 C CA . VAL A 1 312 ? -14.065 2.493 9.419 1.00 95.12 312 VAL A CA 1
ATOM 2374 C C . VAL A 1 312 ? -12.957 2.136 10.407 1.00 95.12 312 VAL A C 1
ATOM 2376 O O . VAL A 1 312 ? -13.054 2.424 11.596 1.00 95.12 312 VAL A O 1
ATOM 2379 N N . LEU A 1 313 ? -11.868 1.551 9.908 1.00 92.75 313 LEU A N 1
ATOM 2380 C CA . LEU A 1 313 ? -10.636 1.340 10.672 1.00 92.75 313 LEU A CA 1
ATOM 2381 C C . LEU A 1 313 ? -9.692 2.509 10.416 1.00 92.75 313 LEU A C 1
ATOM 2383 O O . LEU A 1 313 ? -9.459 2.862 9.266 1.00 92.75 313 LEU A O 1
ATOM 2387 N N . VAL A 1 314 ? -9.113 3.103 11.451 1.00 84.62 314 VAL A N 1
ATOM 2388 C CA . VAL A 1 314 ? -8.284 4.305 11.320 1.00 84.62 314 VAL A CA 1
ATOM 2389 C C . VAL A 1 314 ? -6.899 4.064 11.889 1.00 84.62 314 VAL A C 1
ATOM 2391 O O . VAL A 1 314 ? -6.761 3.533 12.989 1.00 84.62 314 VAL A O 1
ATOM 2394 N N . THR A 1 315 ? -5.871 4.509 11.166 1.00 80.25 315 THR A N 1
ATOM 2395 C CA . THR A 1 315 ? -4.489 4.537 11.660 1.00 80.25 315 THR A CA 1
ATOM 2396 C C . THR A 1 315 ? -3.833 5.903 11.468 1.00 80.25 315 THR A C 1
ATOM 2398 O O . THR A 1 315 ? -4.195 6.691 10.589 1.00 80.25 315 THR A O 1
ATOM 2401 N N . GLY A 1 316 ? -2.826 6.184 12.295 1.00 74.81 316 GLY A N 1
ATOM 2402 C CA . GLY A 1 316 ? -1.975 7.366 12.169 1.00 74.81 316 GLY A CA 1
ATOM 2403 C C . GLY A 1 316 ? -2.745 8.688 12.235 1.00 74.81 316 GLY A C 1
ATOM 2404 O O . GLY A 1 316 ? -3.703 8.842 12.987 1.00 74.81 316 GLY A O 1
ATOM 2405 N N . CYS A 1 317 ? -2.322 9.665 11.431 1.00 74.12 317 CYS A N 1
ATOM 2406 C CA . CYS A 1 317 ? -2.857 11.030 11.470 1.00 74.12 317 CYS A CA 1
ATOM 2407 C C . CYS A 1 317 ? -4.314 11.149 11.000 1.00 74.12 317 CYS A C 1
ATOM 2409 O O . CYS A 1 317 ? -4.926 12.208 11.177 1.00 74.12 317 CYS A O 1
ATOM 2411 N N . SER A 1 318 ? -4.880 10.091 10.413 1.00 75.62 318 SER A N 1
ATOM 2412 C CA . SER A 1 318 ? -6.265 10.098 9.955 1.00 75.62 318 SER A CA 1
ATOM 2413 C C . SER A 1 318 ? -7.253 10.317 11.100 1.00 75.62 318 SER A C 1
ATOM 2415 O O . SER A 1 318 ? -8.292 10.910 10.844 1.00 75.62 318 SER A O 1
ATOM 2417 N N . ILE A 1 319 ? -6.899 9.979 12.350 1.00 72.31 319 ILE A N 1
ATOM 2418 C CA . ILE A 1 319 ? -7.747 10.196 13.539 1.00 72.31 319 ILE A CA 1
ATOM 2419 C C . ILE A 1 319 ? -8.045 11.668 13.850 1.00 72.31 319 ILE A C 1
ATOM 2421 O O . ILE A 1 319 ? -9.049 11.990 14.484 1.00 72.31 319 ILE A O 1
ATOM 2425 N N . SER A 1 320 ? -7.179 12.578 13.401 1.00 67.81 320 SER A N 1
ATOM 2426 C CA . SER A 1 320 ? -7.091 13.944 13.933 1.00 67.81 320 SER A CA 1
ATOM 2427 C C . SER A 1 320 ? -8.393 14.757 13.893 1.00 67.81 320 SER A C 1
ATOM 2429 O O . SER A 1 320 ? -8.578 15.616 14.748 1.00 67.81 320 SER A O 1
ATOM 2431 N N . GLN A 1 321 ? -9.302 14.488 12.950 1.00 68.62 321 GLN A N 1
ATOM 2432 C CA . GLN A 1 321 ? -10.561 15.233 12.808 1.00 68.62 321 GLN A CA 1
ATOM 2433 C C . GLN A 1 321 ? -11.758 14.650 13.569 1.00 68.62 321 GLN A C 1
ATOM 2435 O O . GLN A 1 321 ? -12.816 15.274 13.610 1.00 68.62 321 GLN A O 1
ATOM 2440 N N . PHE A 1 322 ? -11.633 13.457 14.139 1.00 70.75 322 PHE A N 1
ATOM 2441 C CA . PHE A 1 322 ? -12.739 12.782 14.824 1.00 70.75 322 PHE A CA 1
ATOM 2442 C C . PHE A 1 322 ? -12.329 12.233 16.190 1.00 70.75 322 PHE A C 1
ATOM 2444 O O . PHE A 1 322 ? -13.041 11.415 16.761 1.00 70.75 322 PHE A O 1
ATOM 2451 N N . ILE A 1 323 ? -11.227 12.749 16.741 1.00 64.81 323 ILE A N 1
ATOM 2452 C CA . ILE A 1 323 ? -10.745 12.417 18.084 1.00 64.81 323 ILE A CA 1
ATOM 2453 C C . ILE A 1 323 ? -11.771 12.731 19.181 1.00 64.81 323 ILE A C 1
ATOM 2455 O O . ILE A 1 323 ? -11.828 12.005 20.157 1.00 64.81 323 ILE A O 1
ATOM 2459 N N . ASP A 1 324 ? -12.613 13.755 19.003 1.00 62.97 324 ASP A N 1
ATOM 2460 C CA . ASP A 1 324 ? -13.689 14.124 19.942 1.00 62.97 324 ASP A CA 1
ATOM 2461 C C . ASP A 1 324 ? -15.081 13.675 19.463 1.00 62.97 324 ASP A C 1
ATOM 2463 O O . ASP A 1 324 ? -16.107 14.098 20.005 1.00 62.97 324 ASP A O 1
ATOM 2467 N N . SER A 1 325 ? -15.137 12.884 18.390 1.00 76.12 325 SER A N 1
ATOM 2468 C CA . SER A 1 325 ? -16.391 12.481 17.761 1.00 76.12 325 SER A CA 1
ATOM 2469 C C . SER A 1 325 ? -17.020 11.311 18.502 1.00 76.12 325 SER A C 1
ATOM 2471 O O . SER A 1 325 ? -16.344 10.327 18.801 1.00 76.12 325 SER A O 1
ATOM 2473 N N . ASP A 1 326 ? -18.339 11.350 18.684 1.00 85.00 326 ASP A N 1
ATOM 2474 C CA . ASP A 1 326 ? -19.085 10.212 19.226 1.00 85.00 326 ASP A CA 1
ATOM 2475 C C . ASP A 1 326 ? -18.930 8.965 18.329 1.00 85.00 326 ASP A C 1
ATOM 2477 O O . ASP A 1 326 ? -18.944 7.852 18.833 1.00 85.00 326 ASP A O 1
ATOM 2481 N N . LEU A 1 327 ? -18.642 9.136 17.028 1.00 87.50 327 LEU A N 1
ATOM 2482 C CA . LEU A 1 327 ? -18.324 8.031 16.107 1.00 87.50 327 LEU A CA 1
ATOM 2483 C C . LEU A 1 327 ? -17.109 7.187 16.536 1.00 87.50 327 LEU A C 1
ATOM 2485 O O . LEU A 1 327 ? -16.994 6.043 16.109 1.00 87.50 327 LEU A O 1
ATOM 2489 N N . LEU A 1 328 ? -16.183 7.756 17.311 1.00 79.81 328 LEU A N 1
ATOM 2490 C CA . LEU A 1 328 ? -14.985 7.068 17.799 1.00 79.81 328 LEU A CA 1
ATOM 2491 C C . LEU A 1 328 ? -15.182 6.491 19.210 1.00 79.81 328 LEU A C 1
ATOM 2493 O O . LEU A 1 328 ? -14.523 5.523 19.576 1.00 79.81 328 LEU A O 1
ATOM 2497 N N . HIS A 1 329 ? -16.072 7.092 20.002 1.00 79.69 329 HIS A N 1
ATOM 2498 C CA . HIS A 1 329 ? -16.185 6.835 21.443 1.00 79.69 329 HIS A CA 1
ATOM 2499 C C . HIS A 1 329 ? -17.456 6.103 21.855 1.00 79.69 329 HIS A C 1
ATOM 2501 O O . HIS A 1 329 ? -17.513 5.555 22.952 1.00 79.69 329 HIS A O 1
ATOM 2507 N N . GLN A 1 330 ? -18.499 6.141 21.028 1.00 84.56 330 GLN A N 1
ATOM 2508 C CA . GLN A 1 330 ? -19.821 5.639 21.372 1.00 84.56 330 GLN A CA 1
ATOM 2509 C C . GLN A 1 330 ? -20.280 4.597 20.345 1.00 84.56 330 GLN A C 1
ATOM 2511 O O . GLN A 1 330 ? -20.209 4.846 19.140 1.00 84.56 330 GLN A O 1
ATOM 2516 N N . PRO A 1 331 ? -20.816 3.449 20.797 1.00 84.94 331 PRO A N 1
ATOM 2517 C CA . PRO A 1 331 ? -21.503 2.509 19.913 1.00 84.94 331 PRO A CA 1
ATOM 2518 C C . PRO A 1 331 ? -22.820 3.076 19.360 1.00 84.94 331 PRO A C 1
ATOM 2520 O O . PRO A 1 331 ? -23.318 2.620 18.337 1.00 84.94 331 PRO A O 1
ATOM 2523 N N . ILE A 1 332 ? -23.390 4.080 20.035 1.00 88.56 332 ILE A N 1
ATOM 2524 C CA . ILE A 1 332 ? -24.576 4.803 19.574 1.00 88.56 332 ILE A CA 1
ATOM 2525 C C . ILE A 1 332 ? -24.143 6.124 18.950 1.00 88.56 332 ILE A C 1
ATOM 2527 O O . ILE A 1 332 ? -23.753 7.048 19.665 1.00 88.56 332 ILE A O 1
ATOM 2531 N N . ALA A 1 333 ? -24.200 6.212 17.619 1.00 87.06 333 ALA A N 1
ATOM 2532 C CA . ALA A 1 333 ? -23.767 7.390 16.873 1.00 87.06 333 ALA A CA 1
ATOM 2533 C C . ALA A 1 333 ? -24.515 7.527 15.527 1.00 87.06 333 ALA A C 1
ATOM 2535 O O . ALA A 1 333 ? -25.155 6.586 15.075 1.00 87.06 333 ALA A O 1
ATOM 2536 N N . PRO A 1 334 ? -24.464 8.684 14.839 1.00 90.38 334 PRO A N 1
ATOM 2537 C CA . PRO A 1 334 ? -25.142 8.847 13.549 1.00 90.38 334 PRO A CA 1
ATOM 2538 C C . PRO A 1 334 ? -24.517 7.965 12.450 1.00 90.38 334 PRO A C 1
ATOM 2540 O O . PRO A 1 334 ? -23.493 8.327 11.866 1.00 90.38 334 PRO A O 1
ATOM 2543 N N . THR A 1 335 ? -25.130 6.814 12.170 1.00 93.38 335 THR A N 1
ATOM 2544 C CA . THR A 1 335 ? -24.670 5.812 11.193 1.00 93.38 335 THR A CA 1
ATOM 2545 C C . THR A 1 335 ? -25.841 5.233 10.389 1.00 93.38 335 THR A C 1
ATOM 2547 O O . THR A 1 335 ? -26.995 5.602 10.616 1.00 93.38 335 THR A O 1
ATOM 2550 N N . GLY A 1 336 ? -25.549 4.378 9.405 1.00 92.19 336 GLY A N 1
ATOM 2551 C CA . GLY A 1 336 ? -26.564 3.549 8.755 1.00 92.19 336 GLY A CA 1
ATOM 2552 C C . GLY A 1 336 ? -27.119 2.481 9.707 1.00 92.19 336 GLY A C 1
ATOM 2553 O O . GLY A 1 336 ? -26.455 2.091 10.667 1.00 92.19 336 GLY A O 1
ATOM 2554 N N . GLU A 1 337 ? -28.344 2.020 9.450 1.00 92.31 337 GLU A N 1
ATOM 2555 C CA . GLU A 1 337 ? -29.103 1.126 10.339 1.00 92.31 337 GLU A CA 1
ATOM 2556 C C . GLU A 1 337 ? -28.339 -0.159 10.701 1.00 92.31 337 GLU A C 1
ATOM 2558 O O . GLU A 1 337 ? -28.298 -0.548 11.868 1.00 92.31 337 GLU A O 1
ATOM 2563 N N . PHE A 1 338 ? -27.669 -0.783 9.728 1.00 90.00 338 PHE A N 1
ATOM 2564 C CA . PHE A 1 338 ? -26.976 -2.057 9.936 1.00 90.00 338 PHE A CA 1
ATOM 2565 C C . PHE A 1 338 ? -25.687 -1.890 10.740 1.00 90.00 338 PHE A C 1
ATOM 2567 O O . PHE A 1 338 ? -25.342 -2.730 11.575 1.00 90.00 338 PHE A O 1
ATOM 2574 N N . LEU A 1 339 ? -24.965 -0.790 10.505 1.00 92.06 339 LEU A N 1
ATOM 2575 C CA . LEU A 1 339 ? -23.786 -0.470 11.304 1.00 92.06 339 LEU A CA 1
ATOM 2576 C C . LEU A 1 339 ? -24.185 -0.088 12.732 1.00 92.06 339 LEU A C 1
ATOM 2578 O O . LEU A 1 339 ? -23.521 -0.524 13.669 1.00 92.06 339 LEU A O 1
ATOM 2582 N N . GLN A 1 340 ? -25.288 0.644 12.900 1.00 93.38 340 GLN A N 1
ATOM 2583 C CA . GLN A 1 340 ? -25.823 1.005 14.209 1.00 93.38 340 GLN A CA 1
ATOM 2584 C C . GLN A 1 340 ? -26.171 -0.239 15.039 1.00 93.38 340 GLN A C 1
ATOM 2586 O O . GLN A 1 340 ? -25.715 -0.363 16.176 1.00 93.38 340 GLN A O 1
ATOM 2591 N N . GLU A 1 341 ? -26.900 -1.198 14.455 1.00 91.00 341 GLU A N 1
ATOM 2592 C CA . GLU A 1 341 ? -27.256 -2.463 15.113 1.00 91.00 341 GLU A CA 1
ATOM 2593 C C . GLU A 1 341 ? -26.008 -3.256 15.536 1.00 91.00 341 GLU A C 1
ATOM 2595 O O . GLU A 1 341 ? -25.907 -3.744 16.668 1.00 91.00 341 GLU A O 1
ATOM 2600 N N . PHE A 1 342 ? -25.021 -3.363 14.642 1.00 89.88 342 PHE A N 1
ATOM 2601 C CA . PHE A 1 342 ? -23.753 -4.022 14.943 1.00 89.88 342 PHE A CA 1
ATOM 2602 C C . PHE A 1 342 ? -23.020 -3.351 16.109 1.00 89.88 342 PHE A C 1
ATOM 2604 O O . PHE A 1 342 ? -22.549 -4.042 17.021 1.00 89.88 342 PHE A O 1
ATOM 2611 N N . CYS A 1 343 ? -22.920 -2.022 16.088 1.00 91.62 343 CYS A N 1
ATOM 2612 C CA . CYS A 1 343 ? -22.245 -1.254 17.124 1.00 91.62 343 CYS A CA 1
ATOM 2613 C C . CYS A 1 343 ? -22.930 -1.451 18.483 1.00 91.62 343 CYS A C 1
ATOM 2615 O O . CYS A 1 343 ? -22.262 -1.807 19.453 1.00 91.62 343 CYS A O 1
ATOM 2617 N N . GLU A 1 344 ? -24.258 -1.338 18.553 1.00 91.31 344 GLU A N 1
ATOM 2618 C CA . GLU A 1 344 ? -25.032 -1.558 19.784 1.00 91.31 344 GLU A CA 1
ATOM 2619 C C . GLU A 1 344 ? -24.852 -2.966 20.355 1.00 91.31 344 GLU A C 1
ATOM 2621 O O . GLU A 1 344 ? -24.629 -3.133 21.555 1.00 91.31 344 GLU A O 1
ATOM 2626 N N . LYS A 1 345 ? -24.900 -3.987 19.494 1.00 89.38 345 LYS A N 1
ATOM 2627 C CA . LYS A 1 345 ? -24.791 -5.389 19.912 1.00 89.38 345 LYS A CA 1
ATOM 2628 C C . LYS A 1 345 ? -23.399 -5.752 20.424 1.00 89.38 345 LYS A C 1
ATOM 2630 O O . LYS A 1 345 ? -23.266 -6.603 21.303 1.00 89.38 345 LYS A O 1
ATOM 2635 N N . THR A 1 346 ? -22.358 -5.163 19.840 1.00 87.25 346 THR A N 1
ATOM 2636 C CA . THR A 1 346 ? -20.960 -5.524 20.126 1.00 87.25 346 THR A CA 1
ATOM 2637 C C . THR A 1 346 ? -20.272 -4.573 21.101 1.00 87.25 346 THR A C 1
ATOM 2639 O O . THR A 1 346 ? -19.238 -4.929 21.665 1.00 87.25 346 THR A O 1
ATOM 2642 N N . GLY A 1 347 ? -20.825 -3.375 21.304 1.00 87.81 347 GLY A N 1
ATOM 2643 C CA . GLY A 1 347 ? -20.175 -2.287 22.031 1.00 87.81 347 GLY A CA 1
ATOM 2644 C C . GLY A 1 347 ? -19.006 -1.654 21.267 1.00 87.81 347 GLY A C 1
ATOM 2645 O O . GLY A 1 347 ? -18.208 -0.940 21.870 1.00 87.81 347 GLY A O 1
ATOM 2646 N N . ILE A 1 348 ? -18.864 -1.929 19.967 1.00 88.25 348 ILE A N 1
ATOM 2647 C CA . ILE A 1 348 ? -17.772 -1.412 19.135 1.00 88.25 348 ILE A CA 1
ATOM 2648 C C . ILE A 1 348 ? -18.231 -0.111 18.463 1.00 88.25 348 ILE A C 1
ATOM 2650 O O . ILE A 1 348 ? -19.296 -0.111 17.851 1.00 88.25 348 ILE A O 1
ATOM 2654 N N . PRO A 1 349 ? -17.462 0.990 18.537 1.00 90.81 349 PRO A N 1
ATOM 2655 C CA . PRO A 1 349 ? -17.804 2.228 17.841 1.00 90.81 349 PRO A CA 1
ATOM 2656 C C . PRO A 1 349 ? -17.684 2.074 16.310 1.00 90.81 349 PRO A C 1
ATOM 2658 O O . PRO A 1 349 ? -16.898 1.251 15.831 1.00 90.81 349 PRO A O 1
ATOM 2661 N N . PRO A 1 350 ? -18.418 2.871 15.512 1.00 92.56 350 PRO A N 1
ATOM 2662 C CA . PRO A 1 350 ? -18.398 2.768 14.046 1.00 92.56 350 PRO A CA 1
ATOM 2663 C C . PRO A 1 350 ? -17.065 3.188 13.410 1.00 92.56 350 PRO A C 1
ATOM 2665 O O . PRO A 1 350 ? -16.773 2.828 12.266 1.00 92.56 350 PRO A O 1
ATOM 2668 N N . VAL A 1 351 ? -16.246 3.944 14.143 1.00 91.19 351 VAL A N 1
ATOM 2669 C CA . VAL A 1 351 ? -14.867 4.271 13.785 1.00 91.19 351 VAL A CA 1
ATOM 2670 C C . VAL A 1 351 ? -13.944 3.666 14.836 1.00 91.19 351 VAL A C 1
ATOM 2672 O O . VAL A 1 351 ? -14.064 3.971 16.017 1.00 91.19 351 VAL A O 1
ATOM 2675 N N . VAL A 1 352 ? -12.997 2.834 14.408 1.00 86.56 352 VAL A N 1
ATOM 2676 C CA . VAL A 1 352 ? -12.077 2.118 15.299 1.00 86.56 352 VAL A CA 1
ATOM 2677 C C . VAL A 1 352 ? -10.645 2.560 15.038 1.00 86.56 352 VAL A C 1
ATOM 2679 O O . VAL A 1 352 ? -10.113 2.357 13.947 1.00 86.56 352 VAL A O 1
ATOM 2682 N N . TYR A 1 353 ? -9.992 3.141 16.044 1.00 81.19 353 TYR A N 1
ATOM 2683 C CA . TYR A 1 353 ? -8.591 3.540 15.942 1.00 81.19 353 TYR A CA 1
ATOM 2684 C C . TYR A 1 353 ? -7.647 2.399 16.313 1.00 81.19 353 TYR A C 1
ATOM 2686 O O . TYR A 1 353 ? -7.596 1.988 17.464 1.00 81.19 353 TYR A O 1
ATOM 2694 N N . LEU A 1 354 ? -6.842 1.941 15.357 1.00 75.00 354 LEU A N 1
ATOM 2695 C CA . LEU A 1 354 ? -5.919 0.812 15.529 1.00 75.00 354 LEU A CA 1
ATOM 2696 C C . LEU A 1 354 ? -4.478 1.243 15.851 1.00 75.00 354 LEU A C 1
ATOM 2698 O O . LEU A 1 354 ? -3.571 0.413 15.880 1.00 75.00 354 LEU A O 1
ATOM 2702 N N . GLY A 1 355 ? -4.256 2.536 16.102 1.00 71.00 355 GLY A N 1
ATOM 2703 C CA . GLY A 1 355 ? -2.969 3.088 16.517 1.00 71.00 355 GLY A CA 1
ATOM 2704 C C . GLY A 1 355 ? -2.208 3.828 15.415 1.00 71.00 355 GLY A C 1
ATOM 2705 O O . GLY A 1 355 ? -2.724 4.142 14.340 1.00 71.00 355 GLY A O 1
ATOM 2706 N N . ASN A 1 356 ? -0.949 4.156 15.705 1.00 69.88 356 ASN A N 1
ATOM 2707 C CA . ASN A 1 356 ? -0.099 4.939 14.809 1.00 69.88 356 ASN A CA 1
ATOM 2708 C C . ASN A 1 356 ? 0.393 4.131 13.586 1.00 69.88 356 ASN A C 1
ATOM 2710 O O . ASN A 1 356 ? 0.070 2.958 13.414 1.00 69.88 356 ASN A O 1
ATOM 2714 N N . CYS A 1 357 ? 1.210 4.752 12.728 1.00 72.94 357 CYS A N 1
ATOM 2715 C CA . CYS A 1 357 ? 1.690 4.124 11.491 1.00 72.94 357 CYS A CA 1
ATOM 2716 C C . CYS A 1 357 ? 2.495 2.819 11.693 1.00 72.94 357 CYS A C 1
ATOM 2718 O O . CYS A 1 357 ? 2.654 2.060 10.745 1.00 72.94 357 CYS A O 1
ATOM 2720 N N . LEU A 1 358 ? 2.997 2.518 12.898 1.00 70.38 358 LEU A N 1
ATOM 2721 C CA . LEU A 1 358 ? 3.661 1.234 13.185 1.00 70.38 358 LEU A CA 1
ATOM 2722 C C . LEU A 1 358 ? 2.670 0.088 13.420 1.00 70.38 358 LEU A C 1
ATOM 2724 O O . LEU A 1 358 ? 3.063 -1.073 13.396 1.00 70.38 358 LEU A O 1
ATOM 2728 N N . LYS A 1 359 ? 1.386 0.386 13.626 1.00 74.94 359 LYS A N 1
ATOM 2729 C CA . LYS A 1 359 ? 0.328 -0.622 13.755 1.00 74.94 359 LYS A CA 1
ATOM 2730 C C . LYS A 1 359 ? -0.337 -0.942 12.406 1.00 74.94 359 LYS A C 1
ATOM 2732 O O . LYS A 1 359 ? -1.229 -1.775 12.347 1.00 74.94 359 LYS A O 1
ATOM 2737 N N . GLU A 1 360 ? 0.125 -0.372 11.290 1.00 82.12 360 GLU A N 1
ATOM 2738 C CA . GLU A 1 360 ? -0.428 -0.654 9.951 1.00 82.12 360 GLU A CA 1
ATOM 2739 C C . GLU A 1 360 ? -0.233 -2.127 9.532 1.00 82.12 360 GLU A C 1
ATOM 2741 O O . GLU A 1 360 ? -1.118 -2.722 8.920 1.00 82.12 360 GLU A O 1
ATOM 2746 N N . GLY A 1 361 ? 0.866 -2.765 9.957 1.00 83.94 361 GLY A N 1
ATOM 2747 C CA . GLY A 1 361 ? 1.055 -4.214 9.810 1.00 83.94 361 GLY A CA 1
ATOM 2748 C C . GLY A 1 361 ? 0.059 -5.051 10.633 1.00 83.94 361 GLY A C 1
ATOM 2749 O O . GLY A 1 361 ? -0.300 -6.153 10.217 1.00 83.94 361 GLY A O 1
ATOM 2750 N N . ALA A 1 362 ? -0.446 -4.514 11.754 1.00 78.25 362 ALA A N 1
ATOM 2751 C CA . ALA A 1 362 ? -1.506 -5.135 12.558 1.00 78.25 362 ALA A CA 1
ATOM 2752 C C . ALA A 1 362 ? -2.798 -5.265 11.763 1.00 78.25 362 ALA A C 1
ATOM 2754 O O . ALA A 1 362 ? -3.466 -6.292 11.826 1.00 78.25 362 ALA A O 1
ATOM 2755 N N . VAL A 1 363 ? -3.135 -4.218 11.007 1.00 88.69 363 VAL A N 1
ATOM 2756 C CA . VAL A 1 363 ? -4.359 -4.176 10.208 1.00 88.69 363 VAL A CA 1
ATOM 2757 C C . VAL A 1 363 ? -4.322 -5.269 9.146 1.00 88.69 363 VAL A C 1
ATOM 2759 O O . VAL A 1 363 ? -5.289 -6.003 8.992 1.00 88.69 363 VAL A O 1
ATOM 2762 N N . ILE A 1 364 ? -3.183 -5.455 8.473 1.00 93.25 364 ILE A N 1
ATOM 2763 C CA . ILE A 1 364 ? -3.016 -6.526 7.478 1.00 93.25 364 ILE A CA 1
ATOM 2764 C C . ILE A 1 364 ? -3.156 -7.911 8.126 1.00 93.25 364 ILE A C 1
ATOM 2766 O O . ILE A 1 364 ? -3.868 -8.760 7.592 1.00 93.25 364 ILE A O 1
ATOM 2770 N N . LYS A 1 365 ? -2.542 -8.129 9.297 1.00 89.56 365 LYS A N 1
ATOM 2771 C CA . LYS A 1 365 ? -2.685 -9.384 10.054 1.00 89.56 365 LYS A CA 1
ATOM 2772 C C . LYS A 1 365 ? -4.140 -9.642 10.461 1.00 89.56 365 LYS A C 1
ATOM 2774 O O . LYS A 1 365 ? -4.634 -10.746 10.268 1.00 89.56 365 LYS A O 1
ATOM 2779 N N . LEU A 1 366 ? -4.843 -8.624 10.956 1.00 88.94 366 LEU A N 1
ATOM 2780 C CA . LEU A 1 366 ? -6.265 -8.702 11.300 1.00 88.94 366 LEU A CA 1
ATOM 2781 C C . LEU A 1 366 ? -7.124 -9.074 10.082 1.00 88.94 366 LEU A C 1
ATOM 2783 O O . LEU A 1 366 ? -8.017 -9.908 10.192 1.00 88.94 366 LEU A O 1
ATOM 2787 N N . LEU A 1 367 ? -6.853 -8.481 8.916 1.00 92.00 367 LEU A N 1
ATOM 2788 C CA . LEU A 1 367 ? -7.564 -8.796 7.673 1.00 92.00 367 LEU A CA 1
ATOM 2789 C C . LEU A 1 367 ? -7.277 -10.223 7.183 1.00 92.00 367 LEU A C 1
ATOM 2791 O O . LEU A 1 367 ? -8.185 -10.887 6.689 1.00 92.00 367 LEU A O 1
ATOM 2795 N N . ASN A 1 368 ? -6.048 -10.718 7.354 1.00 92.06 368 ASN A N 1
ATOM 2796 C CA . ASN A 1 368 ? -5.721 -12.123 7.110 1.00 92.06 368 ASN A CA 1
ATOM 2797 C C . ASN A 1 368 ? -6.528 -13.053 8.032 1.00 92.06 368 ASN A C 1
ATOM 2799 O O . ASN A 1 368 ? -7.199 -13.970 7.565 1.00 92.06 368 ASN A O 1
ATOM 2803 N N . GLU A 1 369 ? -6.525 -12.785 9.338 1.00 90.06 369 GLU A N 1
ATOM 2804 C CA . GLU A 1 369 ? -7.283 -13.581 10.309 1.00 90.06 369 GLU A CA 1
ATOM 2805 C C . GLU A 1 369 ? -8.794 -13.544 10.027 1.00 90.06 369 GLU A C 1
ATOM 2807 O O . GLU A 1 369 ? -9.471 -14.565 10.148 1.00 90.06 369 GLU A O 1
ATOM 2812 N N . LEU A 1 370 ? -9.322 -12.394 9.595 1.00 89.31 370 LEU A N 1
ATOM 2813 C CA . LEU A 1 370 ? -10.704 -12.242 9.140 1.00 89.31 370 LEU A CA 1
ATOM 2814 C C . LEU A 1 370 ? -10.994 -13.089 7.895 1.00 89.31 370 LEU A C 1
ATOM 2816 O O . LEU A 1 370 ? -12.008 -13.782 7.865 1.00 89.31 370 LEU A O 1
ATOM 2820 N N . SER A 1 371 ? -10.107 -13.075 6.895 1.00 88.94 371 SER A N 1
ATOM 2821 C CA . SER A 1 371 ? -10.228 -13.927 5.703 1.00 88.94 371 SER A CA 1
ATOM 2822 C C . SER A 1 371 ? -10.311 -15.409 6.082 1.00 88.94 371 SER A C 1
ATOM 2824 O O . SER A 1 371 ? -11.203 -16.126 5.619 1.00 88.94 371 SER A O 1
ATOM 2826 N N . GLY A 1 372 ? -9.436 -15.851 6.993 1.00 86.94 372 GLY A N 1
ATOM 2827 C CA . GLY A 1 372 ? -9.434 -17.215 7.520 1.00 86.94 372 GLY A CA 1
ATOM 2828 C C . GLY A 1 372 ? -10.717 -17.557 8.280 1.00 86.94 372 GLY A C 1
ATOM 2829 O O . GLY A 1 372 ? -11.349 -18.572 7.995 1.00 86.94 372 GLY A O 1
ATOM 2830 N N . ALA A 1 373 ? -11.159 -16.689 9.196 1.00 85.19 373 ALA A N 1
ATOM 2831 C CA . ALA A 1 373 ? -12.402 -16.882 9.946 1.00 85.19 373 ALA A CA 1
ATOM 2832 C C . ALA A 1 373 ? -13.632 -16.944 9.024 1.00 85.19 373 ALA A C 1
ATOM 2834 O O . ALA A 1 373 ? -14.560 -17.725 9.265 1.00 85.19 373 ALA A O 1
ATOM 2835 N N . ALA A 1 374 ? -13.643 -16.139 7.960 1.00 83.94 374 ALA A N 1
ATOM 2836 C CA . ALA A 1 374 ? -14.703 -16.108 6.961 1.00 83.94 374 ALA A CA 1
ATOM 2837 C C . ALA A 1 374 ? -14.660 -17.284 5.969 1.00 83.94 374 ALA A C 1
ATOM 2839 O O . ALA A 1 374 ? -15.650 -17.508 5.280 1.00 83.94 374 ALA A O 1
ATOM 2840 N N . GLY A 1 375 ? -13.565 -18.051 5.920 1.00 81.81 375 GLY A N 1
ATOM 2841 C CA . GLY A 1 375 ? -13.388 -19.150 4.966 1.00 81.81 375 GLY A CA 1
ATOM 2842 C C . GLY A 1 375 ? -13.173 -18.677 3.524 1.00 81.81 375 GLY A C 1
ATOM 2843 O O . GLY A 1 375 ? -13.501 -19.400 2.591 1.00 81.81 375 GLY A O 1
ATOM 2844 N N . ILE A 1 376 ? -12.661 -17.456 3.341 1.00 77.94 376 ILE A N 1
ATOM 2845 C CA . ILE A 1 376 ? -12.561 -16.766 2.043 1.00 77.94 376 ILE A CA 1
ATOM 28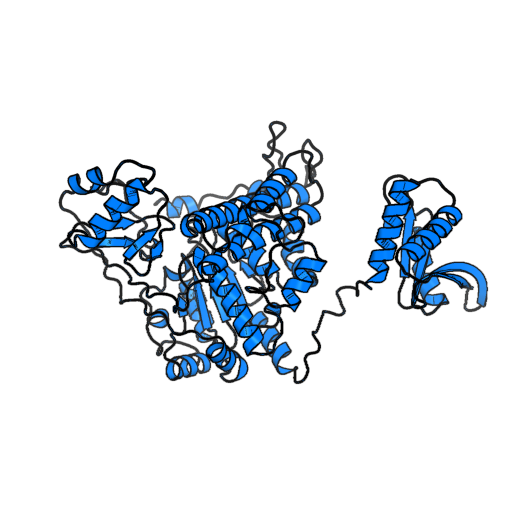46 C C . ILE A 1 376 ? -11.175 -16.957 1.380 1.00 77.94 376 ILE A C 1
ATOM 2848 O O . ILE A 1 376 ? -10.984 -16.650 0.201 1.00 77.94 376 ILE A O 1
ATOM 2852 N N . GLY A 1 377 ? -10.209 -17.525 2.105 1.00 76.69 377 GLY A N 1
ATOM 2853 C CA . GLY A 1 377 ? -8.872 -17.853 1.602 1.00 76.69 377 GLY A CA 1
ATOM 2854 C C . GLY A 1 377 ? -7.957 -16.634 1.530 1.00 76.69 377 GLY A C 1
ATOM 2855 O O . GLY A 1 377 ? -6.981 -16.563 2.260 1.00 76.69 377 GLY A O 1
ATOM 2856 N N . ASP A 1 378 ? -8.294 -15.610 0.745 1.00 86.25 378 ASP A N 1
ATOM 2857 C CA . ASP A 1 378 ? -7.418 -14.455 0.501 1.00 86.25 378 ASP A CA 1
ATOM 2858 C C . ASP A 1 378 ? -8.051 -13.096 0.862 1.00 86.25 378 ASP A C 1
ATOM 2860 O O . ASP A 1 378 ? -9.248 -12.874 0.675 1.00 86.25 378 ASP A O 1
ATOM 2864 N N . ILE A 1 379 ? -7.223 -12.146 1.323 1.00 92.69 379 ILE A N 1
ATOM 2865 C CA . ILE A 1 379 ? -7.656 -10.785 1.700 1.00 92.69 379 ILE A CA 1
ATOM 2866 C C . ILE A 1 379 ? -8.341 -10.069 0.528 1.00 92.69 379 ILE A C 1
ATOM 2868 O O . ILE A 1 379 ? -9.296 -9.325 0.743 1.00 92.69 379 ILE A O 1
ATOM 2872 N N . SER A 1 380 ? -7.900 -10.307 -0.712 1.00 90.75 380 SER A N 1
ATOM 2873 C CA . SER A 1 380 ? -8.464 -9.650 -1.897 1.00 90.75 380 SER A CA 1
ATOM 2874 C C . SER A 1 380 ? -9.930 -9.981 -2.142 1.00 90.75 380 SER A C 1
ATOM 2876 O O . SER A 1 380 ? -10.614 -9.229 -2.834 1.00 90.75 380 SER A O 1
ATOM 2878 N N . SER A 1 381 ? -10.449 -11.059 -1.567 1.00 86.25 381 SER A N 1
ATOM 2879 C CA . SER A 1 381 ? -11.857 -11.421 -1.696 1.00 86.25 381 SER A CA 1
ATOM 2880 C C . SER A 1 381 ? -12.745 -10.711 -0.667 1.00 86.25 381 SER A C 1
ATOM 2882 O O . SER A 1 381 ? -13.957 -10.654 -0.856 1.00 86.25 381 SER A O 1
ATOM 2884 N N . LEU A 1 382 ? -12.175 -10.115 0.387 1.00 90.75 382 LEU A N 1
ATOM 2885 C CA . LEU A 1 382 ? -12.937 -9.354 1.377 1.00 90.75 382 LEU A CA 1
ATOM 2886 C C . LEU A 1 382 ? -13.479 -8.035 0.786 1.00 90.75 382 LEU A C 1
ATOM 2888 O O . LEU A 1 382 ? -12.817 -7.404 -0.047 1.00 90.75 382 LEU A O 1
ATOM 2892 N N . PRO A 1 383 ? -14.647 -7.544 1.250 1.00 92.62 383 PRO A N 1
ATOM 2893 C CA . PRO A 1 383 ? -15.146 -6.213 0.923 1.00 92.62 383 PRO A CA 1
ATOM 2894 C C . PRO A 1 383 ? -14.386 -5.172 1.760 1.00 92.62 383 PRO A C 1
ATOM 2896 O O . PRO A 1 383 ? -14.919 -4.575 2.697 1.00 92.62 383 PRO A O 1
ATOM 2899 N N . VAL A 1 384 ? -13.102 -5.004 1.444 1.00 95.31 384 VAL A N 1
ATOM 2900 C CA . VAL A 1 384 ? -12.162 -4.125 2.143 1.00 95.31 384 VAL A CA 1
ATOM 2901 C C . VAL A 1 384 ? -11.437 -3.234 1.136 1.00 95.31 384 VAL A C 1
ATOM 2903 O O . VAL A 1 384 ? -11.079 -3.672 0.039 1.00 95.31 384 VAL A O 1
ATOM 2906 N N . SER A 1 385 ? -11.177 -1.985 1.522 1.00 97.56 385 SER A N 1
ATOM 2907 C CA . SER A 1 385 ? -10.286 -1.077 0.792 1.00 97.56 385 SER A CA 1
ATOM 2908 C C . SER A 1 385 ? -9.489 -0.208 1.755 1.00 97.56 385 SER A C 1
ATOM 2910 O O . SER A 1 385 ? -9.996 0.193 2.802 1.00 97.56 385 SER A O 1
ATOM 2912 N N . LEU A 1 386 ? -8.270 0.151 1.361 1.00 98.25 386 LEU A N 1
ATOM 2913 C CA . LEU A 1 386 ? -7.525 1.253 1.968 1.00 98.25 386 LEU A CA 1
ATOM 2914 C C . LEU A 1 386 ? -7.911 2.562 1.271 1.00 98.25 386 LEU A C 1
ATOM 2916 O O . LEU A 1 386 ? -8.009 2.603 0.045 1.00 98.25 386 LEU A O 1
ATOM 2920 N N . ILE A 1 387 ? -8.096 3.639 2.027 1.00 97.00 387 ILE A N 1
ATOM 2921 C CA . ILE A 1 387 ? -8.189 5.000 1.498 1.00 97.00 387 ILE A CA 1
ATOM 2922 C C . ILE A 1 387 ? -7.090 5.850 2.127 1.00 97.00 387 ILE A C 1
ATOM 2924 O O . ILE A 1 387 ? -6.929 5.878 3.348 1.00 97.00 387 ILE A O 1
ATOM 2928 N N . LEU A 1 388 ? -6.367 6.575 1.273 1.00 94.25 388 LEU A N 1
ATOM 2929 C CA . LEU A 1 388 ? -5.444 7.647 1.626 1.00 94.25 388 LEU A CA 1
ATOM 2930 C C . LEU A 1 388 ? -6.077 8.990 1.220 1.00 94.25 388 LEU A C 1
ATOM 2932 O O . LEU A 1 388 ? -5.913 9.420 0.073 1.00 94.25 388 LEU A O 1
ATOM 2936 N N . PRO A 1 389 ? -6.809 9.673 2.125 1.00 89.19 389 PRO A N 1
ATOM 2937 C CA . PRO A 1 389 ? -7.450 10.961 1.831 1.00 89.19 389 PRO A CA 1
ATOM 2938 C C . PRO A 1 389 ? -6.423 12.028 1.462 1.00 89.19 389 PRO A C 1
ATOM 2940 O O . PRO A 1 389 ? -6.625 12.865 0.591 1.00 89.19 389 PRO A O 1
ATOM 2943 N N . SER A 1 390 ? -5.274 11.959 2.119 1.00 86.56 390 SER A N 1
ATOM 2944 C CA . SER A 1 390 ? -4.105 12.729 1.761 1.00 86.56 390 SER A CA 1
ATOM 2945 C C . SER A 1 390 ? -2.858 12.001 2.229 1.00 86.56 390 SER A C 1
ATOM 2947 O O . SER A 1 390 ? -2.851 11.329 3.264 1.00 86.56 390 SER A O 1
ATOM 2949 N N . TRP A 1 391 ? -1.773 12.164 1.485 1.00 87.56 391 TRP A N 1
ATOM 2950 C CA . TRP A 1 391 ? -0.453 11.739 1.924 1.00 87.56 391 TRP A CA 1
ATOM 2951 C C . TRP A 1 391 ? 0.533 12.904 1.852 1.00 87.56 391 TRP A C 1
ATOM 2953 O O . TRP A 1 391 ? 0.308 13.921 1.189 1.00 87.56 391 TRP A O 1
ATOM 2963 N N . ARG A 1 392 ? 1.618 12.760 2.608 1.00 82.56 392 ARG A N 1
ATOM 2964 C CA . ARG A 1 392 ? 2.719 13.730 2.662 1.00 82.56 392 ARG A CA 1
ATOM 2965 C C . ARG A 1 392 ? 4.064 13.031 2.774 1.00 82.56 392 ARG A C 1
ATOM 2967 O O . ARG A 1 392 ? 5.038 13.507 2.205 1.00 82.56 392 ARG A O 1
ATOM 2974 N N . SER A 1 393 ? 4.119 11.942 3.536 1.00 84.81 393 SER A N 1
ATOM 2975 C CA . SER A 1 393 ? 5.340 11.177 3.755 1.00 84.81 393 SER A CA 1
ATOM 2976 C C . SER A 1 393 ? 5.434 10.001 2.794 1.00 84.81 393 SER A C 1
ATOM 2978 O O . SER A 1 393 ? 4.446 9.332 2.496 1.00 84.81 393 SER A O 1
ATOM 2980 N N . GLU A 1 394 ? 6.663 9.683 2.410 1.00 91.06 394 GLU A N 1
ATOM 298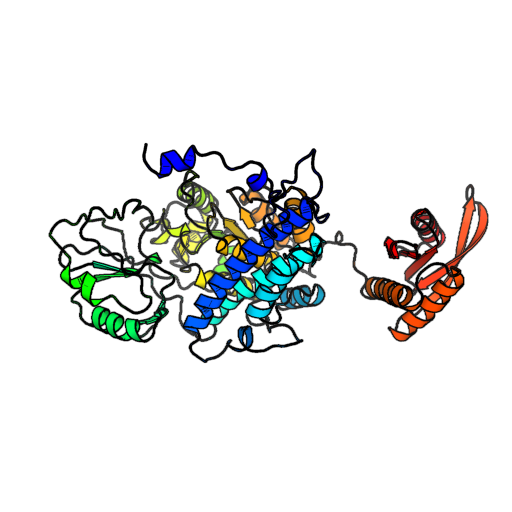1 C CA . GLU A 1 394 ? 7.047 8.479 1.689 1.00 91.06 394 GLU A CA 1
ATOM 2982 C C . GLU A 1 394 ? 6.597 7.180 2.383 1.00 91.06 394 GLU A C 1
ATOM 2984 O O . GLU A 1 394 ? 6.408 6.162 1.716 1.00 91.06 394 GLU A O 1
ATOM 2989 N N . ARG A 1 395 ? 6.333 7.198 3.702 1.00 87.00 395 ARG A N 1
ATOM 2990 C CA . ARG A 1 395 ? 5.721 6.052 4.399 1.00 87.00 395 ARG A CA 1
ATOM 2991 C C . ARG A 1 395 ? 4.379 5.653 3.797 1.00 87.00 395 ARG A C 1
ATOM 2993 O O . ARG A 1 395 ? 4.128 4.465 3.646 1.00 87.00 395 ARG A O 1
ATOM 3000 N N . ASN A 1 396 ? 3.545 6.618 3.403 1.00 91.81 396 ASN A N 1
ATOM 3001 C CA . ASN A 1 396 ? 2.247 6.307 2.802 1.00 91.81 396 ASN A CA 1
ATOM 3002 C C . ASN A 1 396 ? 2.388 5.680 1.412 1.00 91.81 396 ASN A C 1
ATOM 3004 O O . ASN A 1 396 ? 1.544 4.877 1.033 1.00 91.81 396 ASN A O 1
ATOM 3008 N N . ILE A 1 397 ? 3.458 6.002 0.677 1.00 95.94 397 ILE A N 1
ATOM 3009 C CA . ILE A 1 397 ? 3.774 5.333 -0.590 1.00 95.94 397 ILE A CA 1
ATOM 3010 C C . ILE A 1 397 ? 4.150 3.874 -0.331 1.00 95.94 397 ILE A C 1
ATOM 3012 O O . ILE A 1 397 ? 3.645 2.983 -1.007 1.00 95.94 397 ILE A O 1
ATOM 3016 N N . SER A 1 398 ? 4.970 3.617 0.693 1.00 95.50 398 SER A N 1
ATOM 3017 C CA . SER A 1 398 ? 5.287 2.244 1.090 1.00 95.50 398 SER A CA 1
ATOM 3018 C C . SER A 1 398 ? 4.052 1.477 1.569 1.00 95.50 398 SER A C 1
ATOM 3020 O O . SER A 1 398 ? 3.898 0.312 1.219 1.00 95.50 398 SER A O 1
ATOM 3022 N N . LEU A 1 399 ? 3.160 2.120 2.329 1.00 96.00 399 LEU A N 1
ATOM 3023 C CA . LEU A 1 399 ? 1.888 1.531 2.749 1.00 96.00 399 LEU A CA 1
ATOM 3024 C C . LEU A 1 399 ? 1.009 1.174 1.548 1.00 96.00 399 LEU A C 1
ATOM 3026 O O . LEU A 1 399 ? 0.532 0.049 1.466 1.00 96.00 399 LEU A O 1
ATOM 3030 N N . LEU A 1 400 ? 0.823 2.110 0.613 1.00 97.62 400 LEU A N 1
ATOM 3031 C CA . LEU A 1 400 ? 0.030 1.912 -0.600 1.00 97.62 400 LEU A CA 1
ATOM 3032 C C . LEU A 1 400 ? 0.499 0.675 -1.366 1.00 97.62 400 LEU A C 1
ATOM 3034 O O . LEU A 1 400 ? -0.296 -0.211 -1.666 1.00 97.62 400 LEU A O 1
ATOM 3038 N N . LEU A 1 401 ? 1.797 0.601 -1.659 1.00 98.44 401 LEU A N 1
ATOM 3039 C CA . LEU A 1 401 ? 2.372 -0.480 -2.458 1.00 98.44 401 LEU A CA 1
ATOM 3040 C C . LEU A 1 401 ? 2.371 -1.817 -1.701 1.00 98.44 401 LEU A C 1
ATOM 3042 O O . LEU A 1 401 ? 2.103 -2.862 -2.292 1.00 98.44 401 LEU A O 1
ATOM 3046 N N . GLY A 1 402 ? 2.622 -1.789 -0.388 1.00 97.69 402 GLY A N 1
ATOM 3047 C CA . GLY A 1 402 ? 2.540 -2.973 0.467 1.00 97.69 402 GLY A CA 1
ATOM 3048 C C . GLY A 1 402 ? 1.111 -3.514 0.589 1.00 97.69 402 GLY A C 1
ATOM 3049 O O . GLY A 1 402 ? 0.911 -4.723 0.510 1.00 97.69 402 GLY A O 1
ATOM 3050 N N . ALA A 1 403 ? 0.111 -2.638 0.714 1.00 98.19 403 ALA A N 1
ATOM 3051 C CA . ALA A 1 403 ? -1.302 -3.012 0.747 1.00 98.19 403 ALA A CA 1
ATOM 3052 C C . ALA A 1 403 ? -1.745 -3.651 -0.581 1.00 98.19 403 ALA A C 1
ATOM 3054 O O . ALA A 1 403 ? -2.346 -4.726 -0.562 1.00 98.19 403 ALA A O 1
ATOM 3055 N N . ILE A 1 404 ? -1.348 -3.061 -1.717 1.00 98.50 404 ILE A N 1
ATOM 3056 C CA . ILE A 1 404 ? -1.559 -3.626 -3.060 1.00 98.50 404 ILE A CA 1
ATOM 3057 C C . ILE A 1 404 ? -0.994 -5.051 -3.154 1.00 98.50 404 ILE A C 1
ATOM 3059 O O . ILE A 1 404 ? -1.706 -5.970 -3.558 1.00 98.50 404 ILE A O 1
ATOM 3063 N N . ALA A 1 405 ? 0.247 -5.270 -2.705 1.00 97.81 405 ALA A N 1
ATOM 3064 C CA . ALA A 1 405 ? 0.864 -6.600 -2.683 1.00 97.81 405 ALA A CA 1
ATOM 3065 C C . ALA A 1 405 ? 0.092 -7.619 -1.831 1.00 97.81 405 ALA A C 1
ATOM 3067 O O . ALA A 1 405 ? 0.029 -8.800 -2.180 1.00 97.81 405 ALA A O 1
ATOM 3068 N N . CYS A 1 406 ? -0.529 -7.163 -0.742 1.00 97.31 406 CYS A N 1
ATOM 3069 C CA . CYS A 1 406 ? -1.354 -7.988 0.139 1.00 97.31 406 CYS A CA 1
ATOM 3070 C C . CYS A 1 406 ? -2.771 -8.244 -0.408 1.00 97.31 406 CYS A C 1
ATOM 3072 O O . CYS A 1 406 ? -3.570 -8.875 0.279 1.00 97.31 406 CYS A O 1
ATOM 3074 N N . GLY A 1 407 ? -3.099 -7.771 -1.616 1.00 95.50 407 GLY A N 1
ATOM 3075 C CA . GLY A 1 407 ? -4.423 -7.930 -2.223 1.00 95.50 407 GLY A CA 1
ATOM 3076 C C . GLY A 1 407 ? -5.442 -6.868 -1.803 1.00 95.50 407 GLY A C 1
ATOM 3077 O O . GLY A 1 407 ? -6.627 -7.017 -2.083 1.00 95.50 407 GLY A O 1
ATOM 3078 N N . ILE A 1 408 ? -5.014 -5.793 -1.138 1.00 98.31 408 ILE A N 1
ATOM 3079 C CA . ILE A 1 408 ? -5.889 -4.700 -0.705 1.00 98.31 408 ILE A CA 1
ATOM 3080 C C . ILE A 1 408 ? -5.857 -3.604 -1.769 1.00 98.31 408 ILE A C 1
ATOM 3082 O O . ILE A 1 408 ? -4.804 -3.027 -2.041 1.00 98.31 408 ILE A O 1
ATOM 3086 N N . SER A 1 409 ? -7.010 -3.285 -2.359 1.00 98.19 409 SER A N 1
ATOM 3087 C CA . SER A 1 409 ? -7.105 -2.137 -3.268 1.00 98.19 409 SER A CA 1
ATOM 3088 C C . SER A 1 409 ? -7.075 -0.821 -2.495 1.00 98.19 409 SER A C 1
ATOM 3090 O O . SER A 1 409 ? -7.576 -0.723 -1.370 1.00 98.19 409 SER A O 1
ATOM 3092 N N . VAL A 1 410 ? -6.460 0.192 -3.097 1.00 98.44 410 VAL A N 1
ATOM 3093 C CA . VAL A 1 410 ? -6.144 1.465 -2.452 1.00 98.44 410 VAL A CA 1
ATOM 3094 C C . VAL A 1 410 ? -6.746 2.608 -3.250 1.00 98.44 410 VAL A C 1
ATOM 3096 O O . VAL A 1 410 ? -6.449 2.750 -4.428 1.00 98.44 410 VAL A O 1
ATOM 3099 N N . GLN A 1 411 ? -7.537 3.469 -2.615 1.00 96.31 411 GLN A N 1
ATOM 3100 C CA . GLN A 1 411 ? -7.936 4.750 -3.194 1.00 96.31 411 GLN A CA 1
ATOM 3101 C C . GLN A 1 411 ? -7.056 5.865 -2.637 1.00 96.31 411 GLN A C 1
ATOM 3103 O O . GLN A 1 411 ? -6.903 5.995 -1.423 1.00 96.31 411 GLN A O 1
ATOM 3108 N N . VAL A 1 412 ? -6.510 6.712 -3.505 1.00 94.31 412 VAL A N 1
ATOM 3109 C CA . VAL A 1 412 ? -5.757 7.902 -3.091 1.00 94.31 412 VAL A CA 1
ATOM 3110 C C . VAL A 1 412 ? -6.517 9.132 -3.560 1.00 94.31 412 VAL A C 1
ATOM 3112 O O . VAL A 1 412 ? -6.806 9.258 -4.744 1.00 94.31 412 VAL A O 1
ATOM 3115 N N . LYS A 1 413 ? -6.864 10.036 -2.639 1.00 89.06 413 LYS A N 1
ATOM 3116 C CA . LYS A 1 413 ? -7.609 11.269 -2.963 1.00 89.06 413 LYS A CA 1
ATOM 3117 C C . LYS A 1 413 ? -6.698 12.470 -3.249 1.00 89.06 413 LYS A C 1
ATOM 3119 O O . LYS A 1 413 ? -7.171 13.537 -3.616 1.00 89.06 413 LYS A O 1
ATOM 3124 N N . SER A 1 414 ? -5.386 12.299 -3.096 1.00 86.75 414 SER A N 1
ATOM 3125 C CA . SER A 1 414 ? -4.371 13.307 -3.405 1.00 86.75 414 SER A CA 1
ATOM 3126 C C . SER A 1 414 ? -3.434 12.843 -4.516 1.00 86.75 414 SER A C 1
ATOM 3128 O O . SER A 1 414 ? -3.121 11.659 -4.600 1.00 86.75 414 SER A O 1
ATOM 3130 N N . HIS A 1 415 ? -2.905 13.788 -5.291 1.00 88.06 415 HIS A N 1
ATOM 3131 C CA . HIS A 1 415 ? -2.023 13.505 -6.426 1.00 88.06 415 HIS A CA 1
ATOM 3132 C C . HIS A 1 415 ? -0.828 12.592 -6.088 1.00 88.06 415 HIS A C 1
ATOM 3134 O O . HIS A 1 415 ? -0.181 12.749 -5.046 1.00 88.06 415 HIS A O 1
ATOM 3140 N N . LEU A 1 416 ? -0.504 11.675 -7.003 1.00 92.94 416 LEU A N 1
ATOM 3141 C CA . LEU A 1 416 ? 0.716 10.865 -6.993 1.00 92.94 416 LEU A CA 1
ATOM 3142 C C . LEU A 1 416 ? 1.644 11.355 -8.117 1.00 92.94 416 LEU A C 1
ATOM 3144 O O . LEU A 1 416 ? 1.196 11.403 -9.260 1.00 92.94 416 LEU A O 1
ATOM 3148 N N . PRO A 1 417 ? 2.921 11.693 -7.838 1.00 93.50 417 PRO A N 1
ATOM 3149 C CA . PRO A 1 417 ? 3.859 12.229 -8.827 1.00 93.50 417 PRO A CA 1
ATOM 3150 C C . PRO A 1 417 ? 4.409 11.127 -9.751 1.00 93.50 417 PRO A C 1
ATOM 3152 O O . PRO A 1 417 ? 5.607 10.840 -9.756 1.00 93.50 417 PRO A O 1
ATOM 3155 N N . ILE A 1 418 ? 3.513 10.476 -10.490 1.00 95.62 418 ILE A N 1
ATOM 3156 C CA . ILE A 1 418 ? 3.786 9.367 -11.404 1.00 95.62 418 ILE A CA 1
ATOM 3157 C C . ILE A 1 418 ? 3.131 9.641 -12.758 1.00 95.62 418 ILE A C 1
ATOM 3159 O O . ILE A 1 418 ? 2.069 10.259 -12.834 1.00 95.62 418 ILE A O 1
ATOM 3163 N N . ASN A 1 419 ? 3.754 9.162 -13.829 1.00 94.44 419 ASN A N 1
ATOM 3164 C CA . ASN A 1 419 ? 3.189 9.260 -15.171 1.00 94.44 419 ASN A CA 1
ATOM 3165 C C . ASN A 1 419 ? 2.066 8.225 -15.407 1.00 94.44 419 ASN A C 1
ATOM 3167 O O . ASN A 1 419 ? 1.812 7.343 -14.583 1.00 94.44 419 ASN A O 1
ATOM 3171 N N . SER A 1 420 ? 1.406 8.324 -16.563 1.00 93.25 420 SER A N 1
ATOM 3172 C CA . SER A 1 420 ? 0.285 7.456 -16.948 1.00 93.25 420 SER A CA 1
ATOM 3173 C C . SER A 1 420 ? 0.650 5.975 -17.066 1.00 93.25 420 SER A C 1
ATOM 3175 O O . SER A 1 420 ? -0.196 5.134 -16.793 1.00 93.25 420 SER A O 1
ATOM 3177 N N . GLU A 1 421 ? 1.884 5.641 -17.442 1.00 92.06 421 GLU A N 1
ATOM 3178 C CA . GLU A 1 421 ? 2.336 4.252 -17.591 1.00 92.06 421 GLU A CA 1
ATOM 3179 C C . GLU A 1 421 ? 2.500 3.573 -16.226 1.00 92.06 421 GLU A C 1
ATOM 3181 O O . GLU A 1 421 ? 1.888 2.538 -15.973 1.00 92.06 421 GLU A O 1
ATOM 3186 N N . VAL A 1 422 ? 3.214 4.217 -15.294 1.00 96.75 422 VAL A N 1
ATOM 3187 C CA . VAL A 1 422 ? 3.339 3.742 -13.905 1.00 96.75 422 VAL A CA 1
ATOM 3188 C C . VAL A 1 422 ? 1.973 3.689 -13.224 1.00 96.75 422 VAL A C 1
ATOM 3190 O O . VAL A 1 422 ? 1.668 2.737 -12.508 1.00 96.75 422 VAL A O 1
ATOM 3193 N N . ARG A 1 423 ? 1.118 4.690 -13.460 1.00 96.69 423 ARG A N 1
ATOM 3194 C CA . ARG A 1 423 ? -0.263 4.682 -12.969 1.00 96.69 423 ARG A CA 1
ATOM 3195 C C . ARG A 1 423 ? -1.057 3.511 -13.551 1.00 96.69 423 ARG A C 1
ATOM 3197 O O . ARG A 1 423 ? -1.698 2.794 -12.795 1.00 96.69 423 ARG A O 1
ATOM 3204 N N . GLY A 1 424 ? -0.970 3.281 -14.860 1.00 93.75 424 GLY A N 1
ATOM 3205 C CA . GLY A 1 424 ? -1.639 2.179 -15.547 1.00 93.75 424 GLY A CA 1
ATOM 3206 C C . GLY A 1 424 ? -1.203 0.808 -15.033 1.00 93.75 424 GLY A C 1
ATOM 3207 O O . GLY A 1 424 ? -2.054 -0.068 -14.883 1.00 93.75 424 GLY A O 1
ATOM 3208 N N . PHE A 1 425 ? 0.076 0.646 -14.685 1.00 93.31 425 PHE A N 1
ATOM 3209 C CA . PHE A 1 425 ? 0.585 -0.548 -14.011 1.00 93.31 425 PHE A CA 1
ATOM 3210 C C . PHE A 1 425 ? -0.068 -0.738 -12.633 1.00 93.31 425 PHE A C 1
ATOM 3212 O O . PHE A 1 425 ? -0.583 -1.813 -12.332 1.00 93.31 425 PHE A O 1
ATOM 3219 N N . LEU A 1 426 ? -0.099 0.314 -11.803 1.00 96.50 426 LEU A N 1
ATOM 3220 C CA . LEU A 1 426 ? -0.697 0.244 -10.466 1.00 96.50 426 LEU A CA 1
ATOM 3221 C C . LEU A 1 426 ? -2.217 0.040 -10.493 1.00 96.50 426 LEU A C 1
ATOM 3223 O O . LEU A 1 426 ? -2.740 -0.587 -9.577 1.00 96.50 426 LEU A O 1
ATOM 3227 N N . GLU A 1 427 ? -2.916 0.568 -11.499 1.00 93.44 427 GLU A N 1
ATOM 3228 C CA . GLU A 1 427 ? -4.375 0.475 -11.637 1.00 93.44 427 GLU A CA 1
ATOM 3229 C C . GLU A 1 427 ? -4.829 -0.838 -12.291 1.00 93.44 427 GLU A C 1
ATOM 3231 O O . GLU A 1 427 ? -5.810 -1.429 -11.847 1.00 93.44 427 GLU A O 1
ATOM 3236 N N . ASN A 1 428 ? -4.137 -1.313 -13.332 1.00 85.31 428 ASN A N 1
ATOM 3237 C CA . ASN A 1 428 ? -4.601 -2.446 -14.142 1.00 85.31 428 ASN A CA 1
ATOM 3238 C C . ASN A 1 428 ? -3.729 -3.691 -13.933 1.00 85.31 428 ASN A C 1
ATOM 3240 O O . ASN A 1 428 ? -4.240 -4.711 -13.474 1.00 85.31 428 ASN A O 1
ATOM 3244 N N . SER A 1 429 ? -2.414 -3.604 -14.167 1.00 84.75 429 SER A N 1
ATOM 3245 C CA . SER A 1 429 ? -1.516 -4.766 -14.054 1.00 84.75 429 SER A CA 1
ATOM 3246 C C . SER A 1 429 ? -1.500 -5.343 -12.636 1.00 84.75 429 SER A C 1
ATOM 3248 O O . SER A 1 429 ? -1.602 -6.553 -12.451 1.00 84.75 429 SER A O 1
ATOM 3250 N N . CYS A 1 430 ? -1.457 -4.493 -11.605 1.00 84.75 430 CYS A N 1
ATOM 3251 C CA . CYS A 1 430 ? -1.572 -4.949 -10.219 1.00 84.75 430 CYS A CA 1
ATOM 3252 C C . CYS A 1 430 ? -2.928 -5.611 -9.928 1.00 84.75 430 CYS A C 1
ATOM 3254 O O . CYS A 1 430 ? -2.971 -6.589 -9.186 1.00 84.75 430 CYS A O 1
ATOM 3256 N N . ASN A 1 431 ? -4.029 -5.138 -10.523 1.00 86.44 431 ASN A N 1
ATOM 3257 C CA . ASN A 1 431 ? -5.342 -5.757 -10.320 1.00 86.44 431 ASN A CA 1
ATOM 3258 C C . ASN A 1 431 ? -5.371 -7.175 -10.895 1.00 86.44 431 ASN A C 1
ATOM 3260 O O . ASN A 1 431 ? -5.910 -8.076 -10.267 1.00 86.44 431 ASN A O 1
ATOM 3264 N N . GLU A 1 432 ? -4.763 -7.379 -12.059 1.00 73.12 432 GLU A N 1
ATOM 3265 C CA . GLU A 1 432 ? -4.675 -8.688 -12.708 1.00 73.12 432 GLU A CA 1
ATOM 3266 C C . GLU A 1 432 ? -3.747 -9.643 -11.946 1.00 73.12 432 GLU A C 1
ATOM 3268 O O . GLU A 1 432 ? -4.104 -10.791 -11.694 1.00 73.12 432 GLU A O 1
ATOM 3273 N N . ILE A 1 433 ? -2.577 -9.158 -11.528 1.00 79.06 433 ILE A N 1
ATOM 3274 C CA . ILE A 1 433 ? -1.508 -9.993 -10.966 1.00 79.06 433 ILE A CA 1
ATOM 3275 C C . ILE A 1 433 ? -1.686 -10.226 -9.459 1.00 79.06 433 ILE A C 1
ATOM 3277 O O . ILE A 1 433 ? -1.441 -11.321 -8.954 1.00 79.06 433 ILE A O 1
ATOM 3281 N N . LEU A 1 434 ? -2.070 -9.185 -8.719 1.00 83.31 434 LEU A N 1
ATOM 3282 C CA . LEU A 1 434 ? -2.104 -9.169 -7.255 1.00 83.31 434 LEU A CA 1
ATOM 3283 C C . LEU A 1 434 ? -3.528 -9.103 -6.699 1.00 83.31 434 LEU A C 1
ATOM 3285 O O . LEU A 1 434 ? -3.699 -9.296 -5.496 1.00 83.31 434 LEU A O 1
ATOM 3289 N N . LEU A 1 435 ? -4.551 -8.827 -7.514 1.00 85.69 435 LEU A N 1
ATOM 3290 C CA . LEU A 1 435 ? -5.946 -8.626 -7.077 1.00 85.69 435 LEU A CA 1
ATOM 3291 C C . LEU A 1 435 ? -6.148 -7.468 -6.072 1.00 85.69 435 LEU A C 1
ATOM 3293 O O . LEU A 1 435 ? -7.267 -7.219 -5.620 1.00 85.69 435 LEU A O 1
ATOM 3297 N N . GLY A 1 436 ? -5.074 -6.740 -5.756 1.00 92.81 436 GLY A N 1
ATOM 3298 C CA . GLY A 1 436 ? -5.050 -5.437 -5.105 1.00 92.81 436 GLY A CA 1
ATOM 3299 C C . GLY A 1 436 ? -4.430 -4.437 -6.074 1.00 92.81 436 GLY A C 1
ATOM 3300 O O . GLY A 1 436 ? -3.512 -4.779 -6.813 1.00 92.81 436 GLY A O 1
ATOM 3301 N N . HIS A 1 437 ? -4.954 -3.217 -6.123 1.00 97.00 437 HIS A N 1
ATOM 3302 C CA . HIS A 1 437 ? -4.532 -2.206 -7.096 1.00 97.00 437 HIS A CA 1
ATOM 3303 C C . HIS A 1 437 ? -4.865 -0.792 -6.629 1.00 97.00 437 HIS A C 1
ATOM 3305 O O . HIS A 1 437 ? -5.611 -0.597 -5.668 1.00 97.00 437 HIS A O 1
ATOM 3311 N N . LEU A 1 438 ? -4.320 0.202 -7.324 1.00 98.06 438 LEU A N 1
ATOM 3312 C CA . LEU A 1 438 ? -4.755 1.584 -7.196 1.00 98.06 438 LEU A CA 1
ATOM 3313 C C . LEU A 1 438 ? -6.142 1.721 -7.838 1.00 98.06 438 LEU A C 1
ATOM 3315 O O . LEU A 1 438 ? -6.303 1.487 -9.031 1.00 98.06 438 LEU A O 1
ATOM 3319 N N . LEU A 1 439 ? -7.151 2.090 -7.056 1.00 96.25 439 LEU A N 1
ATOM 3320 C CA . LEU A 1 439 ? -8.477 2.393 -7.583 1.00 96.25 439 LEU A CA 1
ATOM 3321 C C . LEU A 1 439 ? -8.416 3.688 -8.394 1.00 96.25 439 LEU A C 1
ATOM 3323 O O . LEU A 1 439 ? -7.849 4.684 -7.936 1.00 96.25 439 LEU A O 1
ATOM 3327 N N . LYS A 1 440 ? -9.046 3.676 -9.573 1.00 90.25 440 LYS A N 1
ATOM 3328 C CA . LYS A 1 440 ? -9.188 4.872 -10.409 1.00 90.25 440 LYS A CA 1
ATOM 3329 C C . LYS A 1 440 ? -9.970 5.953 -9.663 1.00 90.25 440 LYS A C 1
ATOM 3331 O O . LYS A 1 440 ? -10.816 5.665 -8.813 1.00 90.25 440 LYS A O 1
ATOM 3336 N N . GLU A 1 441 ? -9.661 7.209 -9.965 1.00 84.44 441 GLU A N 1
ATOM 3337 C CA . GLU A 1 441 ? -10.176 8.368 -9.223 1.00 84.44 441 GLU A CA 1
ATOM 3338 C C . GLU A 1 441 ? -11.707 8.504 -9.309 1.00 84.44 441 GLU A C 1
ATOM 3340 O O . GLU A 1 441 ? -12.335 8.973 -8.360 1.00 84.44 441 GLU A O 1
ATOM 3345 N N . ASP A 1 442 ? -12.302 8.035 -10.404 1.00 84.56 442 ASP A N 1
ATOM 3346 C CA . ASP A 1 442 ? -13.738 8.033 -10.692 1.00 84.56 442 ASP A CA 1
ATOM 3347 C C . ASP A 1 442 ? -14.508 6.866 -10.049 1.00 84.56 442 ASP A C 1
ATOM 3349 O O . ASP A 1 442 ? -15.739 6.884 -10.010 1.00 84.56 442 ASP A O 1
ATOM 3353 N N . VAL A 1 443 ? -13.815 5.861 -9.505 1.00 87.12 443 VAL A N 1
ATOM 3354 C CA . VAL A 1 443 ? -14.462 4.699 -8.884 1.00 87.12 443 VAL A CA 1
ATOM 3355 C C . VAL A 1 443 ? -15.039 5.072 -7.518 1.00 87.12 443 VAL A C 1
ATOM 3357 O O . VAL A 1 443 ? -14.323 5.463 -6.587 1.00 87.12 443 VAL A O 1
ATOM 3360 N N . SER A 1 444 ? -16.352 4.881 -7.367 1.00 92.62 444 SER A N 1
ATOM 3361 C CA . SER A 1 444 ? -17.028 4.990 -6.074 1.00 92.62 444 SER A CA 1
ATOM 3362 C C . SER A 1 444 ? -16.605 3.850 -5.151 1.00 92.62 444 SER A C 1
ATOM 3364 O O . SER A 1 444 ? -16.682 2.672 -5.509 1.00 92.62 444 SER A O 1
ATOM 3366 N N . ILE A 1 445 ? -16.204 4.194 -3.924 1.00 92.38 445 ILE A N 1
ATOM 3367 C CA . ILE A 1 445 ? -15.850 3.190 -2.918 1.00 92.38 445 ILE A CA 1
ATOM 3368 C C . ILE A 1 445 ? -17.046 2.297 -2.568 1.00 92.38 445 ILE A C 1
ATOM 3370 O O . ILE A 1 445 ? -16.883 1.093 -2.393 1.00 92.38 445 ILE A O 1
ATOM 3374 N N . LEU A 1 446 ? -18.255 2.865 -2.531 1.00 90.38 446 LEU A N 1
ATOM 3375 C CA . LEU A 1 446 ? -19.481 2.120 -2.248 1.00 90.38 446 LEU A CA 1
ATOM 3376 C C . LEU A 1 446 ? -19.728 1.059 -3.323 1.00 90.38 446 LEU A C 1
ATOM 3378 O O . LEU A 1 446 ? -20.008 -0.096 -3.012 1.00 90.38 446 LEU A O 1
ATOM 3382 N N . GLU A 1 447 ? -19.572 1.441 -4.590 1.00 88.88 447 GLU A N 1
ATOM 3383 C CA . GLU A 1 447 ? -19.735 0.528 -5.719 1.00 88.88 447 GLU A CA 1
ATOM 3384 C C . GLU A 1 447 ? -18.673 -0.577 -5.708 1.00 88.88 447 GLU A C 1
ATOM 3386 O O . GLU A 1 447 ? -18.997 -1.749 -5.899 1.00 88.88 447 GLU A O 1
ATOM 3391 N N . TYR A 1 448 ? -17.414 -0.229 -5.426 1.00 90.88 448 TYR A N 1
ATOM 3392 C CA . TYR A 1 448 ? -16.334 -1.205 -5.295 1.00 90.88 448 TYR A CA 1
ATOM 3393 C C . TYR A 1 448 ? -16.629 -2.246 -4.202 1.00 90.88 448 TYR A C 1
ATOM 3395 O O . TYR A 1 448 ? -16.510 -3.450 -4.448 1.00 90.88 448 TYR A O 1
ATOM 3403 N N . LEU A 1 449 ? -17.054 -1.801 -3.014 1.00 90.19 449 LEU A N 1
ATOM 3404 C CA . LEU A 1 449 ? -17.392 -2.695 -1.904 1.00 90.19 449 LEU A CA 1
ATOM 3405 C C . LEU A 1 449 ? -18.607 -3.569 -2.235 1.00 90.19 449 LEU A C 1
ATOM 3407 O O . LEU A 1 449 ? -18.555 -4.777 -2.009 1.00 90.19 449 LEU A O 1
ATOM 3411 N N . ASN A 1 450 ? -19.656 -3.006 -2.841 1.00 85.62 450 ASN A N 1
ATOM 3412 C CA . ASN A 1 450 ? -20.834 -3.771 -3.263 1.00 85.62 450 ASN A CA 1
ATOM 3413 C C . ASN A 1 450 ? -20.467 -4.871 -4.268 1.00 85.62 450 ASN A C 1
ATOM 3415 O O . ASN A 1 450 ? -20.848 -6.022 -4.072 1.00 85.62 450 ASN A O 1
ATOM 3419 N N . ARG A 1 451 ? -19.631 -4.572 -5.271 1.00 85.75 451 ARG A N 1
ATOM 3420 C CA . ARG A 1 451 ? -19.139 -5.584 -6.225 1.00 85.75 451 ARG A CA 1
ATOM 3421 C C . ARG A 1 451 ? -18.356 -6.705 -5.533 1.00 85.75 451 ARG A C 1
ATOM 3423 O O . ARG A 1 451 ? -18.466 -7.864 -5.931 1.00 85.75 451 ARG A O 1
ATOM 3430 N N . LYS A 1 452 ? -17.561 -6.396 -4.499 1.00 87.38 452 LYS A N 1
ATOM 3431 C CA . LYS A 1 452 ? -16.877 -7.423 -3.686 1.00 87.38 452 LYS A CA 1
ATOM 3432 C C . LYS A 1 452 ? -17.885 -8.283 -2.913 1.00 87.38 452 LYS A C 1
ATOM 3434 O O . LYS A 1 452 ? -17.762 -9.503 -2.934 1.00 87.38 452 LYS A O 1
ATOM 3439 N N . ARG A 1 453 ? -18.914 -7.681 -2.302 1.00 82.31 453 ARG A N 1
ATOM 3440 C CA . ARG A 1 453 ? -19.985 -8.417 -1.598 1.00 82.31 453 ARG A CA 1
ATOM 3441 C C . ARG A 1 453 ? -20.794 -9.328 -2.512 1.00 82.31 453 ARG A C 1
ATOM 3443 O O . ARG A 1 453 ? -21.100 -10.451 -2.125 1.00 82.31 453 ARG A O 1
ATOM 3450 N N . GLU A 1 454 ? -21.161 -8.857 -3.700 1.00 78.56 454 GLU A N 1
ATOM 3451 C CA . GLU A 1 454 ? -21.923 -9.644 -4.677 1.00 78.56 454 GLU A CA 1
ATOM 3452 C C . GLU A 1 454 ? -21.154 -10.908 -5.064 1.00 78.56 454 GLU A C 1
ATOM 3454 O O . GLU A 1 454 ? -21.707 -12.006 -5.039 1.00 78.56 454 GLU A O 1
ATOM 3459 N N . ARG A 1 455 ? -19.845 -10.774 -5.309 1.00 76.69 455 ARG A N 1
ATOM 3460 C CA . ARG A 1 455 ? -18.959 -11.915 -5.584 1.00 76.69 455 ARG A CA 1
ATOM 3461 C C . ARG A 1 455 ? -18.894 -12.908 -4.422 1.00 76.69 455 ARG A C 1
ATOM 3463 O O . ARG A 1 455 ? -18.849 -14.107 -4.672 1.00 76.69 455 ARG A O 1
ATOM 3470 N N . LEU A 1 456 ? -18.936 -12.431 -3.176 1.00 73.56 456 LEU A N 1
ATOM 3471 C CA . LEU A 1 456 ? -19.009 -13.297 -1.994 1.00 73.56 456 LEU A CA 1
ATOM 3472 C C . LEU A 1 456 ? -20.381 -13.974 -1.843 1.00 73.56 456 LEU A C 1
ATOM 3474 O O . LEU A 1 456 ? -20.453 -15.155 -1.515 1.00 73.56 456 LEU A O 1
ATOM 3478 N N . SER A 1 457 ? -21.473 -13.263 -2.121 1.00 60.12 457 SER A N 1
ATOM 3479 C CA . SER A 1 457 ? -22.846 -13.772 -1.951 1.00 60.12 457 SER A CA 1
ATOM 3480 C C . SER A 1 457 ? -23.225 -14.834 -2.990 1.00 60.12 457 SER A C 1
ATOM 3482 O O . SER A 1 457 ? -24.060 -15.694 -2.727 1.00 60.12 457 SER A O 1
ATOM 3484 N N . LEU A 1 458 ? -22.585 -14.814 -4.161 1.00 42.41 458 LEU A N 1
ATOM 3485 C CA . LEU A 1 458 ? -22.744 -15.822 -5.214 1.00 42.41 458 LEU A CA 1
ATOM 3486 C C . LEU A 1 458 ? -21.968 -17.128 -4.933 1.00 42.41 458 LEU A C 1
ATOM 3488 O O . LEU A 1 458 ? -22.034 -18.060 -5.733 1.00 42.41 458 LEU A O 1
ATOM 3492 N N . SER A 1 459 ? -21.246 -17.227 -3.809 1.00 38.12 459 SER A N 1
ATOM 3493 C CA . SER A 1 459 ? -20.322 -18.331 -3.521 1.00 38.12 459 SER A CA 1
ATOM 3494 C C . SER A 1 459 ? -20.817 -19.297 -2.431 1.00 38.12 459 SER A C 1
ATOM 3496 O O . SER A 1 459 ? -20.408 -19.250 -1.278 1.00 38.12 459 SER A O 1
ATOM 3498 N N . SER A 1 460 ? -21.668 -20.256 -2.804 1.00 28.97 460 SER A N 1
ATOM 3499 C CA . SER A 1 460 ? -21.860 -21.495 -2.014 1.00 28.97 460 SER A CA 1
ATOM 3500 C C . SER A 1 460 ? -20.727 -22.516 -2.233 1.00 28.97 460 SER A C 1
ATOM 3502 O O . SER A 1 460 ? -20.666 -23.551 -1.573 1.00 28.97 460 SER A O 1
ATOM 3504 N N . SER A 1 461 ? -19.797 -22.200 -3.134 1.00 30.34 461 SER A N 1
ATOM 3505 C CA . SER A 1 461 ? -18.613 -22.986 -3.462 1.00 30.34 461 SER A CA 1
ATOM 3506 C C . SER A 1 461 ? -17.607 -22.084 -4.183 1.00 30.34 461 SER A C 1
ATOM 3508 O O . SER A 1 461 ? -17.697 -21.906 -5.396 1.00 30.34 461 SER A O 1
ATOM 3510 N N . LEU A 1 462 ? -16.659 -21.483 -3.464 1.00 35.03 462 LEU A N 1
ATOM 3511 C CA . LEU A 1 462 ? -15.505 -20.846 -4.102 1.00 35.03 462 LEU A CA 1
ATOM 3512 C C . LEU A 1 462 ? -14.373 -21.874 -4.195 1.00 35.03 462 LEU A C 1
ATOM 3514 O O . LEU A 1 462 ? -13.533 -21.994 -3.309 1.00 35.03 462 LEU A O 1
ATOM 3518 N N . ASN A 1 463 ? -14.344 -22.577 -5.329 1.00 27.88 463 ASN A N 1
ATOM 3519 C CA . ASN A 1 463 ? -13.078 -22.697 -6.041 1.00 27.88 463 ASN A CA 1
ATOM 3520 C C . ASN A 1 463 ? -12.647 -21.270 -6.368 1.00 27.88 463 ASN A C 1
ATOM 3522 O O . ASN A 1 463 ? -13.420 -20.524 -6.964 1.00 27.88 463 ASN A O 1
ATOM 3526 N N . ILE A 1 464 ? -11.454 -20.897 -5.916 1.00 28.73 464 ILE A N 1
ATOM 3527 C CA . ILE A 1 464 ? -10.804 -19.608 -6.147 1.00 28.73 464 ILE A CA 1
ATOM 3528 C C . ILE A 1 464 ? -11.102 -19.134 -7.579 1.00 28.73 464 ILE A C 1
ATOM 3530 O O . ILE A 1 464 ? -10.627 -19.736 -8.539 1.00 28.73 464 ILE A O 1
ATOM 3534 N N . TYR A 1 465 ? -11.876 -18.054 -7.729 1.00 28.33 465 TYR A N 1
ATOM 3535 C CA . TYR A 1 465 ? -11.948 -17.331 -8.997 1.00 28.33 465 TYR A CA 1
ATOM 3536 C C . TYR A 1 465 ? -10.619 -16.590 -9.174 1.00 28.33 465 TYR A C 1
ATOM 3538 O O . TYR A 1 465 ? -10.455 -15.441 -8.763 1.00 28.33 465 TYR A O 1
ATOM 3546 N N . VAL A 1 466 ? -9.642 -17.299 -9.735 1.00 29.98 466 VAL A N 1
ATOM 3547 C CA . VAL A 1 466 ? -8.533 -16.691 -10.467 1.00 29.98 466 VAL A CA 1
ATOM 3548 C C . VAL A 1 466 ? -9.162 -16.153 -11.755 1.00 29.98 466 VAL A C 1
ATOM 3550 O O . VAL A 1 466 ? -9.860 -16.916 -12.421 1.00 29.98 466 VAL A O 1
ATOM 3553 N N . PRO A 1 467 ? -9.010 -14.866 -12.105 1.00 24.09 467 PRO A N 1
ATOM 3554 C CA . PRO A 1 467 ? -9.586 -14.342 -13.334 1.00 24.09 467 PRO A CA 1
ATOM 3555 C C . PRO A 1 467 ? -9.137 -15.190 -14.531 1.00 24.09 467 PRO A C 1
ATOM 3557 O O . PRO A 1 467 ? -7.942 -15.257 -14.805 1.00 24.09 467 PRO A O 1
ATOM 3560 N N . GLU A 1 468 ? -10.080 -15.745 -15.297 1.00 27.42 468 GLU A N 1
ATOM 3561 C CA . GLU A 1 468 ? -9.832 -16.359 -16.620 1.00 27.42 468 GLU A CA 1
ATOM 3562 C C . GLU A 1 468 ? -9.341 -15.336 -17.673 1.00 27.42 468 GLU A C 1
ATOM 3564 O O . GLU A 1 468 ? -9.252 -15.629 -18.862 1.00 27.42 468 GLU A O 1
ATOM 3569 N N . THR A 1 469 ? -8.996 -14.117 -17.252 1.00 24.50 469 THR A N 1
ATOM 3570 C CA . THR A 1 469 ? -8.417 -13.060 -18.088 1.00 24.50 469 THR A CA 1
ATOM 3571 C C . THR A 1 469 ? -6.995 -12.670 -17.704 1.00 24.50 469 THR A C 1
ATOM 3573 O O . THR A 1 469 ? -6.398 -11.856 -18.401 1.00 24.50 469 THR A O 1
ATOM 3576 N N . VAL A 1 470 ? -6.402 -13.279 -16.674 1.00 29.45 470 VAL A N 1
ATOM 3577 C CA . VAL A 1 470 ? -4.955 -13.504 -16.733 1.00 29.45 470 VAL A CA 1
ATOM 3578 C C . VAL A 1 470 ? -4.836 -14.722 -17.622 1.00 29.45 470 VAL A C 1
ATOM 3580 O O . VAL A 1 470 ? -5.340 -15.779 -17.247 1.00 29.45 470 VAL A O 1
ATOM 3583 N N . ALA A 1 471 ? -4.268 -14.566 -18.821 1.00 26.11 471 ALA A N 1
ATOM 3584 C CA . ALA A 1 471 ? -3.909 -15.709 -19.648 1.00 26.11 471 ALA A CA 1
ATOM 3585 C C . ALA A 1 471 ? -3.303 -16.755 -18.717 1.00 26.11 471 ALA A C 1
ATOM 3587 O O . ALA A 1 471 ? -2.319 -16.447 -18.042 1.00 26.11 471 ALA A O 1
ATOM 3588 N N . ILE A 1 472 ? -3.971 -17.907 -18.602 1.00 28.77 472 ILE A N 1
ATOM 3589 C CA . ILE A 1 472 ? -3.518 -19.048 -17.818 1.00 28.77 472 ILE A CA 1
ATOM 3590 C C . ILE A 1 472 ? -2.050 -19.208 -18.194 1.00 28.77 472 ILE A C 1
ATOM 3592 O O . ILE A 1 472 ? -1.721 -19.565 -19.325 1.00 28.77 472 ILE A O 1
ATOM 3596 N N . HIS A 1 473 ? -1.160 -18.800 -17.292 1.00 36.22 473 HIS A N 1
ATOM 3597 C CA . HIS A 1 473 ? 0.245 -19.117 -17.407 1.00 36.22 473 HIS A CA 1
ATOM 3598 C C . HIS A 1 473 ? 0.279 -20.608 -17.110 1.00 36.22 473 HIS A C 1
ATOM 3600 O O . HIS A 1 473 ? 0.342 -21.034 -15.960 1.00 36.22 473 HIS A O 1
ATOM 3606 N N . ASP A 1 474 ? 0.073 -21.385 -18.173 1.00 49.69 474 ASP A N 1
ATOM 3607 C CA . ASP A 1 474 ? 0.335 -22.807 -18.200 1.00 49.69 474 ASP A CA 1
ATOM 3608 C C . ASP A 1 474 ? 1.756 -22.981 -17.678 1.00 49.69 474 ASP A C 1
ATOM 3610 O O . ASP A 1 474 ? 2.704 -22.463 -18.270 1.00 49.69 474 ASP A O 1
ATOM 3614 N N . ASP A 1 475 ? 1.885 -23.657 -16.539 1.00 59.50 475 ASP A N 1
ATOM 3615 C CA . ASP A 1 475 ? 3.118 -23.795 -15.750 1.00 59.50 475 ASP A CA 1
ATOM 3616 C C . ASP A 1 475 ? 4.314 -24.245 -16.625 1.00 59.50 475 ASP A C 1
ATOM 3618 O O . ASP A 1 475 ? 5.473 -23.865 -16.435 1.00 59.50 475 ASP A O 1
ATOM 3622 N N . TYR A 1 476 ? 4.023 -24.987 -17.697 1.00 72.12 476 TYR A N 1
ATOM 3623 C CA . TYR A 1 476 ? 5.022 -25.417 -18.664 1.00 72.12 476 TYR A CA 1
ATOM 3624 C C . TYR A 1 476 ? 5.273 -24.427 -19.821 1.00 72.12 476 TYR A C 1
ATOM 3626 O O . TYR A 1 476 ? 6.357 -24.451 -20.393 1.00 72.12 476 TYR A O 1
ATOM 3634 N N . MET A 1 477 ? 4.360 -23.519 -20.179 1.00 78.06 477 MET A N 1
ATOM 3635 C CA . MET A 1 477 ? 4.579 -22.530 -21.252 1.00 78.06 477 MET A CA 1
ATOM 3636 C C . MET A 1 477 ? 5.563 -21.428 -20.840 1.00 78.06 477 MET A C 1
ATOM 3638 O O . MET A 1 477 ? 6.313 -20.919 -21.679 1.00 78.06 477 MET A O 1
ATOM 3642 N N . ASP A 1 478 ? 5.624 -21.095 -19.548 1.00 72.38 478 ASP A N 1
ATOM 3643 C CA . ASP A 1 478 ? 6.734 -20.321 -18.974 1.00 72.38 478 ASP A CA 1
ATOM 3644 C C . ASP A 1 478 ? 8.046 -21.101 -19.026 1.00 72.38 478 ASP A C 1
ATOM 3646 O O . ASP A 1 478 ? 9.087 -20.547 -19.377 1.00 72.38 478 ASP A O 1
ATOM 3650 N N . THR A 1 479 ? 7.988 -22.405 -18.762 1.00 75.25 479 THR A N 1
ATOM 3651 C CA . THR A 1 479 ? 9.144 -23.300 -18.859 1.00 75.25 479 THR A CA 1
ATOM 3652 C C . THR A 1 479 ? 9.664 -23.387 -20.303 1.00 75.25 479 THR A C 1
ATOM 3654 O O . THR A 1 479 ? 10.872 -23.317 -20.524 1.00 75.25 479 THR A O 1
ATOM 3657 N N . VAL A 1 480 ? 8.783 -23.420 -21.311 1.00 83.25 480 VAL A N 1
ATOM 3658 C CA . VAL A 1 480 ? 9.164 -23.376 -22.734 1.00 83.25 480 VAL A CA 1
ATOM 3659 C C . VAL A 1 480 ? 9.761 -22.011 -23.106 1.00 83.25 480 VAL A C 1
ATOM 3661 O O . VAL A 1 480 ? 10.735 -21.947 -23.858 1.00 83.25 480 VAL A O 1
ATOM 3664 N N . ALA A 1 481 ? 9.235 -20.911 -22.559 1.00 77.31 481 ALA A N 1
ATOM 3665 C CA . ALA A 1 481 ? 9.814 -19.583 -22.757 1.00 77.31 481 ALA A CA 1
ATOM 3666 C C . ALA A 1 481 ? 11.213 -19.469 -22.121 1.00 77.31 481 ALA A C 1
ATOM 3668 O O . ALA A 1 481 ? 12.151 -18.994 -22.763 1.00 77.31 481 ALA A O 1
ATOM 3669 N N . ALA A 1 482 ? 11.382 -19.964 -20.892 1.00 64.62 482 ALA A N 1
ATOM 3670 C CA . ALA A 1 482 ? 12.665 -20.019 -20.196 1.00 64.62 482 ALA A CA 1
ATOM 3671 C C . ALA A 1 482 ? 13.686 -20.891 -20.947 1.00 64.62 482 ALA A C 1
ATOM 3673 O O . ALA A 1 482 ? 14.844 -20.493 -21.091 1.00 64.62 482 ALA A O 1
ATOM 3674 N N . ALA A 1 483 ? 13.244 -22.025 -21.501 1.00 77.94 483 ALA A N 1
ATOM 3675 C CA . ALA A 1 483 ? 14.052 -22.874 -22.370 1.00 77.94 483 ALA A CA 1
ATOM 3676 C C . ALA A 1 483 ? 14.548 -22.101 -23.604 1.00 77.94 483 ALA A C 1
ATOM 3678 O O . ALA A 1 483 ? 15.734 -22.134 -23.933 1.00 77.94 483 ALA A O 1
ATOM 3679 N N . ALA A 1 484 ? 13.674 -21.320 -24.244 1.00 80.75 484 ALA A N 1
ATOM 3680 C CA . ALA A 1 484 ? 14.047 -20.477 -25.378 1.00 80.75 484 ALA A CA 1
ATOM 3681 C C . ALA A 1 484 ? 15.083 -19.398 -25.003 1.00 80.75 484 ALA A C 1
ATOM 3683 O O . ALA A 1 484 ? 16.025 -19.165 -25.764 1.00 80.75 484 ALA A O 1
ATOM 3684 N N . PHE A 1 485 ? 14.965 -18.781 -23.820 1.00 69.81 485 PHE A N 1
ATOM 3685 C CA . PHE A 1 485 ? 15.972 -17.846 -23.300 1.00 69.81 485 PHE A CA 1
ATOM 3686 C C . PHE A 1 485 ? 17.314 -18.525 -23.012 1.00 69.81 485 PHE A C 1
ATOM 3688 O O . PHE A 1 485 ? 18.361 -17.959 -23.330 1.00 69.81 485 PHE A O 1
ATOM 3695 N N . SER A 1 486 ? 17.295 -19.735 -22.449 1.00 67.81 486 SER A N 1
ATOM 3696 C CA . SER A 1 486 ? 18.497 -20.539 -22.202 1.00 67.81 486 SER A CA 1
ATOM 3697 C C . SER A 1 486 ? 19.237 -20.837 -23.511 1.00 67.81 486 SER A C 1
ATOM 3699 O O . SER A 1 486 ? 20.432 -20.562 -23.630 1.00 67.81 486 SER A O 1
ATOM 3701 N N . ILE A 1 487 ? 18.494 -21.265 -24.536 1.00 79.56 487 ILE A N 1
ATOM 3702 C CA . ILE A 1 487 ? 19.011 -21.549 -25.880 1.00 79.56 487 ILE A CA 1
ATOM 3703 C C . ILE A 1 487 ? 19.570 -20.294 -26.546 1.00 79.56 487 ILE A C 1
ATOM 3705 O O . ILE A 1 487 ? 20.646 -20.346 -27.134 1.00 79.56 487 ILE A O 1
ATOM 3709 N N . TYR A 1 488 ? 18.868 -19.161 -26.458 1.00 78.19 488 TYR A N 1
ATOM 3710 C CA . TYR A 1 488 ? 19.343 -17.905 -27.039 1.00 78.19 488 TYR A CA 1
ATOM 3711 C C . TYR A 1 488 ? 20.632 -17.413 -26.372 1.00 78.19 488 TYR A C 1
ATOM 3713 O O . TYR A 1 488 ? 21.527 -16.924 -27.055 1.00 78.19 488 TYR A O 1
ATOM 3721 N N . ARG A 1 489 ? 20.752 -17.576 -25.049 1.00 72.38 489 ARG A N 1
ATOM 3722 C CA . ARG A 1 489 ? 21.960 -17.223 -24.293 1.00 72.38 489 ARG A CA 1
ATOM 3723 C C . ARG A 1 489 ? 23.168 -18.071 -24.698 1.00 72.38 489 ARG A C 1
ATOM 3725 O O . ARG A 1 489 ? 24.265 -17.531 -24.763 1.00 72.38 489 ARG A O 1
ATOM 3732 N N . GLU A 1 490 ? 22.964 -19.360 -24.960 1.00 84.38 490 GLU A N 1
ATOM 3733 C CA . GLU A 1 490 ? 24.044 -20.293 -25.305 1.00 84.38 490 GLU A CA 1
ATOM 3734 C C . GLU A 1 490 ? 24.421 -20.238 -26.795 1.00 84.38 490 GLU A C 1
ATOM 3736 O O . GLU A 1 490 ? 25.596 -20.169 -27.147 1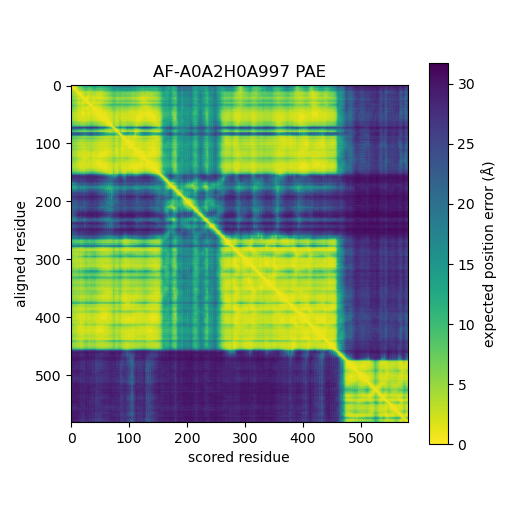.00 84.38 490 GLU A O 1
ATOM 3741 N N . LEU A 1 491 ? 23.427 -20.260 -27.689 1.00 84.06 491 LEU A N 1
ATOM 3742 C CA . LEU A 1 491 ? 23.641 -20.396 -29.135 1.00 84.06 491 LEU A CA 1
ATOM 3743 C C . LEU A 1 491 ? 23.620 -19.063 -29.895 1.00 84.06 491 LEU A C 1
ATOM 3745 O O . LEU A 1 491 ? 24.032 -19.018 -31.055 1.00 84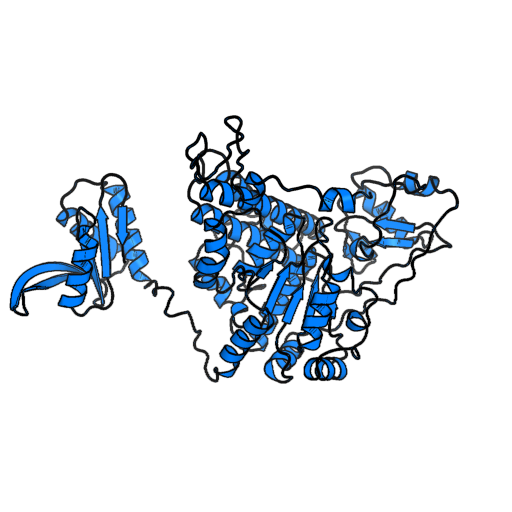.06 491 LEU A O 1
ATOM 3749 N N . GLY A 1 492 ? 23.126 -17.985 -29.281 1.00 76.31 492 GLY A N 1
ATOM 3750 C CA . GLY A 1 492 ? 22.940 -16.694 -29.943 1.00 76.31 492 GLY A CA 1
ATOM 3751 C C . GLY A 1 492 ? 21.925 -16.745 -31.093 1.00 76.31 492 GLY A C 1
ATOM 3752 O O . GLY A 1 492 ? 21.094 -17.651 -31.182 1.00 76.31 492 GLY A O 1
ATOM 3753 N N . HIS A 1 493 ? 21.985 -15.760 -31.993 1.00 82.12 493 HIS A N 1
ATOM 3754 C CA . HIS A 1 493 ? 21.151 -15.664 -33.201 1.00 82.12 493 HIS A CA 1
ATOM 3755 C C . HIS A 1 493 ? 21.917 -16.077 -34.474 1.00 82.12 493 HIS A C 1
ATOM 3757 O O . HIS A 1 493 ? 23.145 -16.105 -34.500 1.00 82.12 493 HIS A O 1
ATOM 3763 N N . GLY A 1 494 ? 21.195 -16.297 -35.579 1.00 79.31 494 GLY A N 1
ATOM 3764 C CA . GLY A 1 494 ? 21.784 -16.486 -36.915 1.00 79.31 494 GLY A CA 1
ATOM 3765 C C . GLY A 1 494 ? 21.923 -17.940 -37.378 1.00 79.31 494 GLY A C 1
ATOM 3766 O O . GLY A 1 494 ? 22.395 -18.177 -38.489 1.00 79.31 494 GLY A O 1
ATOM 3767 N N . LEU A 1 495 ? 21.476 -18.909 -36.576 1.00 86.31 495 LEU A N 1
ATOM 3768 C CA . LEU A 1 495 ? 21.420 -20.321 -36.963 1.00 86.31 495 LEU A CA 1
ATOM 3769 C C . LEU A 1 495 ? 20.124 -20.650 -37.726 1.00 86.31 495 LEU A C 1
ATOM 3771 O O . LEU A 1 495 ? 19.180 -19.856 -37.797 1.00 86.31 495 LEU A O 1
ATOM 3775 N N . SER A 1 496 ? 20.075 -21.837 -38.336 1.00 89.31 496 SER A N 1
ATOM 3776 C CA . SER A 1 496 ? 18.851 -22.317 -38.991 1.00 89.31 496 SER A CA 1
ATOM 3777 C C . SER A 1 496 ? 17.750 -22.608 -37.963 1.00 89.31 496 SER A C 1
ATOM 3779 O O . SER A 1 496 ? 18.033 -22.995 -36.830 1.00 89.31 496 SER A O 1
ATOM 3781 N N . MET A 1 497 ? 16.483 -22.450 -38.356 1.00 86.38 497 MET A N 1
ATOM 3782 C CA . MET A 1 497 ? 15.352 -22.682 -37.444 1.00 86.38 497 MET A CA 1
ATOM 3783 C C . MET A 1 497 ? 15.276 -24.138 -36.975 1.00 86.38 497 MET A C 1
ATOM 3785 O O . MET A 1 497 ? 14.887 -24.393 -35.840 1.00 86.38 497 MET A O 1
ATOM 3789 N N . ASP A 1 498 ? 15.747 -25.082 -37.792 1.00 87.38 498 ASP A N 1
ATOM 3790 C CA . ASP A 1 498 ? 15.844 -26.489 -37.403 1.00 87.38 498 ASP A CA 1
ATOM 3791 C C . ASP A 1 498 ? 16.843 -26.722 -36.267 1.00 87.38 498 ASP A C 1
ATOM 3793 O O . ASP A 1 498 ? 16.641 -27.620 -35.451 1.00 87.38 498 ASP A O 1
ATOM 3797 N N . VAL A 1 499 ? 17.906 -25.913 -36.177 1.00 88.69 499 VAL A N 1
ATOM 3798 C CA . VAL A 1 499 ? 18.858 -25.984 -35.058 1.00 88.69 499 VAL A CA 1
ATOM 3799 C C . VAL A 1 499 ? 18.187 -25.527 -33.768 1.00 88.69 499 VAL A C 1
ATOM 3801 O O . VAL A 1 499 ? 18.252 -26.250 -32.778 1.00 88.69 499 VAL A O 1
ATOM 3804 N N . TYR A 1 500 ? 17.476 -24.395 -33.782 1.00 89.88 500 TYR A N 1
ATOM 3805 C CA . TYR A 1 500 ? 16.739 -23.927 -32.603 1.00 89.88 500 TYR A CA 1
ATOM 3806 C C . TYR A 1 500 ? 15.614 -24.877 -32.201 1.00 89.88 500 TYR A C 1
ATOM 3808 O O . TYR A 1 500 ? 15.427 -25.133 -31.016 1.00 89.88 500 TYR A O 1
ATOM 3816 N N . ARG A 1 501 ? 14.907 -25.462 -33.173 1.00 90.94 501 ARG A N 1
ATOM 3817 C CA . ARG A 1 501 ? 13.871 -26.468 -32.918 1.00 90.94 501 ARG A CA 1
ATOM 3818 C C . ARG A 1 501 ? 14.450 -27.701 -32.225 1.00 90.94 501 ARG A C 1
ATOM 3820 O O . ARG A 1 501 ? 13.906 -28.144 -31.220 1.00 90.94 501 ARG A O 1
ATOM 3827 N N . LYS A 1 502 ? 15.583 -28.220 -32.710 1.00 92.38 502 LYS A N 1
ATOM 3828 C CA . LYS A 1 502 ? 16.282 -29.350 -32.075 1.00 92.38 502 LYS A CA 1
ATOM 3829 C C . LYS A 1 502 ? 16.818 -28.996 -30.687 1.00 92.38 502 LYS A C 1
ATOM 3831 O O . LYS A 1 502 ? 16.698 -29.812 -29.781 1.00 92.38 502 LYS A O 1
ATOM 3836 N N . ALA A 1 503 ? 17.370 -27.795 -30.513 1.00 89.50 503 ALA A N 1
ATOM 3837 C CA . ALA A 1 503 ? 17.829 -27.312 -29.213 1.00 89.50 503 ALA A CA 1
ATOM 3838 C C . ALA A 1 503 ? 16.670 -27.221 -28.209 1.00 89.50 503 ALA A C 1
ATOM 3840 O O . ALA A 1 503 ? 16.808 -27.669 -27.075 1.00 89.50 503 ALA A O 1
ATOM 3841 N N . LEU A 1 504 ? 15.503 -26.740 -28.650 1.00 90.00 504 LEU A N 1
ATOM 3842 C CA . LEU A 1 504 ? 14.310 -26.647 -27.815 1.00 90.00 504 LEU A CA 1
ATOM 3843 C C . LEU A 1 504 ? 13.819 -28.022 -27.367 1.00 90.00 504 LEU A C 1
ATOM 3845 O O . LEU A 1 504 ? 13.554 -28.203 -26.188 1.00 90.00 504 LEU A O 1
ATOM 3849 N N . VAL A 1 505 ? 13.800 -29.021 -28.251 1.00 93.06 505 VAL A N 1
ATOM 3850 C CA . VAL A 1 505 ? 13.465 -30.407 -27.870 1.00 93.06 505 VAL A CA 1
ATOM 3851 C C . VAL A 1 505 ? 14.402 -30.945 -26.780 1.00 93.06 505 VAL A C 1
ATOM 3853 O O . VAL A 1 505 ? 13.948 -31.613 -25.850 1.00 93.06 505 VAL A O 1
ATOM 3856 N N . VAL A 1 506 ? 15.706 -30.660 -26.873 1.00 89.00 506 VAL A N 1
ATOM 3857 C CA . VAL A 1 506 ? 16.688 -31.090 -25.864 1.00 89.00 506 VAL A CA 1
ATOM 3858 C C . VAL A 1 506 ? 16.436 -30.401 -24.523 1.00 89.00 506 VAL A C 1
ATOM 3860 O O . VAL A 1 506 ? 16.385 -31.083 -23.501 1.00 89.00 506 VAL A O 1
ATOM 3863 N N . GLU A 1 507 ? 16.248 -29.082 -24.531 1.00 82.88 507 GLU A N 1
ATOM 3864 C CA . GLU A 1 507 ? 16.043 -28.281 -23.320 1.00 82.88 507 GLU A CA 1
ATOM 3865 C C . GLU A 1 507 ? 14.729 -28.656 -22.616 1.00 82.88 507 GLU A C 1
ATOM 3867 O O . GLU A 1 507 ? 14.712 -28.912 -21.415 1.00 82.88 507 GLU A O 1
ATOM 3872 N N . LEU A 1 508 ? 13.635 -28.802 -23.372 1.00 86.31 508 LEU A N 1
ATOM 3873 C CA . LEU A 1 508 ? 12.333 -29.213 -22.837 1.00 86.31 508 LEU A CA 1
ATOM 3874 C C . LEU A 1 508 ? 12.390 -30.594 -22.183 1.00 86.31 508 LEU A C 1
ATOM 3876 O O . LEU A 1 508 ? 11.864 -30.779 -21.088 1.00 86.31 508 LEU A O 1
ATOM 3880 N N . LYS A 1 509 ? 13.102 -31.544 -22.800 1.00 87.06 509 LYS A N 1
ATOM 3881 C CA . LYS A 1 509 ? 13.299 -32.878 -22.225 1.00 87.06 509 LYS A CA 1
ATOM 3882 C C . LYS A 1 509 ? 14.060 -32.829 -20.896 1.00 87.06 509 LYS A C 1
ATOM 3884 O O . LYS A 1 509 ? 13.734 -33.592 -19.990 1.00 87.06 509 LYS A O 1
ATOM 3889 N N . GLN A 1 510 ? 15.069 -31.964 -20.765 1.00 73.62 510 GLN A N 1
ATOM 3890 C CA . GLN A 1 510 ? 15.800 -31.785 -19.501 1.00 73.62 510 GLN A CA 1
ATOM 3891 C C . GLN A 1 510 ? 14.926 -31.158 -18.411 1.00 73.62 510 GLN A C 1
ATOM 3893 O O . GLN A 1 510 ? 15.078 -31.488 -17.237 1.00 73.62 510 GLN A O 1
ATOM 3898 N N . LEU A 1 511 ? 13.988 -30.303 -18.813 1.00 70.88 511 LEU A N 1
ATOM 3899 C CA . LEU A 1 511 ? 13.010 -29.660 -17.938 1.00 70.88 511 LEU A CA 1
ATOM 3900 C C . LEU A 1 511 ? 11.791 -30.550 -17.635 1.00 70.88 511 LEU A C 1
ATOM 3902 O O . LEU A 1 511 ? 10.872 -30.111 -16.952 1.00 70.88 511 LEU A O 1
ATOM 3906 N N . GLY A 1 512 ? 11.793 -31.806 -18.099 1.00 79.44 512 GLY A N 1
ATOM 3907 C CA . GLY A 1 512 ? 10.752 -32.791 -17.805 1.00 79.44 512 GLY A CA 1
ATOM 3908 C C . GLY A 1 512 ? 9.502 -32.694 -18.680 1.00 79.44 512 GLY A C 1
ATOM 3909 O O . GLY A 1 512 ? 8.514 -33.343 -18.352 1.00 79.44 512 GLY A O 1
ATOM 3910 N N . LEU A 1 513 ? 9.546 -31.933 -19.778 1.00 83.56 513 LEU A N 1
ATOM 3911 C CA . LEU A 1 513 ? 8.416 -31.740 -20.687 1.00 83.56 513 LEU A CA 1
ATOM 3912 C C . LEU A 1 513 ? 8.471 -32.675 -21.897 1.00 83.56 513 LEU A C 1
ATOM 3914 O O . LEU A 1 513 ? 9.529 -32.898 -22.501 1.00 83.56 513 LEU A O 1
ATOM 3918 N N . GLN A 1 514 ? 7.311 -33.198 -22.284 1.00 88.50 514 GLN A N 1
ATOM 3919 C CA . GLN A 1 514 ? 7.138 -33.991 -23.493 1.00 88.50 514 GLN A CA 1
ATOM 3920 C C . GLN A 1 514 ? 6.982 -33.080 -24.707 1.00 88.50 514 GLN A C 1
ATOM 3922 O O . GLN A 1 514 ? 6.222 -32.114 -24.694 1.00 88.50 514 GLN A O 1
ATOM 3927 N N . SER A 1 515 ? 7.698 -33.398 -25.784 1.00 91.44 515 SER A N 1
ATOM 3928 C CA . SER A 1 515 ? 7.545 -32.696 -27.055 1.00 91.44 515 SER A CA 1
ATOM 3929 C C . SER A 1 515 ? 7.653 -33.643 -28.245 1.00 91.44 515 SER A C 1
ATOM 3931 O O . SER A 1 515 ? 8.414 -34.614 -28.224 1.00 91.44 515 SER A O 1
ATOM 3933 N N . SER A 1 516 ? 6.874 -33.366 -29.288 1.00 90.81 516 SER A N 1
ATOM 3934 C CA . SER A 1 516 ? 6.844 -34.118 -30.542 1.00 90.81 516 SER A CA 1
ATOM 3935 C C . SER A 1 516 ? 6.677 -33.173 -31.733 1.00 90.81 516 SER A C 1
ATOM 3937 O O . SER A 1 516 ? 6.309 -32.011 -31.579 1.00 90.81 516 SER A O 1
ATOM 3939 N N . THR A 1 517 ? 6.989 -33.636 -32.941 1.00 88.88 517 THR A N 1
ATOM 3940 C CA . THR A 1 517 ? 6.744 -32.856 -34.161 1.00 88.88 517 THR A CA 1
ATOM 3941 C C . THR A 1 517 ? 5.375 -33.209 -34.721 1.00 88.88 517 THR A C 1
ATOM 3943 O O . THR A 1 517 ? 5.079 -34.383 -34.940 1.00 88.88 517 THR A O 1
ATOM 3946 N N . VAL A 1 518 ? 4.556 -32.193 -34.984 1.00 88.62 518 VAL A N 1
ATOM 3947 C CA . VAL A 1 518 ? 3.229 -32.336 -35.583 1.00 88.62 518 VAL A CA 1
ATOM 3948 C C . VAL A 1 518 ? 3.185 -31.658 -36.945 1.00 88.62 518 VAL A C 1
ATOM 3950 O O . VAL A 1 518 ? 3.784 -30.602 -37.158 1.00 88.62 518 VAL A O 1
ATOM 3953 N N . LYS A 1 519 ? 2.456 -32.270 -37.878 1.00 88.19 519 LYS A N 1
ATOM 3954 C CA . LYS A 1 519 ? 2.176 -31.681 -39.183 1.00 88.19 519 LYS A CA 1
ATOM 3955 C C . LYS A 1 519 ? 0.913 -30.838 -39.120 1.00 88.19 519 LYS A C 1
ATOM 3957 O O . LYS A 1 519 ? -0.155 -31.318 -38.748 1.00 88.19 519 LYS A O 1
ATOM 3962 N N . VAL A 1 520 ? 1.051 -29.581 -39.497 1.00 85.31 520 VAL A N 1
ATOM 3963 C CA . VAL A 1 520 ? -0.010 -28.585 -39.513 1.00 85.31 520 VAL A CA 1
ATOM 3964 C C . VAL A 1 520 ? -0.477 -28.401 -40.960 1.00 85.31 520 VAL A C 1
ATOM 3966 O O . VAL A 1 520 ? 0.335 -28.011 -41.805 1.00 85.31 520 VAL A O 1
ATOM 3969 N N . PRO A 1 521 ? -1.757 -28.660 -41.278 1.00 80.38 521 PRO A N 1
ATOM 3970 C CA . PRO A 1 521 ? -2.274 -28.480 -42.628 1.00 80.38 521 PRO A CA 1
ATOM 3971 C C . PRO A 1 521 ? -2.426 -26.992 -42.964 1.00 80.38 521 PRO A C 1
ATOM 3973 O O . PRO A 1 521 ? -2.984 -26.210 -42.194 1.00 80.38 521 PRO A O 1
ATOM 3976 N N . ILE A 1 522 ? -1.966 -26.605 -44.150 1.00 76.81 522 ILE A N 1
ATOM 3977 C CA . ILE A 1 522 ? -2.157 -25.277 -44.730 1.00 76.81 522 ILE A CA 1
ATOM 3978 C C . ILE A 1 522 ? -3.324 -25.370 -45.706 1.00 76.81 522 ILE A C 1
ATOM 3980 O O . ILE A 1 522 ? -3.247 -26.086 -46.704 1.00 76.81 522 ILE A O 1
ATOM 3984 N N . THR A 1 523 ? -4.400 -24.634 -45.427 1.00 70.69 523 THR A N 1
ATOM 3985 C CA . THR A 1 523 ? -5.621 -24.656 -46.240 1.00 70.69 523 THR A CA 1
ATOM 3986 C C . THR A 1 523 ? -5.804 -23.384 -47.061 1.00 70.69 523 THR A C 1
ATOM 3988 O O . THR A 1 523 ? -5.618 -22.282 -46.543 1.00 70.69 523 THR A O 1
ATOM 3991 N N . TYR A 1 524 ? -6.266 -23.518 -48.303 1.00 73.38 524 TYR A N 1
ATOM 3992 C CA . TYR A 1 524 ? -6.718 -22.414 -49.152 1.00 73.38 524 TYR A CA 1
ATOM 3993 C C . TYR A 1 524 ? -8.118 -22.730 -49.683 1.00 73.38 524 TYR A C 1
ATOM 3995 O O . TYR A 1 524 ? -8.328 -23.776 -50.285 1.00 73.38 524 TYR A O 1
ATOM 4003 N N . LEU A 1 525 ? -9.092 -21.848 -49.418 1.00 73.62 525 LEU A N 1
ATOM 4004 C CA . LEU A 1 525 ? -10.512 -22.056 -49.758 1.00 73.62 525 LEU A CA 1
ATOM 4005 C C . LEU A 1 525 ? -11.109 -23.380 -49.225 1.00 73.62 525 LEU A C 1
ATOM 4007 O O . LEU A 1 525 ? -12.027 -23.931 -49.818 1.00 73.62 525 LEU A O 1
ATOM 4011 N N . GLY A 1 526 ? -10.601 -23.880 -48.095 1.00 71.94 526 GLY A N 1
ATOM 4012 C CA . GLY A 1 526 ? -11.059 -25.132 -47.478 1.00 71.94 526 GLY A CA 1
ATOM 4013 C C . GLY A 1 526 ? -10.352 -26.400 -47.974 1.00 71.94 526 GLY A C 1
ATOM 4014 O O . GLY A 1 526 ? -10.512 -27.444 -47.352 1.00 71.94 526 GLY A O 1
ATOM 4015 N N . GLU A 1 527 ? -9.523 -26.311 -49.017 1.00 75.88 527 GLU A N 1
ATOM 4016 C CA . GLU A 1 527 ? -8.688 -27.411 -49.520 1.00 75.88 527 GLU A CA 1
ATOM 4017 C C . GLU A 1 527 ? -7.309 -27.387 -48.846 1.00 75.88 527 GLU A C 1
ATOM 4019 O O . GLU A 1 527 ? -6.710 -26.317 -48.700 1.00 75.88 527 GLU A O 1
ATOM 4024 N N . ILE A 1 528 ? -6.776 -28.548 -48.445 1.00 81.19 528 ILE A N 1
ATOM 4025 C CA . ILE A 1 528 ? -5.407 -28.657 -47.911 1.00 81.19 528 ILE A CA 1
ATOM 4026 C C . ILE A 1 528 ? -4.429 -28.596 -49.085 1.00 81.19 528 ILE A C 1
ATOM 4028 O O . ILE A 1 528 ? -4.415 -29.481 -49.936 1.00 81.19 528 ILE A O 1
ATOM 4032 N N . ILE A 1 529 ? -3.592 -27.561 -49.119 1.00 85.38 529 ILE A N 1
ATOM 4033 C CA . ILE A 1 529 ? -2.632 -27.325 -50.207 1.00 85.38 529 ILE A CA 1
ATOM 4034 C C . ILE A 1 529 ? -1.197 -27.735 -49.853 1.00 85.38 529 ILE A C 1
ATOM 4036 O O . ILE A 1 529 ? -0.389 -27.946 -50.752 1.00 85.38 529 ILE A O 1
ATOM 4040 N N . SER A 1 530 ? -0.855 -27.818 -48.564 1.00 84.94 530 SER A N 1
ATOM 4041 C CA . SER A 1 530 ? 0.476 -28.206 -48.070 1.00 84.94 530 SER A CA 1
ATOM 4042 C C . SER A 1 530 ? 0.426 -28.517 -46.569 1.00 84.94 530 SER A C 1
ATOM 4044 O O . SER A 1 530 ? -0.576 -28.242 -45.914 1.00 84.94 530 SER A O 1
ATOM 4046 N N . GLU A 1 531 ? 1.522 -29.027 -46.006 1.00 85.12 531 GLU A N 1
ATOM 4047 C CA . GLU A 1 531 ? 1.725 -29.198 -44.560 1.00 85.12 531 GLU A CA 1
ATOM 4048 C C . GLU A 1 531 ? 3.012 -28.484 -44.108 1.00 85.12 531 GLU A C 1
ATOM 4050 O O . GLU A 1 531 ? 3.962 -28.372 -44.887 1.00 85.12 531 GLU A O 1
ATOM 4055 N N . CYS A 1 532 ? 3.061 -28.012 -42.859 1.00 82.25 532 CYS A N 1
ATOM 4056 C CA . CYS A 1 532 ? 4.285 -27.535 -42.204 1.00 82.25 532 CYS A CA 1
ATOM 4057 C C . CYS A 1 532 ? 4.513 -28.241 -40.862 1.00 82.25 532 CYS A C 1
ATOM 4059 O O . CYS A 1 532 ? 3.562 -28.624 -40.187 1.00 82.25 532 CYS A O 1
ATOM 4061 N N . GLU A 1 533 ? 5.773 -28.422 -40.473 1.00 86.88 533 GLU A N 1
ATOM 4062 C CA . GLU A 1 533 ? 6.137 -29.105 -39.229 1.00 86.88 533 GLU A CA 1
ATOM 4063 C C . GLU A 1 533 ? 6.335 -28.111 -38.084 1.00 86.88 533 GLU A C 1
ATOM 4065 O O . GLU A 1 533 ? 7.202 -27.237 -38.158 1.00 86.88 533 GLU A O 1
ATOM 4070 N N . GLU A 1 534 ? 5.571 -28.286 -37.008 1.00 90.06 534 GLU A N 1
ATOM 4071 C CA . GLU A 1 534 ? 5.686 -27.502 -35.777 1.00 90.06 534 GLU A CA 1
ATOM 4072 C C . GLU A 1 534 ? 5.894 -28.396 -34.558 1.00 90.06 534 GLU A C 1
ATOM 4074 O O . GLU A 1 534 ? 5.721 -29.615 -34.617 1.00 90.06 534 GLU A O 1
ATOM 4079 N N . LEU A 1 535 ? 6.314 -27.793 -33.446 1.00 90.94 535 LEU A N 1
ATOM 4080 C CA . LEU A 1 535 ? 6.538 -28.528 -32.210 1.00 90.94 535 LEU A CA 1
ATOM 4081 C C . LEU A 1 535 ? 5.249 -28.556 -31.382 1.00 90.94 535 LEU A C 1
ATOM 4083 O O . LEU A 1 535 ? 4.688 -27.510 -31.079 1.00 90.94 535 LEU A O 1
ATOM 4087 N N . LEU A 1 536 ? 4.796 -29.747 -31.014 1.00 89.50 536 LEU A N 1
ATOM 4088 C CA . LEU A 1 536 ? 3.723 -29.981 -30.056 1.00 89.50 536 LEU A CA 1
ATOM 4089 C C . LEU A 1 536 ? 4.351 -30.275 -28.691 1.00 89.50 536 LEU A C 1
ATOM 4091 O O . LEU A 1 536 ? 5.246 -31.115 -28.604 1.00 89.50 536 LEU A O 1
ATOM 4095 N N . VAL A 1 537 ? 3.903 -29.591 -27.643 1.00 87.44 537 VAL A N 1
ATOM 4096 C CA . VAL A 1 537 ? 4.383 -29.749 -26.261 1.00 87.44 537 VAL A CA 1
ATOM 4097 C C . VAL A 1 537 ? 3.211 -30.172 -25.378 1.00 87.44 537 VAL A C 1
ATOM 4099 O O . VAL A 1 537 ? 2.121 -29.632 -25.553 1.00 87.44 537 VAL A O 1
ATOM 4102 N N . GLU A 1 538 ? 3.431 -31.158 -24.497 1.00 86.62 538 GLU A N 1
ATOM 4103 C CA . GLU A 1 538 ? 2.426 -31.731 -23.567 1.00 86.62 538 GLU A CA 1
ATOM 4104 C C . GLU A 1 538 ? 1.090 -32.136 -24.232 1.00 86.62 538 GLU A C 1
ATOM 4106 O O . GLU A 1 538 ? 0.031 -32.165 -23.610 1.00 86.62 538 GLU A O 1
ATOM 4111 N N . ASP A 1 539 ? 1.134 -32.452 -25.531 1.00 84.19 539 ASP A N 1
ATOM 4112 C CA . ASP A 1 539 ? -0.022 -32.755 -26.382 1.00 84.19 539 ASP A CA 1
ATOM 4113 C C . ASP A 1 539 ? -1.110 -31.663 -26.452 1.00 84.19 539 ASP A C 1
ATOM 4115 O O . ASP A 1 539 ? -2.173 -31.892 -27.039 1.00 84.19 539 ASP A O 1
ATOM 4119 N N . ASP A 1 540 ? -0.859 -30.448 -25.963 1.00 85.44 540 ASP A N 1
ATOM 4120 C CA . ASP A 1 540 ? -1.857 -29.375 -25.888 1.00 85.44 540 ASP A CA 1
ATOM 4121 C C . ASP A 1 540 ? -1.389 -28.014 -26.441 1.00 85.44 540 ASP A C 1
ATOM 4123 O O . ASP A 1 540 ? -2.255 -27.235 -26.852 1.00 85.44 540 ASP A O 1
ATOM 4127 N N . ALA A 1 541 ? -0.079 -27.751 -26.576 1.00 88.31 541 ALA A N 1
ATOM 4128 C CA . ALA A 1 541 ? 0.441 -26.486 -27.119 1.00 88.31 541 ALA A CA 1
ATOM 4129 C C . ALA A 1 541 ? 1.299 -26.607 -28.385 1.00 88.31 541 ALA A C 1
ATOM 4131 O O . ALA A 1 541 ? 2.209 -27.429 -28.473 1.00 88.31 541 ALA A O 1
ATOM 4132 N N . ILE A 1 542 ? 1.066 -25.703 -29.345 1.00 90.50 542 ILE A N 1
ATOM 4133 C CA . ILE A 1 542 ? 1.861 -25.579 -30.577 1.00 90.50 542 ILE A CA 1
ATOM 4134 C C . ILE A 1 542 ? 2.922 -24.484 -30.441 1.00 90.50 542 ILE A C 1
ATOM 4136 O O . ILE A 1 542 ? 2.599 -23.315 -30.233 1.00 90.50 542 ILE A O 1
ATOM 4140 N N . ILE A 1 543 ? 4.191 -24.831 -30.643 1.00 92.25 543 ILE A N 1
ATOM 4141 C CA . ILE A 1 543 ? 5.319 -23.900 -30.636 1.00 92.25 543 ILE A CA 1
ATOM 4142 C C . ILE A 1 543 ? 5.821 -23.687 -32.063 1.00 92.25 543 ILE A C 1
ATOM 4144 O O . ILE A 1 543 ? 6.330 -24.607 -32.705 1.00 92.25 543 ILE A O 1
ATOM 4148 N N . CYS A 1 544 ? 5.694 -22.449 -32.536 1.00 89.75 544 CYS A N 1
ATOM 4149 C CA . CYS A 1 544 ? 6.161 -22.003 -33.843 1.00 89.75 544 CYS A CA 1
ATOM 4150 C C . CYS A 1 544 ? 7.469 -21.223 -33.694 1.00 89.75 544 CYS A C 1
ATOM 4152 O O . CYS A 1 544 ? 7.510 -20.198 -33.013 1.00 89.75 544 CYS A O 1
ATOM 4154 N N . ILE A 1 545 ? 8.530 -21.669 -34.364 1.00 88.69 545 ILE A N 1
ATOM 4155 C CA . ILE A 1 545 ? 9.839 -20.999 -34.347 1.00 88.69 545 ILE A CA 1
ATOM 4156 C C . ILE A 1 545 ? 10.097 -20.373 -35.715 1.00 88.69 545 ILE A C 1
ATOM 4158 O O . ILE A 1 545 ? 9.994 -21.049 -36.737 1.00 88.69 545 ILE A O 1
ATOM 4162 N N . GLY A 1 546 ? 10.493 -19.101 -35.758 1.00 84.25 546 GLY A N 1
ATOM 4163 C CA . GLY A 1 546 ? 10.895 -18.491 -37.025 1.00 84.25 546 GLY A CA 1
ATOM 4164 C C . GLY A 1 546 ? 11.736 -17.227 -36.900 1.00 84.25 546 GLY A C 1
ATOM 4165 O O . GLY A 1 546 ? 12.268 -16.908 -35.841 1.00 84.25 546 GLY A O 1
ATOM 4166 N N . LYS A 1 547 ? 11.914 -16.546 -38.036 1.00 77.12 547 LYS A N 1
ATOM 4167 C CA . LYS A 1 547 ? 12.950 -15.515 -38.220 1.00 77.12 547 LYS A CA 1
ATOM 4168 C C . LYS A 1 547 ? 12.473 -14.077 -38.027 1.00 77.12 547 LYS A C 1
ATOM 4170 O O . LYS A 1 547 ? 13.306 -13.192 -37.889 1.00 77.12 547 LYS A O 1
ATOM 4175 N N . ASP A 1 548 ? 11.167 -13.832 -38.057 1.00 78.44 548 ASP A N 1
ATOM 4176 C CA . ASP A 1 548 ? 10.604 -12.483 -38.025 1.00 78.44 548 ASP A CA 1
ATOM 4177 C C . ASP A 1 548 ? 9.202 -12.454 -37.387 1.00 78.44 548 ASP A C 1
ATOM 4179 O O . ASP A 1 548 ? 8.668 -13.463 -36.923 1.00 78.44 548 ASP A O 1
ATOM 4183 N N . ALA A 1 549 ? 8.579 -11.274 -37.362 1.00 67.56 549 ALA A N 1
ATOM 4184 C CA . ALA A 1 549 ? 7.260 -11.070 -36.767 1.00 67.56 549 ALA A CA 1
ATOM 4185 C C . ALA A 1 549 ? 6.119 -11.858 -37.452 1.00 67.56 549 ALA A C 1
ATOM 4187 O O . ALA A 1 549 ? 5.045 -12.009 -36.859 1.00 67.56 549 ALA A O 1
ATOM 4188 N N . ASN A 1 550 ? 6.319 -12.403 -38.661 1.00 76.94 550 ASN A N 1
ATOM 4189 C CA . ASN A 1 550 ? 5.305 -13.198 -39.359 1.00 76.94 550 ASN A CA 1
ATOM 4190 C C . ASN A 1 550 ? 5.019 -14.532 -38.656 1.00 76.94 550 ASN A C 1
ATOM 4192 O O . ASN A 1 550 ? 3.954 -15.112 -38.871 1.00 76.94 550 ASN A O 1
ATOM 4196 N N . VAL A 1 551 ? 5.897 -14.985 -37.754 1.00 81.94 551 VAL A N 1
ATOM 4197 C CA . VAL A 1 551 ? 5.696 -16.205 -36.952 1.00 81.94 551 VAL A CA 1
ATOM 4198 C C . VAL A 1 551 ? 4.431 -16.121 -36.101 1.00 81.94 551 VAL A C 1
ATOM 4200 O O . VAL A 1 551 ? 3.736 -17.117 -35.936 1.00 81.94 551 VAL A O 1
ATOM 4203 N N . LYS A 1 552 ? 4.043 -14.928 -35.632 1.00 77.62 552 LYS A N 1
ATOM 4204 C CA . LYS A 1 552 ? 2.788 -14.759 -34.884 1.00 77.62 552 LYS A CA 1
ATOM 4205 C C . LYS A 1 552 ? 1.552 -14.983 -35.762 1.00 77.62 552 LYS A C 1
ATOM 4207 O O . LYS A 1 552 ? 0.535 -15.492 -35.298 1.00 77.62 552 LYS A O 1
ATOM 4212 N N . LYS A 1 553 ? 1.625 -14.617 -37.045 1.00 80.44 553 LYS A N 1
ATOM 4213 C CA . LYS A 1 553 ? 0.562 -14.896 -38.023 1.00 80.44 553 LYS A CA 1
ATOM 4214 C C . LYS A 1 553 ? 0.518 -16.386 -38.365 1.00 80.44 553 LYS A C 1
ATOM 4216 O O . LYS A 1 553 ? -0.566 -16.946 -38.487 1.00 80.44 553 LYS A O 1
ATOM 4221 N N . HIS A 1 554 ? 1.686 -17.014 -38.467 1.00 82.31 554 HIS A N 1
ATOM 4222 C CA . HIS A 1 554 ? 1.822 -18.455 -38.670 1.00 82.31 554 HIS A CA 1
ATOM 4223 C C . HIS A 1 554 ? 1.231 -19.267 -37.515 1.00 82.31 554 HIS A C 1
ATOM 4225 O O . HIS A 1 554 ? 0.423 -20.159 -37.752 1.00 82.31 554 HIS A O 1
ATOM 4231 N N . LEU A 1 555 ? 1.517 -18.875 -36.271 1.00 86.00 555 LEU A N 1
ATOM 4232 C CA . LEU A 1 555 ? 0.955 -19.495 -35.072 1.00 86.00 555 LEU A CA 1
ATOM 4233 C C . LEU A 1 555 ? -0.578 -19.526 -35.104 1.00 86.00 555 LEU A C 1
ATOM 4235 O O . LEU A 1 555 ? -1.174 -20.566 -34.850 1.00 86.00 555 LEU A O 1
ATOM 4239 N N . LYS A 1 556 ? -1.229 -18.420 -35.488 1.00 83.31 556 LYS A N 1
ATOM 4240 C CA . LYS A 1 556 ? -2.698 -18.371 -35.611 1.00 83.31 556 LYS A CA 1
ATOM 4241 C C . LYS A 1 556 ? -3.238 -19.399 -36.605 1.00 83.31 556 LYS A C 1
ATOM 4243 O O . LYS A 1 556 ? -4.252 -20.037 -36.334 1.00 83.31 556 LYS A O 1
ATOM 4248 N N . ASN A 1 557 ? -2.556 -19.572 -37.735 1.00 80.81 557 ASN A N 1
ATOM 4249 C CA . ASN A 1 557 ? -2.929 -20.581 -38.723 1.00 80.81 557 ASN A CA 1
ATOM 4250 C C . ASN A 1 557 ? -2.693 -21.995 -38.182 1.00 80.81 557 ASN A C 1
ATOM 4252 O O . ASN A 1 557 ? -3.514 -22.879 -38.414 1.00 80.81 557 ASN A O 1
ATOM 4256 N N . ALA A 1 558 ? -1.611 -22.200 -37.430 1.00 83.12 558 ALA A N 1
ATOM 4257 C CA . ALA A 1 558 ? -1.285 -23.494 -36.854 1.00 83.12 558 ALA A CA 1
ATOM 4258 C C . ALA A 1 558 ? -2.275 -23.937 -35.773 1.00 83.12 558 ALA A C 1
ATOM 4260 O O . ALA A 1 558 ? -2.710 -25.089 -35.779 1.00 83.12 558 ALA A O 1
ATOM 4261 N N . LEU A 1 559 ? -2.708 -23.019 -34.910 1.00 85.75 559 LEU A N 1
ATOM 4262 C CA . LEU A 1 559 ? -3.764 -23.271 -33.927 1.00 85.75 559 LEU A CA 1
ATOM 4263 C C . LEU A 1 559 ? -5.086 -23.635 -34.611 1.00 85.75 559 LEU A C 1
ATOM 4265 O O . LEU A 1 559 ? -5.711 -24.634 -34.258 1.00 85.75 559 LEU A O 1
ATOM 4269 N N . ALA A 1 560 ? -5.467 -22.896 -35.659 1.00 81.25 560 ALA A N 1
ATOM 4270 C CA . ALA A 1 560 ? -6.670 -23.188 -36.436 1.00 81.25 560 ALA A CA 1
ATOM 4271 C C . ALA A 1 560 ? -6.601 -24.555 -37.147 1.00 81.25 560 ALA A C 1
ATOM 4273 O O . ALA A 1 560 ? -7.572 -25.310 -37.125 1.00 81.25 560 ALA A O 1
ATOM 4274 N N . GLY A 1 561 ? -5.452 -24.895 -37.744 1.00 78.06 561 GLY A N 1
ATOM 4275 C CA . GLY A 1 561 ? -5.246 -26.153 -38.468 1.00 78.06 561 GLY A CA 1
ATOM 4276 C C . GLY A 1 561 ? -5.162 -27.388 -37.566 1.00 78.06 561 GLY A C 1
ATOM 4277 O O . GLY A 1 561 ? -5.570 -28.473 -37.972 1.00 78.06 561 GLY A O 1
ATOM 4278 N N . THR A 1 562 ? -4.673 -27.233 -36.333 1.00 82.31 562 THR A N 1
ATOM 4279 C CA . THR A 1 562 ? -4.527 -28.332 -35.357 1.00 82.31 562 THR A CA 1
ATOM 4280 C C . THR A 1 562 ? -5.657 -28.410 -34.334 1.00 82.31 562 THR A C 1
ATOM 4282 O O . THR A 1 562 ? -5.728 -29.385 -33.585 1.00 82.31 562 THR A O 1
ATOM 4285 N N . LYS A 1 563 ? -6.547 -27.407 -34.300 1.00 83.06 563 LYS A N 1
ATOM 4286 C CA . LYS A 1 563 ? -7.598 -27.236 -33.283 1.00 83.06 563 LYS A CA 1
ATOM 4287 C C . LYS A 1 563 ? -7.047 -27.217 -31.851 1.00 83.06 563 LYS A C 1
ATOM 4289 O O . LYS A 1 563 ? -7.711 -27.680 -30.927 1.00 83.06 563 LYS A O 1
ATOM 4294 N N . LYS A 1 564 ? -5.822 -26.718 -31.672 1.00 82.44 564 LYS A N 1
ATOM 4295 C CA . LYS A 1 564 ? -5.218 -26.508 -30.353 1.00 82.44 564 LYS A CA 1
ATOM 4296 C C . LYS A 1 564 ? -5.578 -25.120 -29.847 1.00 82.44 564 LYS A C 1
ATOM 4298 O O . LYS A 1 564 ? -5.622 -24.163 -30.616 1.00 82.44 564 LYS A O 1
ATOM 4303 N N . GLU A 1 565 ? -5.835 -25.028 -28.550 1.00 78.81 565 GLU A N 1
ATOM 4304 C CA . GLU A 1 565 ? -6.233 -23.777 -27.896 1.00 78.81 565 GLU A CA 1
ATOM 4305 C C . GLU A 1 565 ? -5.022 -22.958 -27.428 1.00 78.81 565 GLU A C 1
ATOM 4307 O O . GLU A 1 565 ? -5.147 -21.759 -27.190 1.00 78.81 565 GLU A O 1
ATOM 4312 N N . LYS A 1 566 ? -3.839 -23.585 -27.349 1.00 86.12 566 LYS A N 1
ATOM 4313 C CA . LYS A 1 566 ? -2.610 -23.001 -26.804 1.00 86.12 566 LYS A CA 1
ATOM 4314 C C . LYS A 1 566 ? -1.479 -23.017 -27.818 1.00 86.12 566 LYS A C 1
ATOM 4316 O O . LYS A 1 566 ? -1.278 -23.995 -28.543 1.00 86.12 566 LYS A O 1
ATOM 4321 N N . GLY A 1 567 ? -0.674 -21.962 -27.820 1.00 87.25 567 GLY A N 1
ATOM 4322 C CA . GLY A 1 567 ? 0.570 -21.968 -28.568 1.00 87.25 567 GLY A CA 1
ATOM 4323 C C . GLY A 1 567 ? 1.463 -20.771 -28.297 1.00 87.25 567 GLY A C 1
ATOM 4324 O O . GLY A 1 567 ? 1.105 -19.854 -27.566 1.00 87.25 567 GLY A O 1
ATOM 4325 N N . MET A 1 568 ? 2.668 -20.813 -28.856 1.00 88.75 568 MET A N 1
ATOM 4326 C CA . MET A 1 568 ? 3.667 -19.768 -28.680 1.00 88.75 568 MET A CA 1
ATOM 4327 C C . MET A 1 568 ? 4.544 -19.624 -29.916 1.00 88.75 568 MET A C 1
ATOM 4329 O O . MET A 1 568 ? 5.032 -20.587 -30.498 1.00 88.75 568 MET A O 1
ATOM 4333 N N . SER A 1 569 ? 4.761 -18.377 -30.300 1.00 89.88 569 SER A N 1
ATOM 4334 C CA . SER A 1 569 ? 5.707 -17.948 -31.318 1.00 89.88 569 SER A CA 1
ATOM 4335 C C . SER A 1 569 ? 7.028 -17.562 -30.664 1.00 89.88 569 SER A C 1
ATOM 4337 O O . SER A 1 569 ? 7.043 -16.779 -29.714 1.00 89.88 569 SER A O 1
ATOM 4339 N N . ILE A 1 570 ? 8.132 -18.094 -31.183 1.00 87.88 570 ILE A N 1
ATOM 4340 C CA . ILE A 1 570 ? 9.489 -17.784 -30.736 1.00 87.88 570 ILE A CA 1
ATOM 4341 C C . ILE A 1 570 ? 10.284 -17.269 -31.933 1.00 87.88 570 ILE A C 1
ATOM 4343 O O . ILE A 1 570 ? 10.381 -17.934 -32.967 1.00 87.88 570 ILE A O 1
ATOM 4347 N N . VAL A 1 571 ? 10.866 -16.082 -31.785 1.00 85.44 571 VAL A N 1
ATOM 4348 C CA . VAL A 1 571 ? 11.704 -15.455 -32.808 1.00 85.44 571 VAL A CA 1
ATOM 4349 C C . VAL A 1 571 ? 13.093 -15.199 -32.243 1.00 85.44 571 VAL A C 1
ATOM 4351 O O . VAL A 1 571 ? 13.269 -14.366 -31.351 1.00 85.44 571 VAL A O 1
ATOM 4354 N N . PHE A 1 572 ? 14.079 -15.909 -32.791 1.00 78.69 572 PHE A N 1
ATOM 4355 C CA . PHE A 1 572 ? 15.499 -15.741 -32.475 1.00 78.69 572 PHE A CA 1
ATOM 4356 C C . PHE A 1 572 ? 16.088 -14.632 -33.366 1.00 78.69 572 PHE A C 1
ATOM 4358 O O . PHE A 1 572 ? 16.697 -14.907 -34.402 1.00 78.69 572 PHE A O 1
ATOM 4365 N N . ASP A 1 573 ? 15.835 -13.374 -32.992 1.00 72.75 573 ASP A N 1
ATOM 4366 C CA . ASP A 1 573 ? 16.263 -12.171 -33.724 1.00 72.75 573 ASP A CA 1
ATOM 4367 C C . ASP A 1 573 ? 17.675 -11.711 -33.307 1.00 72.75 573 ASP A C 1
ATOM 4369 O O . ASP A 1 573 ? 18.212 -12.126 -32.282 1.00 72.75 573 ASP A O 1
ATOM 4373 N N . ARG A 1 574 ? 18.276 -10.827 -34.108 1.00 58.09 574 ARG A N 1
ATOM 4374 C CA . ARG A 1 574 ? 19.601 -10.231 -33.909 1.00 58.09 574 ARG A CA 1
ATOM 4375 C C . ARG A 1 574 ? 19.692 -9.346 -32.666 1.00 58.09 574 ARG A C 1
ATOM 4377 O O . ARG A 1 574 ? 20.740 -9.305 -32.027 1.00 58.09 574 ARG A O 1
ATOM 4384 N N . GLU A 1 575 ? 18.613 -8.627 -32.363 1.00 54.59 575 GLU A N 1
ATOM 4385 C CA . GLU A 1 575 ? 18.551 -7.637 -31.279 1.00 54.59 575 GLU A CA 1
ATOM 4386 C C . GLU A 1 575 ? 18.020 -8.229 -29.965 1.00 54.59 575 GLU A C 1
ATOM 4388 O O . GLU A 1 575 ? 18.495 -7.863 -28.894 1.00 54.59 575 GLU A O 1
ATOM 4393 N N . MET A 1 576 ? 17.056 -9.157 -30.027 1.00 58.25 576 MET A N 1
ATOM 4394 C CA . MET A 1 576 ? 16.416 -9.745 -28.843 1.00 58.25 576 MET A CA 1
ATOM 4395 C C . MET A 1 576 ? 15.633 -11.025 -29.172 1.00 58.25 576 MET A C 1
ATOM 4397 O O . MET A 1 576 ? 15.077 -11.159 -30.260 1.00 58.25 576 MET A O 1
ATOM 4401 N N . LEU A 1 577 ? 15.496 -11.932 -28.201 1.00 68.75 577 LEU A N 1
ATOM 4402 C CA . LEU A 1 577 ? 14.515 -13.017 -28.281 1.00 68.75 577 LEU A CA 1
ATOM 4403 C C . LEU A 1 577 ? 13.104 -12.426 -28.149 1.00 68.75 577 LEU A C 1
ATOM 4405 O O . LEU A 1 577 ? 12.813 -11.742 -27.168 1.00 68.75 577 LEU A O 1
ATOM 4409 N N . LYS A 1 578 ? 12.219 -12.696 -29.114 1.00 76.44 578 LYS A N 1
ATOM 4410 C CA . LYS A 1 578 ? 10.814 -12.263 -29.050 1.00 76.44 578 LYS A CA 1
ATOM 4411 C C . LYS A 1 578 ? 9.923 -13.477 -28.848 1.00 76.44 578 LYS A C 1
ATOM 4413 O O . LYS A 1 578 ? 9.975 -14.424 -29.631 1.00 76.44 578 LYS A O 1
ATOM 4418 N N . ILE A 1 579 ? 9.098 -13.423 -27.810 1.00 75.50 579 ILE A N 1
ATOM 4419 C CA . ILE A 1 579 ? 8.134 -14.466 -27.473 1.00 75.50 579 ILE A CA 1
ATOM 4420 C C . ILE A 1 579 ? 6.736 -13.865 -27.571 1.00 75.50 579 ILE A C 1
ATOM 4422 O O . ILE A 1 579 ? 6.458 -12.825 -26.978 1.00 75.50 579 ILE A O 1
ATOM 4426 N N . GLY A 1 580 ? 5.860 -14.503 -28.340 1.00 73.44 580 GLY A N 1
ATOM 4427 C CA . GLY A 1 580 ? 4.455 -14.122 -28.449 1.00 73.44 580 GLY A CA 1
ATOM 4428 C C . GLY A 1 580 ? 3.568 -15.314 -28.151 1.00 73.44 580 GLY A C 1
ATOM 4429 O O . GLY A 1 580 ? 3.766 -16.358 -28.763 1.00 73.44 580 GLY A O 1
ATOM 4430 N N . ARG A 1 581 ? 2.607 -15.148 -27.247 1.00 75.44 581 ARG A N 1
ATOM 4431 C CA . ARG A 1 581 ? 1.557 -16.132 -26.972 1.00 75.44 581 ARG A CA 1
ATOM 4432 C C . ARG A 1 581 ? 0.329 -15.840 -27.823 1.00 75.44 581 ARG A C 1
ATOM 4434 O O . ARG A 1 581 ? 0.078 -14.635 -28.097 1.00 75.44 581 ARG A O 1
#

Nearest PDB structures (foldseek):
  6vx1-assembly1_B  TM=8.013E-01  e=8.512E-24  Nitratidesulfovibrio vulgaris str. Hildenborough
  6vx0-assembly1_A  TM=7.827E-01  e=2.039E-23  Nitratidesulfovibrio vulgaris str. Hildenborough
  6ond-assembly1_A  TM=7.816E-01  e=2.636E-23  Nitratidesulfovibrio vulgaris
  6b6y-assembly1_B  TM=7.940E-01  e=1.231E-22  Nitratidesulfovibrio vulgaris
  6t7j-assembly1_B  TM=7.757E-01  e=1.875E-21  Thermococcus sp. AM4

Secondary structure (DSSP, 8-state):
--HHHHHHHSPPPHHHHTS-EE-SSTT--EE--SS--B-TTS-BHHHHHHHHHHHHHHHHHHHHHHHHHHHSTT-TTTHHHH---SSPP--TTTS-HHHHHHHHHTT-S-S-HHHHHHHHHHHTSTTS---HHHHHHHHHHHHHHHHHHGGGGGSS--S----BPPPP--SSS-EEEE-SS-EE-TTS-EE-S-HHHHHHHHHHHHHSSSEEEEGGGS-TT-----TTSS------SSS-HHHHHT---S----------B------HHHHHHHHHTS---EEEEE-----TTS---HHHHHHHHHHTTEEEEE-GGGGGGTTT-HHHH-SSSS--HHHHHHHHHHT--SEEE--SGGGHHHHHHHHHHHHHHHT--SGGGSSEEEEES---SHHHHHHHHHHHHTT-EEEE-S--S--HHHHHIIIIIHHHHHS--BPPTT--HHHHHHHHHHHHHT-SS------TTS----HHHHHHHHHHHHHHHHH-S-S-HHHHHHHHHHHHHHTT--EEEEEEEEEETTEEEEEEEEEEETTTEEEEEESSTTHHHHHHHHHHHHT-SEEEEEEE-SS-EEEE-

Organism: NCBI:txid1974550

Radius of gyration: 28.24 Å; Cα contacts (8 Å, |Δi|>4): 1038; chains: 1; bounding box: 54×69×89 Å

Foldseek 3Di:
DDPLVVLLPDDDDVQLLQLQFDDQDPQDRGGDDPVRQAGPLRAGSLLSQLLVLLLLLLQLLVQLLVLLVLVCVPHPPCCLAPDQDPDADPCVLQFFPVLVVLCVVLVLRHRHLVVLSVVLSVCSHRPHPRDNVVSLSSSLSNLLSSQLSLVVVCPPDPDALDWDFQFWDDPVAAEAEAEDPWDADPVRFISDDDPVVRVVVSCVSVVVRYHYGYPQSDQPVCPDPDPPALQDDDDPPPDDPVPSVVGDDDDDDTDDADDTQDAAPDALLLVLCLPPPLVQLAEEEEEAADDSNDDDCLVVVLLVQQQNRYQYEYEANSCNPCRRPCLRVFLQHNGHPSSNVSSVVRVHRSYGYSYYSSCSSVVSSRLNNNCVSNVVRASLLGLYAYEHLYHDHSSVSSSQSSCLSRLHAYEYNDRDSHHPVSQCCQAPVSCLSRVYGHDDNPDDSSVSSNVSSVVVVVPPPDPPCNDVPPPPPPVCVVVLVVQLVVCCVVPNADDDQVVSVVSSCVSCVVVVKDKDWDWFFDDDPRDGPDTDIFIDIPVAETEFEDADPCSVVVRVSRCVRVVHPHYWYWHRYNPDIDIDD